Protein AF-A0A4Z0A046-F1 (afdb_monomer_lite)

Sequence (388 aa):
MSDFQRFACPCTEKLHTDLGEIISDEGADVFPNTCDDDARMTEAIEYPSRLNPKNFRLTLIIVPCTKHPDVKVRYVMCAVNLEQAIATRKESLRKAASDPSELAIHMSSLARFRHLFFLVTSRNEFLVYATSGLDRCLRTLQMDDYHKAMYMAEMGVYHHSSFHHFGAGLESISDMINAIQCLKDAIELLSEDSPTALASYLDRELASLLLCQFRSDPHKDVLENAAIARLRERVDLPMDLRCRSSSLEILTDILMSRFESNQSAIDLDDAIAYHEKVLRLLPDIEMDDDGTIKCTDTKSETTLDALTSYSTFLCTRFGQTGALKSTDLETAMYWAEFVTKRIPKDCSQRTKRRRENCLVNCLMQRYQADGPIEDIYRAYRTTTPHRV

Radius of gyration: 23.01 Å; chains: 1; bounding box: 54×42×71 Å

pLDDT: mean 82.74, std 14.36, range [28.92, 96.5]

Secondary structure (DSSP, 8-state):
--TTEEEE-HHHHHHHHTTEEEEEEEETT---TT--TT---SS----GGG--TTSEEEEEEE--BTTBTTPPPEEEEEEE-HHHHHHHHHHHHHHTTT-HHHHHHHHHHHHHHHHHHHHHH--HHHHHHHHHHHHHHHHH----HHHHHHHHHHHHHHHHHHHHHH-SSHHHHHHHHHHHHHHHHHHHT--TTS-HHHHHHHHHHHHHHHHHHHHH-TTS----HHHHHHHHHHHHS---HHHHHHHHHHHHHHHHHHHHHH--HHHHHHHHHHHHHHHTTSTT-EE-TT--EE-S----HHHHHHHHHHHHHHHHHHHHHGGGGHHHHHHHHHHHHHHHTT--TTS-HHHHHHHHHHHHHHHHHHHHHH--THHHHHHHHHHS----

Organism: NCBI:txid135208

Foldseek 3Di:
DPLQEAEDEPVQVCLPQVQFPWPDKFALQDPPPPPPQPDDDDDDVPDLPVADLQFHWHKYFYFAFPVGNPDGTIIIIGGHNLVSSLVVLVVQLVVCVPDLASNLSSLQSNLSSLLVVCSNPVDVVSLVSSLVSLVCSLVRDPDQLQVNLSSLQVNLSSLVSVLVSVDDDPVSVVSLVSSLVSLVSSLVSDDPPTGLASNLVSLLVNLVSLLVVCVVPVVPPSNPPVSLVSLVVSLPDDDRLVSNLSSLVSSLSSLVSCCVSPVDLVSLVVSLVSLLVNQVSDPQWDADPVGDIDHDDDLRLSNLVSLLVNLQSLLVSCVVPPPVCPVSLVSSLVSLVVSLVNPDPPDDPVSNVSSLVSNLSSLVSCCVRPVDPVSVVVNVVSPDDPPD

Structure (mmCIF, N/CA/C/O backbone):
data_AF-A0A4Z0A046-F1
#
_entry.id   AF-A0A4Z0A046-F1
#
loop_
_atom_site.group_PDB
_atom_site.id
_atom_site.type_symbol
_atom_site.label_atom_id
_atom_site.label_alt_id
_atom_site.label_comp_id
_atom_site.label_asym_id
_atom_site.label_entity_id
_atom_site.label_seq_id
_atom_site.pdbx_PDB_ins_code
_atom_site.Cartn_x
_atom_site.Cartn_y
_atom_site.Cartn_z
_atom_site.occupancy
_atom_site.B_iso_or_equiv
_atom_site.auth_seq_id
_atom_site.auth_comp_id
_atom_site.auth_asym_id
_atom_site.auth_atom_id
_atom_site.pdbx_PDB_model_num
ATOM 1 N N . MET A 1 1 ? 2.167 -3.234 -1.039 1.00 44.62 1 MET A N 1
ATOM 2 C CA . MET A 1 1 ? 3.112 -4.083 -1.807 1.00 44.62 1 MET A CA 1
ATOM 3 C C . MET A 1 1 ? 4.337 -4.334 -0.949 1.00 44.62 1 MET A C 1
ATOM 5 O O . MET A 1 1 ? 4.680 -3.445 -0.186 1.00 44.62 1 MET A O 1
ATOM 9 N N . SER A 1 2 ? 4.975 -5.504 -1.041 1.00 50.28 2 SER A N 1
ATOM 10 C CA . SER A 1 2 ? 6.318 -5.659 -0.467 1.00 50.28 2 SER A CA 1
ATOM 11 C C . SER A 1 2 ? 7.316 -4.826 -1.280 1.00 50.28 2 SER A C 1
ATOM 13 O O . SER A 1 2 ? 7.123 -4.647 -2.486 1.00 50.28 2 SER A O 1
ATOM 15 N N . ASP A 1 3 ? 8.398 -4.360 -0.653 1.00 53.28 3 ASP A N 1
ATOM 16 C CA . ASP A 1 3 ? 9.419 -3.476 -1.254 1.00 53.28 3 ASP A CA 1
ATOM 17 C C . ASP A 1 3 ? 10.100 -4.040 -2.523 1.00 53.28 3 ASP A C 1
ATOM 19 O O . ASP A 1 3 ? 10.854 -3.345 -3.215 1.00 53.28 3 ASP A O 1
ATOM 23 N N . PHE A 1 4 ? 9.826 -5.300 -2.877 1.00 65.44 4 PHE A N 1
ATOM 24 C CA . PHE A 1 4 ? 10.467 -6.055 -3.958 1.00 65.44 4 PHE A CA 1
ATOM 25 C C . PHE A 1 4 ? 9.563 -6.339 -5.163 1.00 65.44 4 PHE A C 1
ATOM 27 O O . PHE A 1 4 ? 10.043 -6.882 -6.158 1.00 65.44 4 PHE A O 1
ATOM 34 N N . GLN A 1 5 ? 8.283 -5.958 -5.118 1.00 76.38 5 GLN A N 1
ATOM 35 C CA . GLN A 1 5 ? 7.402 -6.061 -6.284 1.00 76.38 5 GLN A CA 1
ATOM 36 C C . GLN A 1 5 ? 7.777 -5.007 -7.335 1.00 76.38 5 GLN A C 1
ATOM 38 O O . GLN A 1 5 ? 8.021 -3.844 -7.005 1.00 76.38 5 GLN A O 1
ATOM 43 N N . ARG A 1 6 ? 7.873 -5.402 -8.610 1.00 84.12 6 ARG A N 1
ATOM 44 C CA . ARG A 1 6 ? 8.248 -4.498 -9.713 1.00 84.12 6 ARG A CA 1
ATOM 45 C C . ARG A 1 6 ? 7.290 -4.645 -10.884 1.00 84.12 6 ARG A C 1
ATOM 47 O O . ARG A 1 6 ? 7.017 -5.761 -11.317 1.00 84.12 6 ARG A O 1
ATOM 54 N N . PHE A 1 7 ? 6.834 -3.525 -11.440 1.00 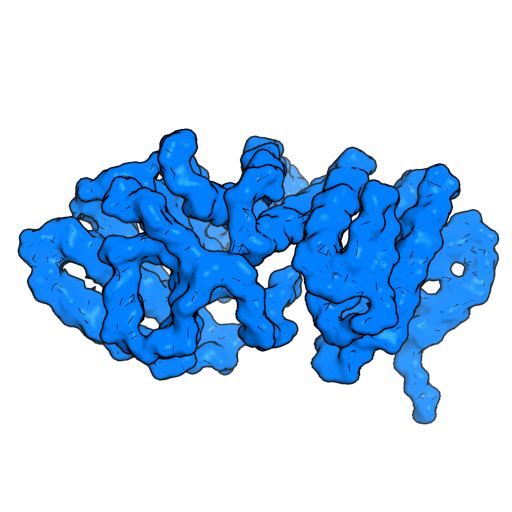86.44 7 PHE A N 1
ATOM 55 C CA . PHE A 1 7 ? 6.090 -3.554 -12.694 1.00 86.44 7 PHE A CA 1
ATOM 56 C C . PHE A 1 7 ? 6.999 -3.942 -13.852 1.00 86.44 7 PHE A C 1
ATOM 58 O O . PHE A 1 7 ? 8.120 -3.447 -14.011 1.00 86.44 7 PHE A O 1
ATOM 65 N N . ALA A 1 8 ? 6.486 -4.821 -14.693 1.00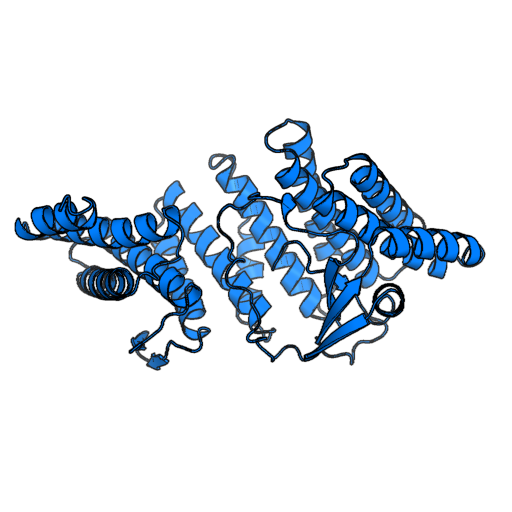 89.56 8 ALA A N 1
ATOM 66 C CA . ALA A 1 8 ? 7.029 -5.088 -16.006 1.00 89.56 8 ALA A CA 1
ATOM 67 C C . ALA A 1 8 ? 5.872 -5.148 -17.000 1.00 89.56 8 ALA A C 1
ATOM 69 O O . ALA A 1 8 ? 4.712 -5.315 -16.637 1.00 89.56 8 ALA A O 1
ATOM 70 N N . CYS A 1 9 ? 6.198 -4.997 -18.270 1.00 90.19 9 CYS A N 1
ATOM 71 C CA . CYS A 1 9 ? 5.269 -5.255 -19.358 1.00 90.19 9 CYS A CA 1
ATOM 72 C C . CYS A 1 9 ? 5.847 -6.381 -20.225 1.00 90.19 9 CYS A C 1
ATOM 74 O O . CYS A 1 9 ? 7.037 -6.700 -20.094 1.00 90.19 9 CYS A O 1
ATOM 76 N N . PRO A 1 10 ? 5.067 -6.962 -21.148 1.00 90.75 10 PRO A N 1
ATOM 77 C CA . PRO A 1 10 ? 5.555 -8.032 -22.019 1.00 90.75 10 PRO A CA 1
ATOM 78 C C . PRO A 1 10 ? 6.833 -7.669 -22.797 1.00 90.75 10 PRO A C 1
ATOM 80 O O . PRO A 1 10 ? 7.652 -8.539 -23.077 1.00 90.75 10 PRO A O 1
ATOM 83 N N . CYS A 1 11 ? 7.067 -6.377 -23.069 1.00 87.62 11 CYS A N 1
ATOM 84 C CA . CYS A 1 11 ? 8.289 -5.886 -23.716 1.00 87.62 11 CYS A CA 1
ATOM 85 C C . CYS A 1 11 ? 9.566 -6.124 -22.886 1.00 87.62 11 CYS A C 1
ATOM 87 O O . CYS A 1 11 ? 10.657 -6.205 -23.443 1.00 87.62 11 CYS A O 1
ATOM 89 N N . THR A 1 12 ? 9.455 -6.176 -21.555 1.00 87.94 12 THR A N 1
ATOM 90 C CA . THR A 1 12 ? 10.595 -6.253 -20.620 1.00 87.94 12 THR A CA 1
ATOM 91 C C . THR A 1 12 ? 10.644 -7.561 -19.839 1.00 87.94 12 THR A C 1
ATOM 93 O O . THR A 1 12 ? 11.659 -7.850 -19.207 1.00 87.94 12 THR A O 1
ATOM 96 N N . GLU A 1 13 ? 9.585 -8.366 -19.878 1.00 90.19 13 GLU A N 1
ATOM 97 C CA . GLU A 1 13 ? 9.432 -9.572 -19.065 1.00 90.19 13 GLU A CA 1
ATOM 98 C C . GLU A 1 13 ? 10.604 -10.550 -19.214 1.00 90.19 13 GLU A C 1
ATOM 100 O O . GLU A 1 13 ? 11.269 -10.864 -18.224 1.00 90.19 13 GLU A O 1
ATOM 105 N N . LYS A 1 14 ? 10.919 -10.956 -20.453 1.00 89.00 14 LYS A N 1
ATOM 106 C CA . LYS A 1 14 ? 11.977 -11.941 -20.742 1.00 89.00 14 LYS A CA 1
ATOM 107 C C . LYS A 1 14 ? 13.341 -11.543 -20.187 1.00 89.00 14 LYS A C 1
ATOM 109 O O . LYS A 1 14 ? 14.122 -12.382 -19.751 1.00 89.00 14 LYS A O 1
ATOM 114 N N . LEU A 1 15 ? 13.620 -10.241 -20.113 1.00 87.62 15 LEU A N 1
ATOM 115 C CA . LEU A 1 15 ? 14.879 -9.738 -19.559 1.00 87.62 15 LEU A CA 1
ATOM 116 C C . LEU A 1 15 ? 15.058 -10.051 -18.071 1.00 87.62 15 LEU A C 1
ATOM 118 O O . LEU A 1 15 ? 16.184 -9.966 -17.578 1.00 87.62 15 LEU A O 1
ATOM 122 N N . HIS A 1 16 ? 13.973 -10.398 -17.381 1.00 87.25 16 HIS A N 1
ATOM 123 C CA . HIS A 1 16 ? 13.956 -10.754 -15.972 1.00 87.25 16 HIS A CA 1
ATOM 124 C C . HIS A 1 16 ? 13.742 -12.253 -15.765 1.00 87.25 16 HIS A C 1
ATOM 126 O O . HIS A 1 16 ? 14.424 -12.845 -14.931 1.00 87.25 16 HIS A O 1
ATOM 132 N N . THR A 1 17 ? 12.830 -12.868 -16.522 1.00 86.38 17 THR A N 1
ATOM 133 C CA . THR A 1 17 ? 12.481 -14.287 -16.364 1.00 86.38 17 THR A CA 1
ATOM 134 C C . THR A 1 17 ? 13.554 -15.227 -16.906 1.00 86.38 17 THR A C 1
ATOM 136 O O . THR A 1 17 ? 13.755 -16.289 -16.335 1.00 86.38 17 THR A O 1
ATOM 139 N N . ASP A 1 18 ? 14.321 -14.828 -17.927 1.00 85.75 18 ASP A N 1
ATOM 140 C CA . ASP A 1 18 ? 15.366 -15.680 -18.527 1.00 85.75 18 ASP A CA 1
ATOM 141 C C . ASP A 1 18 ? 16.624 -15.822 -17.640 1.00 85.75 18 ASP A C 1
ATOM 143 O O . ASP A 1 18 ? 17.593 -16.483 -18.010 1.00 85.75 18 ASP A O 1
ATOM 147 N N . LEU A 1 19 ? 16.656 -15.144 -16.489 1.00 83.62 19 LEU A N 1
ATOM 148 C CA . LEU A 1 19 ? 17.800 -15.096 -15.574 1.00 83.62 19 LEU A CA 1
ATOM 149 C C . LEU A 1 19 ? 17.654 -16.015 -14.357 1.00 83.62 19 LEU A C 1
ATOM 151 O O . LEU A 1 19 ? 18.575 -16.081 -13.542 1.00 83.62 19 LEU A O 1
ATOM 155 N N . GLY A 1 20 ? 16.505 -16.668 -14.199 1.00 77.94 20 GLY A N 1
ATOM 156 C CA . GLY A 1 20 ? 16.154 -17.388 -12.984 1.00 77.94 20 GLY A CA 1
ATOM 157 C C . GLY A 1 20 ? 15.102 -18.463 -13.211 1.00 77.94 20 GLY A C 1
ATOM 158 O O . GLY A 1 20 ? 14.534 -18.584 -14.292 1.00 77.94 20 GLY A O 1
ATOM 159 N N . GLU A 1 21 ? 14.844 -19.249 -12.173 1.00 83.81 21 GLU A N 1
ATOM 160 C CA . GLU A 1 21 ? 13.770 -20.241 -12.191 1.00 83.81 21 GLU A CA 1
ATOM 161 C C . GLU A 1 21 ? 12.435 -19.552 -11.887 1.00 83.81 21 GLU A C 1
ATOM 163 O O . GLU A 1 21 ? 12.324 -18.800 -10.913 1.00 83.81 21 GLU A O 1
ATOM 168 N N . ILE A 1 22 ? 11.424 -19.790 -12.726 1.00 83.69 22 ILE A N 1
ATOM 169 C CA . ILE A 1 22 ? 10.056 -19.332 -12.469 1.00 83.69 22 ILE A CA 1
ATOM 170 C C . ILE A 1 22 ? 9.467 -20.241 -11.391 1.00 83.69 22 ILE A C 1
ATOM 172 O O . ILE A 1 22 ? 9.286 -21.434 -11.615 1.00 83.69 22 ILE A O 1
ATOM 176 N N . ILE A 1 23 ? 9.181 -19.667 -10.225 1.00 82.12 23 ILE A N 1
ATOM 177 C CA . ILE A 1 23 ? 8.591 -20.378 -9.087 1.00 82.12 23 ILE A CA 1
ATOM 178 C C . ILE A 1 23 ? 7.070 -20.458 -9.251 1.00 82.12 23 ILE A C 1
ATOM 180 O O . ILE A 1 23 ? 6.478 -21.506 -9.010 1.00 82.12 23 ILE A O 1
ATOM 184 N N . SER A 1 24 ? 6.437 -19.353 -9.651 1.00 82.69 24 SER A N 1
ATOM 185 C CA . SER A 1 24 ? 5.002 -19.296 -9.930 1.00 82.69 24 SER A CA 1
ATOM 186 C C . SER A 1 24 ? 4.676 -18.237 -10.985 1.00 82.69 24 SER A C 1
ATOM 188 O O . SER A 1 24 ? 5.403 -17.252 -11.144 1.00 82.69 24 SER A O 1
ATOM 190 N N . ASP A 1 25 ? 3.583 -18.466 -11.711 1.00 83.69 25 ASP A N 1
ATOM 191 C CA . ASP A 1 25 ? 2.996 -17.550 -12.692 1.00 83.69 25 ASP A CA 1
ATOM 192 C C . ASP A 1 25 ? 1.475 -17.620 -12.529 1.00 83.69 25 ASP A C 1
ATOM 194 O O . ASP A 1 25 ? 0.820 -18.560 -12.985 1.00 83.69 25 ASP A O 1
ATOM 198 N N . GLU A 1 26 ? 0.936 -16.682 -11.756 1.00 80.88 26 GLU A N 1
ATOM 199 C CA . GLU A 1 26 ? -0.449 -16.706 -11.289 1.00 80.88 26 GLU A CA 1
ATOM 200 C C . GLU A 1 26 ? -1.230 -15.502 -11.824 1.00 80.88 26 GLU A C 1
ATOM 202 O O . GLU A 1 26 ? -0.713 -14.387 -11.946 1.00 80.88 26 GLU A O 1
ATOM 207 N N . GLY A 1 27 ? -2.509 -15.723 -12.141 1.00 72.50 27 GLY A N 1
ATOM 208 C CA . GLY A 1 27 ? -3.427 -14.646 -12.504 1.00 72.50 27 GLY A CA 1
ATOM 209 C C . GLY A 1 27 ? -3.699 -13.705 -11.328 1.00 72.50 27 GLY A C 1
ATOM 210 O O . GLY A 1 27 ? -3.531 -14.079 -10.170 1.00 72.50 27 GLY A O 1
ATOM 211 N N . ALA A 1 28 ? -4.152 -12.486 -11.626 1.00 60.84 28 ALA A N 1
ATOM 212 C CA . ALA A 1 28 ? -4.350 -11.437 -10.623 1.00 60.84 28 ALA A CA 1
ATOM 213 C C . ALA A 1 28 ? -5.353 -11.766 -9.494 1.00 60.84 28 ALA A C 1
ATOM 215 O O . ALA A 1 28 ? -5.307 -11.133 -8.445 1.00 60.84 28 ALA A O 1
ATOM 216 N N . ASP A 1 29 ? -6.223 -12.762 -9.687 1.00 56.19 29 ASP A N 1
ATOM 217 C CA . ASP A 1 29 ? -7.267 -13.147 -8.725 1.00 56.19 29 ASP A CA 1
ATOM 218 C C . ASP A 1 29 ? -6.805 -14.188 -7.691 1.00 56.19 29 ASP A C 1
ATOM 220 O O . ASP A 1 29 ? -7.558 -14.545 -6.783 1.00 56.19 29 ASP A O 1
ATOM 224 N N . VAL A 1 30 ? -5.580 -14.706 -7.812 1.00 54.06 30 VAL A N 1
ATOM 225 C CA . VAL A 1 30 ? -5.045 -15.671 -6.850 1.00 54.06 30 VAL A CA 1
ATOM 226 C C . VAL A 1 30 ? -4.438 -14.896 -5.684 1.00 54.06 30 VAL A C 1
ATOM 228 O O . VAL A 1 30 ? -3.434 -14.204 -5.832 1.00 54.06 30 VAL A O 1
ATOM 231 N N . PHE A 1 31 ? -5.047 -15.009 -4.502 1.00 44.44 31 PHE A N 1
ATOM 232 C CA . PHE A 1 31 ? -4.350 -14.751 -3.244 1.00 44.44 31 PHE A CA 1
ATOM 233 C C . PHE A 1 31 ? -3.400 -15.932 -3.032 1.00 44.44 31 PHE A C 1
ATOM 235 O O . PHE A 1 31 ? -3.875 -17.018 -2.688 1.00 44.44 31 PHE A O 1
ATOM 242 N N . PRO A 1 32 ? -2.078 -15.800 -3.239 1.00 37.91 32 PRO A N 1
ATOM 243 C CA . PRO A 1 32 ? -1.196 -16.873 -2.838 1.00 37.91 32 PRO A CA 1
ATOM 244 C C . PRO A 1 32 ? -1.339 -17.032 -1.323 1.00 37.91 32 PRO A C 1
ATOM 246 O O . PRO A 1 32 ? -1.059 -16.102 -0.564 1.00 37.91 32 PRO A O 1
ATOM 249 N N . ASN A 1 33 ? -1.710 -18.236 -0.881 1.00 34.78 33 ASN A N 1
ATOM 250 C CA . ASN A 1 33 ? -1.645 -18.703 0.514 1.00 34.78 33 ASN A CA 1
ATOM 251 C C . ASN A 1 33 ? -0.205 -18.700 1.083 1.00 34.78 33 ASN A C 1
ATOM 253 O O . ASN A 1 33 ? 0.076 -19.334 2.094 1.00 34.78 33 ASN A O 1
ATOM 257 N N . THR A 1 34 ? 0.730 -18.023 0.416 1.00 31.69 34 THR A N 1
ATOM 258 C CA . THR A 1 34 ? 2.149 -17.925 0.747 1.00 31.69 34 THR A CA 1
ATOM 259 C C . THR A 1 34 ? 2.572 -16.470 0.937 1.00 31.69 34 THR A C 1
ATOM 261 O O . THR A 1 34 ? 3.706 -16.104 0.620 1.00 31.69 34 THR A O 1
ATOM 264 N N . CYS A 1 35 ? 1.679 -15.608 1.428 1.00 33.19 35 CYS A N 1
ATOM 265 C CA . CYS A 1 35 ? 2.169 -14.501 2.237 1.00 33.19 35 CYS A CA 1
ATOM 266 C C . CYS A 1 35 ? 2.773 -15.144 3.488 1.00 33.19 35 CYS A C 1
ATOM 268 O O . CYS A 1 35 ? 2.049 -15.450 4.425 1.00 33.19 35 CYS A O 1
ATOM 270 N N . ASP A 1 36 ? 4.088 -15.398 3.459 1.00 29.05 36 ASP A N 1
ATOM 271 C CA . ASP A 1 36 ? 4.880 -15.417 4.687 1.00 29.05 36 ASP A CA 1
ATOM 272 C C . ASP A 1 36 ? 4.387 -14.235 5.533 1.00 29.05 36 ASP A C 1
ATOM 274 O O . ASP A 1 36 ? 4.364 -13.094 5.055 1.00 29.05 36 ASP A O 1
ATOM 278 N N . ASP A 1 37 ? 3.934 -14.552 6.742 1.00 31.86 37 ASP A N 1
ATOM 279 C CA . ASP A 1 37 ? 3.227 -13.715 7.719 1.00 31.86 37 ASP A CA 1
ATOM 280 C C . ASP A 1 37 ? 3.975 -12.429 8.161 1.00 31.86 37 ASP A C 1
ATOM 282 O O . ASP A 1 37 ? 3.557 -11.759 9.094 1.00 31.86 37 ASP A O 1
ATOM 286 N N . ASP A 1 38 ? 5.048 -12.011 7.488 1.00 29.48 38 ASP A N 1
ATOM 287 C CA . ASP A 1 38 ? 5.955 -10.947 7.949 1.00 29.48 38 ASP A CA 1
ATOM 288 C C . ASP A 1 38 ? 5.791 -9.592 7.218 1.00 29.48 38 ASP A C 1
ATOM 290 O O . ASP A 1 38 ? 6.548 -8.657 7.477 1.00 29.48 38 ASP A O 1
ATOM 294 N N . ALA A 1 39 ? 4.834 -9.430 6.291 1.00 30.12 39 ALA A N 1
ATOM 295 C CA . ALA A 1 39 ? 4.781 -8.246 5.414 1.00 30.12 39 ALA A CA 1
ATOM 296 C C . ALA A 1 39 ? 3.439 -7.481 5.402 1.00 30.12 39 ALA A C 1
ATOM 298 O O . ALA A 1 39 ? 2.837 -7.277 4.345 1.00 30.12 39 ALA A O 1
ATOM 299 N N . ARG A 1 40 ? 3.002 -6.968 6.559 1.00 32.12 40 ARG A N 1
ATOM 300 C CA . ARG A 1 40 ? 2.247 -5.697 6.625 1.00 32.12 40 ARG A CA 1
ATOM 301 C C . ARG A 1 40 ? 3.110 -4.683 7.376 1.00 32.12 40 ARG A C 1
ATOM 303 O O . ARG A 1 40 ? 3.412 -4.859 8.545 1.00 32.12 40 ARG A O 1
ATOM 310 N N . MET A 1 41 ? 3.688 -3.706 6.675 1.00 37.19 41 MET A N 1
ATOM 311 C CA . MET A 1 41 ? 3.104 -2.363 6.506 1.00 37.19 41 MET A CA 1
ATOM 312 C C . MET A 1 41 ? 2.646 -1.743 7.835 1.00 37.19 41 MET A C 1
ATOM 314 O O . MET A 1 41 ? 1.490 -1.401 8.030 1.00 37.19 41 MET A O 1
ATOM 318 N N . THR A 1 42 ? 3.565 -1.626 8.787 1.00 28.92 42 THR A N 1
ATOM 319 C CA . THR A 1 42 ? 3.632 -0.497 9.726 1.00 28.92 42 THR A CA 1
ATOM 320 C C . THR A 1 42 ? 5.050 -0.476 10.283 1.00 28.92 42 THR A C 1
ATOM 322 O O . THR A 1 42 ? 5.410 -1.314 11.096 1.00 28.92 42 THR A O 1
ATOM 325 N N . GLU A 1 43 ? 5.869 0.459 9.794 1.00 35.34 43 GLU A N 1
ATOM 326 C CA . GLU A 1 43 ? 7.229 0.723 10.292 1.00 35.34 43 GLU A CA 1
ATOM 327 C C . GLU A 1 43 ? 8.158 -0.503 10.356 1.00 35.34 43 GLU A C 1
ATOM 329 O O . GLU A 1 43 ? 8.479 -1.002 11.431 1.00 35.34 43 GLU A O 1
ATOM 334 N N . ALA A 1 44 ? 8.662 -0.950 9.206 1.00 30.02 44 ALA A N 1
ATOM 335 C CA . ALA A 1 44 ? 9.766 -1.901 9.186 1.00 30.02 44 ALA A CA 1
ATOM 336 C C . ALA A 1 44 ? 10.730 -1.620 8.025 1.00 30.02 44 ALA A C 1
ATOM 338 O O . ALA A 1 44 ? 10.792 -2.345 7.044 1.00 30.02 44 ALA A O 1
ATOM 339 N N . ILE A 1 45 ? 11.617 -0.650 8.261 1.00 37.47 45 ILE A N 1
ATOM 340 C CA . ILE A 1 45 ? 13.042 -0.753 7.886 1.00 37.47 45 ILE A CA 1
ATOM 341 C C . ILE A 1 45 ? 13.719 -1.850 8.760 1.00 37.47 45 ILE A C 1
ATOM 343 O O . ILE A 1 45 ? 14.926 -1.852 8.993 1.00 37.47 45 ILE A O 1
ATOM 347 N N . GLU A 1 46 ? 12.960 -2.814 9.293 1.00 31.25 46 GLU A N 1
ATOM 348 C CA . GLU A 1 46 ? 13.496 -3.895 10.107 1.00 31.25 46 GLU A CA 1
ATOM 349 C C . GLU A 1 46 ? 14.059 -4.987 9.192 1.00 31.25 46 GLU A C 1
ATOM 351 O O . GLU A 1 46 ? 13.419 -5.969 8.832 1.00 31.25 46 GLU A O 1
ATOM 356 N N . TYR A 1 47 ? 15.339 -4.764 8.886 1.00 36.25 47 TYR A N 1
ATOM 357 C CA . TYR A 1 47 ? 16.373 -5.732 8.533 1.00 36.25 47 TYR A CA 1
ATOM 358 C C . TYR A 1 47 ? 16.399 -6.272 7.088 1.00 36.25 47 TYR A C 1
ATOM 360 O O . TYR A 1 47 ? 16.015 -7.414 6.829 1.00 36.25 47 TYR A O 1
ATOM 368 N N . PRO A 1 48 ? 17.081 -5.553 6.165 1.00 43.94 48 PRO A N 1
ATOM 369 C CA . PRO A 1 48 ? 17.600 -6.123 4.909 1.00 43.94 48 PRO A CA 1
ATOM 370 C C . PRO A 1 48 ? 18.525 -7.350 5.094 1.00 43.94 48 PRO A C 1
ATOM 372 O O . PRO A 1 48 ? 18.829 -8.051 4.131 1.00 43.94 48 PRO A O 1
ATOM 375 N N . SER A 1 49 ? 18.939 -7.679 6.325 1.00 41.69 49 SER A N 1
ATOM 376 C CA . SER A 1 49 ? 19.863 -8.775 6.649 1.00 41.69 49 SER A CA 1
ATOM 377 C C . SER A 1 49 ? 19.297 -10.199 6.506 1.00 41.69 49 SER A C 1
ATOM 379 O O . SER A 1 49 ? 20.038 -11.157 6.730 1.00 41.69 49 SER A O 1
ATOM 381 N N . ARG A 1 50 ? 18.030 -10.379 6.099 1.00 53.44 50 ARG A N 1
ATOM 382 C CA . ARG A 1 50 ? 17.460 -11.703 5.751 1.00 53.44 50 ARG A CA 1
ATOM 383 C C . ARG A 1 50 ? 17.449 -12.014 4.250 1.00 53.44 50 ARG A C 1
ATOM 385 O O . ARG A 1 50 ? 17.178 -13.154 3.875 1.00 53.44 50 ARG A O 1
ATOM 392 N N . LEU A 1 51 ? 17.740 -11.045 3.383 1.00 71.06 51 LEU A N 1
ATOM 393 C CA . LEU A 1 51 ? 17.663 -11.249 1.936 1.00 71.06 51 LEU A CA 1
ATOM 394 C C . LEU A 1 51 ? 18.987 -11.788 1.394 1.00 71.06 51 LEU A C 1
ATOM 396 O O . LEU A 1 51 ? 20.056 -11.228 1.625 1.00 71.06 51 LEU A O 1
ATOM 400 N N . ASN A 1 52 ? 18.922 -12.890 0.649 1.00 81.62 52 ASN A N 1
ATOM 401 C CA . ASN A 1 52 ? 20.098 -13.500 0.041 1.00 81.62 52 ASN A CA 1
ATOM 402 C C . ASN A 1 52 ? 20.221 -13.055 -1.426 1.00 81.62 52 ASN A C 1
ATOM 404 O O . ASN A 1 52 ? 19.383 -13.451 -2.239 1.00 81.62 52 ASN A O 1
ATOM 408 N N . PRO A 1 53 ? 21.277 -12.314 -1.819 1.00 84.88 53 PRO A N 1
ATOM 409 C CA . PRO A 1 53 ? 21.431 -11.846 -3.196 1.00 84.88 53 PRO A CA 1
ATOM 410 C C . PRO A 1 53 ? 21.628 -12.990 -4.202 1.00 84.88 53 PRO A C 1
ATOM 412 O O . PRO A 1 53 ? 21.432 -12.790 -5.397 1.00 84.88 53 PRO A O 1
ATOM 415 N N . LYS A 1 54 ? 22.009 -14.191 -3.744 1.00 86.56 54 LYS A N 1
ATOM 416 C CA . LYS A 1 54 ? 22.210 -15.370 -4.600 1.00 86.56 54 LYS A CA 1
ATOM 417 C C . LYS A 1 54 ? 20.930 -16.160 -4.869 1.00 86.56 54 LYS A C 1
ATOM 419 O O . LYS A 1 54 ? 20.908 -16.920 -5.829 1.00 86.56 54 LYS A O 1
ATOM 424 N N . ASN A 1 55 ? 19.908 -16.002 -4.030 1.00 85.31 55 ASN A N 1
ATOM 425 C CA . ASN A 1 55 ? 18.609 -16.659 -4.171 1.00 85.31 55 ASN A CA 1
ATOM 426 C C . ASN A 1 55 ? 17.498 -15.657 -3.840 1.00 85.31 55 ASN A C 1
ATOM 428 O O . ASN A 1 55 ? 16.764 -15.804 -2.862 1.00 85.31 55 ASN A O 1
ATOM 432 N N . PHE A 1 56 ? 17.460 -14.574 -4.612 1.00 86.25 56 PHE A N 1
ATOM 433 C CA . PHE A 1 56 ? 16.543 -13.472 -4.392 1.00 86.25 56 PHE A CA 1
ATOM 434 C C . PHE A 1 56 ? 15.211 -13.762 -5.086 1.00 86.25 56 PHE A C 1
ATOM 436 O O . PHE A 1 56 ? 15.184 -14.042 -6.284 1.00 86.25 56 PHE A O 1
ATOM 443 N N . ARG A 1 57 ? 14.101 -13.682 -4.347 1.00 86.62 57 ARG A N 1
ATOM 444 C CA . ARG A 1 57 ? 12.754 -13.829 -4.912 1.00 86.62 57 ARG A CA 1
ATOM 445 C C . ARG A 1 57 ? 12.279 -12.480 -5.441 1.00 86.62 57 ARG A C 1
ATOM 447 O O . ARG A 1 57 ? 12.017 -11.566 -4.665 1.00 86.62 57 ARG A O 1
ATOM 454 N N . LEU A 1 58 ? 12.178 -12.363 -6.759 1.00 86.12 58 LEU A N 1
ATOM 455 C CA . LEU A 1 58 ? 11.643 -11.193 -7.443 1.00 86.12 58 LEU A CA 1
ATOM 456 C C . LEU A 1 58 ? 10.213 -11.486 -7.896 1.00 86.12 58 LEU A C 1
ATOM 458 O O . LEU A 1 58 ? 9.976 -12.453 -8.614 1.00 86.12 58 LEU A O 1
ATOM 462 N N . THR A 1 59 ? 9.269 -10.631 -7.511 1.00 87.12 59 THR A N 1
ATOM 463 C CA . THR A 1 59 ? 7.893 -10.684 -8.013 1.00 87.12 59 THR A CA 1
ATOM 464 C C . THR A 1 59 ? 7.686 -9.585 -9.046 1.00 87.12 59 THR A C 1
ATOM 466 O O . THR A 1 59 ? 7.744 -8.394 -8.729 1.00 87.12 59 THR A O 1
ATOM 469 N N . LEU A 1 60 ? 7.431 -9.985 -10.286 1.00 88.12 60 LEU A N 1
ATOM 470 C CA . LEU A 1 60 ? 7.067 -9.097 -11.377 1.00 88.12 60 LEU A CA 1
ATOM 471 C C . LEU A 1 60 ? 5.551 -9.027 -11.495 1.00 88.12 60 LEU A C 1
ATOM 473 O O . LEU A 1 60 ? 4.879 -10.054 -11.551 1.00 88.12 60 LEU A O 1
ATOM 477 N N . ILE A 1 61 ? 5.030 -7.811 -11.576 1.00 87.81 61 ILE A N 1
ATOM 478 C CA . ILE A 1 61 ? 3.628 -7.551 -11.886 1.00 87.81 61 ILE A CA 1
ATOM 479 C C . ILE A 1 61 ? 3.583 -7.213 -13.365 1.00 87.81 61 ILE A C 1
ATOM 481 O O . ILE A 1 61 ? 3.979 -6.117 -13.771 1.00 87.81 61 ILE A O 1
ATOM 485 N N . ILE A 1 62 ? 3.177 -8.190 -14.169 1.00 90.62 62 ILE A N 1
ATOM 486 C CA . ILE A 1 62 ? 3.071 -8.024 -15.612 1.00 90.62 62 ILE A CA 1
ATOM 487 C C . ILE A 1 62 ? 1.778 -7.274 -15.888 1.00 90.62 62 ILE A C 1
ATOM 489 O O . ILE A 1 62 ? 0.696 -7.797 -15.637 1.00 90.62 62 ILE A O 1
ATOM 493 N N . VAL A 1 63 ? 1.898 -6.048 -16.390 1.00 89.00 63 VAL A N 1
ATOM 494 C CA . VAL A 1 63 ? 0.763 -5.206 -16.777 1.00 89.00 63 VAL A CA 1
ATOM 495 C C . VAL A 1 63 ? 0.661 -5.060 -18.291 1.00 89.00 63 VAL A C 1
ATOM 497 O O . VAL A 1 63 ? 1.687 -5.119 -18.981 1.00 89.00 63 VAL A O 1
ATOM 500 N N . PRO A 1 64 ? -0.557 -4.831 -18.818 1.00 89.31 64 PRO A N 1
ATOM 501 C CA . PRO A 1 64 ? -0.734 -4.409 -20.202 1.00 89.31 64 PRO A CA 1
ATOM 502 C C . PRO A 1 64 ? 0.092 -3.156 -20.508 1.00 89.31 64 PRO A C 1
ATOM 504 O O . PRO A 1 64 ? 0.392 -2.346 -19.629 1.00 89.31 64 PRO A O 1
ATOM 507 N N . CYS A 1 65 ? 0.450 -2.986 -21.775 1.00 89.62 65 CYS A N 1
ATOM 508 C CA . CYS A 1 65 ? 1.055 -1.755 -22.278 1.00 89.62 65 CYS A CA 1
ATOM 509 C C . CYS A 1 65 ? 0.466 -1.388 -23.637 1.00 89.62 65 CYS A C 1
ATOM 511 O O . CYS A 1 65 ? -0.249 -2.179 -24.246 1.00 89.62 65 CYS A O 1
ATOM 513 N N . THR A 1 66 ? 0.817 -0.211 -24.147 1.00 87.44 66 THR A N 1
ATOM 514 C CA . THR A 1 66 ? 0.416 0.287 -25.478 1.00 87.44 66 THR A CA 1
ATOM 515 C C . THR A 1 66 ? 0.686 -0.702 -26.619 1.00 87.44 66 THR A C 1
ATOM 517 O O . THR A 1 66 ? -0.068 -0.742 -27.585 1.00 87.44 66 THR A O 1
ATOM 520 N N . LYS A 1 67 ? 1.735 -1.531 -26.515 1.00 87.75 67 LYS A N 1
ATOM 521 C CA . LYS A 1 67 ? 2.088 -2.559 -27.516 1.00 87.75 67 LYS A CA 1
ATOM 522 C C . LYS A 1 67 ? 1.382 -3.901 -27.301 1.00 87.75 67 LYS A C 1
ATOM 524 O O . LYS A 1 67 ? 1.319 -4.711 -28.219 1.00 87.75 67 LYS A O 1
ATOM 529 N N . HIS A 1 68 ? 0.888 -4.145 -26.091 1.00 89.81 68 HIS A N 1
ATOM 530 C CA . HIS A 1 68 ? 0.267 -5.400 -25.675 1.00 89.81 68 HIS A CA 1
ATOM 531 C C . HIS A 1 68 ? -0.947 -5.112 -24.769 1.00 89.81 68 HIS A C 1
ATOM 533 O O . HIS A 1 68 ? -0.891 -5.397 -23.568 1.00 89.81 68 HIS A O 1
ATOM 539 N N . PRO A 1 69 ? -2.023 -4.509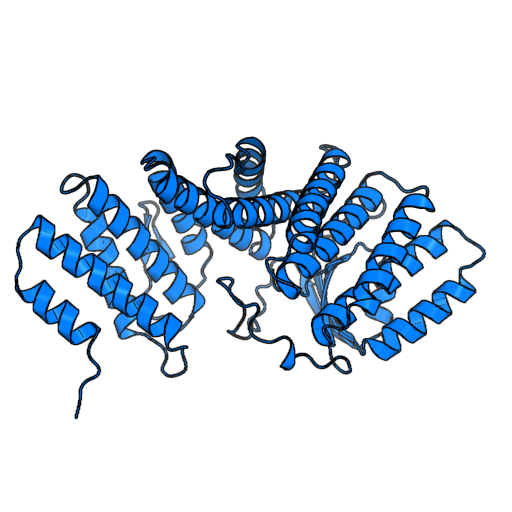 -25.313 1.00 86.56 69 PRO A N 1
ATOM 540 C CA . PRO A 1 69 ? -3.173 -4.070 -24.519 1.00 86.56 69 PRO A CA 1
ATOM 541 C C . PRO A 1 69 ? -4.019 -5.239 -23.997 1.00 86.56 69 PRO A C 1
ATOM 543 O O . PRO A 1 69 ? -4.605 -5.135 -22.925 1.00 86.56 69 PRO A O 1
ATOM 546 N N . ASP A 1 70 ? -4.031 -6.372 -24.706 1.00 87.50 70 ASP A N 1
ATOM 547 C CA . ASP A 1 70 ? -4.855 -7.544 -24.369 1.00 87.50 70 ASP A CA 1
ATOM 548 C C . ASP A 1 70 ? -4.284 -8.397 -23.222 1.00 87.50 70 ASP A C 1
ATOM 550 O O . ASP A 1 70 ? -4.889 -9.388 -22.799 1.00 87.50 70 ASP A O 1
ATOM 554 N N . VAL A 1 71 ? -3.093 -8.055 -22.721 1.00 87.94 71 VAL A N 1
ATOM 555 C CA . VAL A 1 71 ? -2.445 -8.813 -21.649 1.00 87.94 71 VAL A CA 1
ATOM 556 C C . VAL A 1 71 ? -3.133 -8.524 -20.323 1.00 87.94 71 VAL A C 1
ATOM 558 O O . VAL A 1 71 ? -3.164 -7.395 -19.841 1.00 87.94 71 VAL A O 1
ATOM 561 N N . LYS A 1 72 ? -3.656 -9.582 -19.703 1.00 86.00 72 LYS A N 1
ATOM 562 C CA . LYS A 1 72 ? -4.202 -9.511 -18.348 1.00 86.00 72 LYS A CA 1
ATOM 563 C C . LYS A 1 72 ? -3.082 -9.358 -17.327 1.00 86.00 72 LYS A C 1
ATOM 565 O O . LYS A 1 72 ? -1.991 -9.900 -17.506 1.00 86.00 72 LYS A O 1
ATOM 570 N N . VAL A 1 73 ? -3.392 -8.656 -16.238 1.00 85.31 73 VAL A N 1
ATOM 571 C CA . VAL A 1 73 ? -2.480 -8.538 -15.099 1.00 85.31 73 VAL A CA 1
ATOM 572 C C . VAL A 1 73 ? -2.184 -9.931 -14.542 1.00 85.31 73 VAL A C 1
ATOM 574 O O . VAL A 1 73 ? -3.102 -10.727 -14.325 1.00 85.31 73 VAL A O 1
ATOM 577 N N . ARG A 1 74 ? -0.903 -10.227 -14.327 1.00 87.62 74 ARG A N 1
ATOM 578 C CA . ARG A 1 74 ? -0.444 -11.472 -13.699 1.00 87.62 74 ARG A CA 1
ATOM 579 C C . ARG A 1 74 ? 0.832 -11.257 -12.903 1.00 87.62 74 ARG A C 1
ATOM 581 O O . ARG A 1 74 ? 1.580 -10.308 -13.152 1.00 87.62 74 ARG A O 1
ATOM 588 N N . TYR A 1 75 ? 1.071 -12.151 -11.958 1.00 85.88 75 TYR A N 1
ATOM 589 C CA . TYR A 1 75 ? 2.199 -12.104 -11.043 1.00 85.88 75 TYR A CA 1
ATOM 590 C C . TYR A 1 75 ? 3.161 -13.239 -11.369 1.00 85.88 75 TYR A C 1
ATOM 592 O O . TYR A 1 75 ? 2.801 -14.409 -11.277 1.00 85.88 75 TYR A O 1
ATOM 600 N N . VAL A 1 76 ? 4.398 -12.886 -11.712 1.00 88.19 76 VAL A N 1
ATOM 601 C CA . VAL A 1 76 ? 5.472 -13.848 -11.977 1.00 88.19 76 VAL A CA 1
ATOM 602 C C . VAL A 1 76 ? 6.480 -13.769 -10.850 1.00 88.19 76 VAL A C 1
ATOM 604 O O . VAL A 1 76 ? 7.111 -12.729 -10.653 1.00 88.19 76 VAL A O 1
ATOM 607 N N . MET A 1 77 ? 6.659 -14.860 -10.114 1.00 87.38 77 MET A N 1
ATOM 608 C CA . MET A 1 77 ? 7.706 -14.965 -9.106 1.00 87.38 77 MET A CA 1
ATOM 609 C C . MET A 1 77 ? 8.894 -15.735 -9.675 1.00 87.38 77 MET A C 1
ATOM 611 O O . MET A 1 77 ? 8.767 -16.902 -10.041 1.00 87.38 77 MET A O 1
ATOM 615 N N . CYS A 1 78 ? 10.063 -15.100 -9.714 1.00 86.81 78 CYS A N 1
ATOM 616 C CA . CYS A 1 78 ? 11.306 -15.716 -10.161 1.00 86.81 78 CYS A CA 1
ATOM 617 C C . CYS A 1 78 ? 12.372 -15.727 -9.057 1.00 86.81 78 CYS A C 1
ATOM 619 O O . CYS A 1 78 ? 12.545 -14.759 -8.313 1.00 86.81 78 CYS A O 1
ATOM 621 N N . ALA A 1 79 ? 13.101 -16.840 -8.957 1.00 87.88 79 ALA A N 1
ATOM 622 C CA . ALA A 1 79 ? 14.305 -16.956 -8.143 1.00 87.88 79 ALA A CA 1
ATOM 623 C C . ALA A 1 79 ? 15.511 -16.509 -8.970 1.00 87.88 79 ALA A C 1
ATOM 625 O O . ALA A 1 79 ? 15.880 -17.165 -9.942 1.00 87.88 79 ALA A O 1
ATOM 626 N N . VAL A 1 80 ? 16.127 -15.392 -8.590 1.00 89.50 80 VAL A N 1
ATOM 627 C CA . VAL A 1 80 ? 17.214 -14.770 -9.349 1.00 89.50 80 VAL A CA 1
ATOM 628 C C . VAL A 1 80 ? 18.457 -14.625 -8.477 1.00 89.50 80 VAL A C 1
ATOM 630 O O . VAL A 1 80 ? 18.398 -14.172 -7.334 1.00 89.50 80 VAL A O 1
ATOM 633 N N . ASN A 1 81 ? 19.620 -14.953 -9.040 1.00 92.94 81 ASN A N 1
ATOM 634 C CA . ASN A 1 81 ? 20.900 -14.534 -8.482 1.00 92.94 81 ASN A CA 1
ATOM 635 C C . ASN A 1 81 ? 21.226 -13.126 -9.000 1.00 92.94 81 ASN A C 1
ATOM 637 O O . ASN A 1 81 ? 21.515 -12.944 -10.184 1.00 92.94 81 ASN A O 1
ATOM 641 N N . LEU A 1 82 ? 21.180 -12.122 -8.123 1.00 92.06 82 LEU A N 1
ATOM 642 C CA . LEU A 1 82 ? 21.326 -10.716 -8.501 1.00 92.06 82 LEU A CA 1
ATOM 643 C C . LEU A 1 82 ? 22.707 -10.398 -9.095 1.00 92.06 82 LEU A C 1
ATOM 645 O O . LEU A 1 82 ? 22.801 -9.607 -10.031 1.00 92.06 82 LEU A O 1
ATOM 649 N N . GLU A 1 83 ? 23.781 -11.029 -8.613 1.00 93.94 83 GLU A N 1
ATOM 650 C CA . GLU A 1 83 ? 25.132 -10.813 -9.153 1.00 93.94 83 GLU A CA 1
ATOM 651 C C . GLU A 1 83 ? 25.237 -11.335 -10.590 1.00 93.94 83 GLU A C 1
ATOM 653 O O . GLU A 1 83 ? 25.725 -10.636 -11.486 1.00 93.94 83 GLU A O 1
ATOM 658 N N . GLN A 1 84 ? 24.719 -12.543 -10.826 1.00 93.50 84 GLN A N 1
ATOM 659 C CA . GLN A 1 84 ? 24.667 -13.149 -12.156 1.00 93.50 84 GLN A CA 1
ATOM 660 C C . GLN A 1 84 ? 23.735 -12.373 -13.090 1.00 93.50 84 GLN A C 1
ATOM 662 O O . GLN A 1 84 ? 24.085 -12.151 -14.250 1.00 93.50 84 GLN A O 1
ATOM 667 N N . ALA A 1 85 ? 22.592 -11.897 -12.592 1.00 93.25 85 ALA A N 1
ATOM 668 C CA . ALA A 1 85 ? 21.665 -11.059 -13.344 1.00 93.25 85 ALA A CA 1
ATOM 669 C C . ALA A 1 85 ? 22.331 -9.753 -13.799 1.00 93.25 85 ALA A C 1
ATOM 671 O O . ALA A 1 85 ? 22.290 -9.419 -14.986 1.00 93.25 85 ALA A O 1
ATOM 672 N N . ILE A 1 86 ? 23.030 -9.056 -12.895 1.00 95.06 86 ILE A N 1
ATOM 673 C CA . ILE A 1 86 ? 23.787 -7.838 -13.216 1.00 95.06 86 ILE A CA 1
ATOM 674 C C . ILE A 1 86 ? 24.880 -8.134 -14.249 1.00 95.06 86 ILE A C 1
ATOM 676 O O . ILE A 1 86 ? 25.026 -7.380 -15.214 1.00 95.06 86 ILE A O 1
ATOM 680 N N . ALA A 1 87 ? 25.652 -9.212 -14.078 1.00 94.00 87 ALA A N 1
ATOM 681 C CA . ALA A 1 87 ? 26.706 -9.589 -15.020 1.00 94.00 87 ALA A CA 1
ATOM 682 C C . ALA A 1 87 ? 26.140 -9.897 -16.417 1.00 94.00 87 ALA A C 1
ATOM 684 O O . ALA A 1 87 ? 26.629 -9.371 -17.419 1.00 94.00 87 ALA A O 1
ATOM 685 N N . THR A 1 88 ? 25.059 -10.673 -16.472 1.00 93.19 88 THR A N 1
ATOM 686 C CA . THR A 1 88 ? 24.394 -11.071 -17.717 1.00 93.19 88 THR A CA 1
ATOM 687 C C . THR A 1 88 ? 23.784 -9.870 -18.429 1.00 93.19 88 THR A C 1
ATOM 689 O O . THR A 1 88 ? 23.967 -9.712 -19.635 1.00 93.19 88 THR A O 1
ATOM 692 N N . ARG A 1 89 ? 23.108 -8.967 -17.705 1.00 91.88 89 ARG A N 1
ATOM 693 C CA . ARG A 1 89 ? 22.530 -7.760 -18.313 1.00 91.88 89 ARG A CA 1
ATOM 694 C C . ARG A 1 89 ? 23.595 -6.761 -18.760 1.00 91.88 89 ARG A C 1
ATOM 696 O O . ARG A 1 89 ? 23.415 -6.149 -19.807 1.00 91.88 89 ARG A O 1
ATOM 703 N N . LYS A 1 90 ? 24.729 -6.640 -18.053 1.00 92.25 90 LYS A N 1
ATOM 704 C CA . LYS A 1 90 ? 25.888 -5.864 -18.541 1.00 92.25 90 LYS A CA 1
ATOM 705 C C . LYS A 1 90 ? 26.396 -6.399 -19.878 1.00 92.25 90 LYS A C 1
ATOM 707 O O . LYS A 1 90 ? 26.694 -5.608 -20.764 1.00 92.25 90 LYS A O 1
ATOM 712 N N . GLU A 1 91 ? 26.492 -7.717 -20.024 1.00 91.25 91 GLU A N 1
ATOM 713 C CA . GLU A 1 91 ? 26.940 -8.336 -21.272 1.00 91.25 91 GLU A CA 1
ATOM 714 C C . GLU A 1 91 ? 25.914 -8.176 -22.398 1.00 91.25 91 GLU A C 1
ATOM 716 O O . GLU A 1 91 ? 26.266 -7.785 -23.508 1.00 91.25 91 GLU A O 1
ATOM 721 N N . SER A 1 92 ? 24.631 -8.384 -22.098 1.00 88.00 92 SER A N 1
ATOM 722 C CA . SER A 1 92 ? 23.537 -8.146 -23.043 1.00 88.00 92 SER A CA 1
ATOM 723 C C . SER A 1 92 ? 23.529 -6.703 -23.550 1.00 88.00 92 SER A C 1
ATOM 725 O O . SER A 1 92 ? 23.381 -6.469 -24.745 1.00 88.00 92 SER A O 1
ATOM 727 N N . LEU A 1 93 ? 23.765 -5.737 -22.658 1.00 87.38 93 LEU A N 1
ATOM 728 C CA . LEU A 1 93 ? 23.824 -4.320 -23.003 1.00 87.38 93 LEU A CA 1
ATOM 729 C C . LEU A 1 93 ? 24.987 -3.992 -23.952 1.00 87.38 93 LEU A C 1
ATOM 731 O O . LEU A 1 93 ? 24.835 -3.146 -24.827 1.00 87.38 93 LEU A O 1
ATOM 735 N N . ARG A 1 94 ? 26.140 -4.664 -23.814 1.00 86.81 94 ARG A N 1
ATOM 736 C CA . ARG A 1 94 ? 27.267 -4.501 -24.752 1.00 86.81 94 ARG A CA 1
ATOM 737 C C . ARG A 1 94 ? 26.927 -5.016 -26.148 1.00 86.81 94 ARG A C 1
ATOM 739 O O . ARG A 1 94 ? 27.381 -4.434 -27.126 1.00 86.81 94 ARG A O 1
ATOM 746 N N . LYS A 1 95 ? 26.143 -6.094 -26.237 1.00 85.50 95 LYS A N 1
ATOM 747 C CA . LYS A 1 95 ? 25.729 -6.703 -27.510 1.00 85.50 95 LYS A CA 1
ATOM 748 C C . LYS A 1 95 ? 24.647 -5.891 -28.221 1.00 85.50 95 LYS A C 1
ATOM 750 O O . LYS A 1 95 ? 24.715 -5.747 -29.433 1.00 85.50 95 LYS A O 1
ATOM 755 N N . ALA A 1 96 ? 23.717 -5.306 -27.469 1.00 81.06 96 ALA A N 1
ATOM 756 C CA . ALA A 1 96 ? 22.630 -4.468 -27.985 1.00 81.06 96 ALA A CA 1
ATOM 757 C C . ALA A 1 96 ? 23.069 -3.043 -28.395 1.00 81.06 96 ALA A C 1
ATOM 759 O O . ALA A 1 96 ? 22.233 -2.175 -28.624 1.00 81.06 96 ALA A O 1
ATOM 760 N N . ALA A 1 97 ? 24.377 -2.765 -28.478 1.00 72.38 97 ALA A N 1
ATOM 761 C CA . ALA A 1 97 ? 24.911 -1.418 -28.697 1.00 72.38 97 ALA A CA 1
ATOM 762 C C . ALA A 1 97 ? 24.500 -0.771 -30.036 1.00 72.38 97 ALA A C 1
ATOM 764 O O . ALA A 1 97 ? 24.696 0.432 -30.206 1.00 72.38 97 ALA A O 1
ATOM 765 N N . SER A 1 98 ? 23.958 -1.546 -30.979 1.00 75.62 98 SER A N 1
ATOM 766 C CA . SER A 1 98 ? 23.561 -1.080 -32.310 1.00 75.62 98 SER A CA 1
ATOM 767 C C . SER A 1 98 ? 22.141 -0.514 -32.400 1.00 75.62 98 SER A C 1
ATOM 769 O O . SER A 1 98 ? 21.899 0.282 -33.303 1.00 75.62 98 SER A O 1
ATOM 771 N N . ASP A 1 99 ? 21.218 -0.891 -31.506 1.00 81.06 99 ASP A N 1
ATOM 772 C CA . ASP A 1 99 ? 19.837 -0.384 -31.506 1.00 81.06 99 ASP A CA 1
ATOM 773 C C . ASP A 1 99 ? 19.561 0.448 -30.238 1.00 81.06 99 ASP A C 1
ATOM 775 O O . ASP A 1 99 ? 19.539 -0.102 -29.133 1.00 81.06 99 ASP A O 1
ATOM 779 N N . PRO A 1 100 ? 19.318 1.770 -30.365 1.00 77.38 100 PRO A N 1
ATOM 780 C CA . PRO A 1 100 ? 18.946 2.627 -29.241 1.00 77.38 100 PRO A CA 1
ATOM 781 C C . PRO A 1 100 ? 17.732 2.126 -28.446 1.00 77.38 100 PRO A C 1
ATOM 783 O O . PRO A 1 100 ? 17.677 2.342 -27.232 1.00 77.38 100 PRO A O 1
ATOM 786 N N . SER A 1 101 ? 16.778 1.453 -29.103 1.00 77.56 101 SER A N 1
ATOM 787 C CA . SER A 1 101 ? 15.579 0.927 -28.450 1.00 77.56 101 SER A CA 1
ATOM 788 C C . SER A 1 101 ? 15.893 -0.249 -27.536 1.00 77.56 101 SER A C 1
ATOM 790 O O . SER A 1 101 ? 15.583 -0.213 -26.343 1.00 77.56 101 SER A O 1
ATOM 792 N N . GLU A 1 102 ? 16.565 -1.273 -28.059 1.00 80.38 102 GLU A N 1
ATOM 793 C CA . GLU A 1 102 ? 17.024 -2.406 -27.252 1.00 80.38 102 GLU A CA 1
ATOM 794 C C . GLU A 1 102 ? 17.977 -1.965 -26.136 1.00 80.38 102 GLU A C 1
ATOM 796 O O . GLU A 1 102 ? 17.866 -2.432 -24.998 1.00 80.38 102 GLU A O 1
ATOM 801 N N . LEU A 1 103 ? 18.873 -1.015 -26.424 1.00 82.81 103 LEU A N 1
ATOM 802 C CA . LEU A 1 103 ? 19.821 -0.474 -25.456 1.00 82.81 103 LEU A CA 1
ATOM 803 C C . LEU A 1 103 ? 19.113 0.061 -24.204 1.00 82.81 103 LEU A C 1
ATOM 805 O O . LEU A 1 103 ? 19.512 -0.259 -23.085 1.00 82.81 103 LEU A O 1
ATOM 809 N N . ALA A 1 104 ? 18.056 0.851 -24.377 1.00 82.12 104 ALA A N 1
ATOM 810 C CA . ALA A 1 104 ? 17.317 1.449 -23.272 1.00 82.12 104 ALA A CA 1
ATOM 811 C C . ALA A 1 104 ? 16.582 0.399 -22.423 1.00 82.12 104 ALA A C 1
ATOM 813 O O . ALA A 1 104 ? 16.687 0.402 -21.193 1.00 82.12 104 ALA A O 1
ATOM 814 N N . ILE A 1 105 ? 15.925 -0.570 -23.066 1.00 83.12 105 ILE A N 1
ATOM 815 C CA . ILE A 1 105 ? 15.240 -1.665 -22.368 1.00 83.12 105 ILE A CA 1
ATOM 816 C C . ILE A 1 105 ? 16.267 -2.484 -21.557 1.00 83.12 105 ILE A C 1
ATOM 818 O O . ILE A 1 105 ? 16.053 -2.768 -20.375 1.00 83.12 105 ILE A O 1
ATOM 822 N N . HIS A 1 106 ? 17.447 -2.764 -22.118 1.00 87.38 106 HIS A N 1
ATOM 823 C CA . HIS A 1 106 ? 18.536 -3.404 -21.381 1.00 87.38 106 HIS A CA 1
ATOM 824 C C . HIS A 1 106 ? 19.080 -2.540 -20.231 1.00 87.38 106 HIS A C 1
ATOM 826 O O . HIS A 1 106 ? 19.313 -3.078 -19.144 1.00 87.38 106 HIS A O 1
ATOM 832 N N . MET A 1 107 ? 19.238 -1.224 -20.419 1.00 89.38 107 MET A N 1
ATOM 833 C CA . MET A 1 107 ? 19.650 -0.298 -19.354 1.00 89.38 107 MET A CA 1
ATOM 834 C C . MET A 1 107 ? 18.663 -0.300 -18.191 1.00 89.38 107 MET A C 1
ATOM 836 O O . MET A 1 107 ? 19.101 -0.380 -17.044 1.00 89.38 107 MET A O 1
ATOM 840 N N . SER A 1 108 ? 17.358 -0.275 -18.472 1.00 89.06 108 SER A N 1
ATOM 841 C CA . SER A 1 108 ? 16.323 -0.302 -17.436 1.00 89.06 108 SER A CA 1
ATOM 842 C C . SER A 1 108 ? 16.356 -1.596 -16.617 1.00 89.06 108 SER A C 1
ATOM 844 O O . SER A 1 108 ? 16.426 -1.545 -15.391 1.00 89.06 108 SER A O 1
ATOM 846 N N . SER A 1 109 ? 16.451 -2.762 -17.273 1.00 91.12 109 SER A N 1
ATOM 847 C CA . SER A 1 109 ? 16.571 -4.052 -16.574 1.00 91.12 109 SER A CA 1
ATOM 848 C C . SER A 1 109 ? 17.834 -4.122 -15.703 1.00 91.12 109 SER A C 1
ATOM 850 O O . SER A 1 109 ? 17.799 -4.595 -14.568 1.00 91.12 109 SER A O 1
ATOM 852 N N . LEU A 1 110 ? 18.961 -3.593 -16.195 1.00 93.88 110 LEU A N 1
ATOM 853 C CA . LEU A 1 110 ? 20.204 -3.523 -15.433 1.00 93.88 110 LEU A CA 1
ATOM 854 C C . LEU A 1 110 ? 20.085 -2.564 -14.240 1.00 93.88 110 LEU A C 1
ATOM 856 O O . LEU A 1 110 ? 20.597 -2.875 -13.163 1.00 93.88 110 LEU A O 1
ATOM 860 N N . ALA A 1 111 ? 19.434 -1.413 -14.420 1.00 94.56 111 ALA A N 1
ATOM 861 C CA . ALA A 1 111 ? 19.163 -0.467 -13.345 1.00 94.56 111 ALA A CA 1
ATOM 862 C C . ALA A 1 111 ? 18.329 -1.124 -12.238 1.00 94.56 111 ALA A C 1
ATOM 864 O O . ALA A 1 111 ? 18.702 -1.034 -11.070 1.00 94.56 111 ALA A O 1
ATOM 865 N N . ARG A 1 112 ? 17.300 -1.894 -12.606 1.00 93.00 112 ARG A N 1
ATOM 866 C CA . ARG A 1 112 ? 16.454 -2.622 -11.655 1.00 93.00 112 ARG A CA 1
ATOM 867 C C . ARG A 1 112 ? 17.238 -3.603 -10.803 1.00 93.00 112 ARG A C 1
ATOM 869 O O . ARG A 1 112 ? 17.130 -3.575 -9.580 1.00 93.00 112 ARG A O 1
ATOM 876 N N . PHE A 1 113 ? 18.061 -4.452 -11.421 1.00 93.56 113 PHE A N 1
ATOM 877 C CA . PHE A 1 113 ? 18.868 -5.411 -10.661 1.00 93.56 113 PHE A CA 1
ATOM 878 C C . PHE A 1 113 ? 19.882 -4.728 -9.748 1.00 93.56 113 PHE A C 1
ATOM 880 O O . PHE A 1 113 ? 20.118 -5.204 -8.642 1.00 93.56 113 PHE A O 1
ATOM 887 N N . ARG A 1 114 ? 20.453 -3.593 -10.169 1.00 94.94 114 ARG A N 1
ATOM 888 C CA . ARG A 1 114 ? 21.324 -2.784 -9.308 1.00 94.94 114 ARG A CA 1
ATOM 889 C C . ARG A 1 114 ? 20.558 -2.200 -8.124 1.00 94.94 114 ARG A C 1
ATOM 891 O O . ARG A 1 114 ? 21.050 -2.288 -7.008 1.00 94.94 114 ARG A O 1
ATOM 898 N N . HIS A 1 115 ? 19.351 -1.688 -8.341 1.00 92.69 115 HIS A N 1
ATOM 899 C CA . HIS A 1 115 ? 18.506 -1.194 -7.259 1.00 92.69 115 HIS A CA 1
ATOM 900 C C . HIS A 1 115 ? 18.125 -2.306 -6.267 1.00 92.69 115 HIS A C 1
ATOM 902 O O . HIS A 1 115 ? 18.267 -2.134 -5.061 1.00 92.69 115 HIS A O 1
ATOM 908 N N . LEU A 1 116 ? 17.723 -3.484 -6.755 1.00 90.00 116 LEU A N 1
ATOM 909 C CA . LEU A 1 116 ? 17.454 -4.646 -5.897 1.00 90.00 116 LEU A CA 1
ATOM 910 C C . LEU A 1 116 ? 18.705 -5.074 -5.117 1.00 90.00 116 LEU A C 1
ATOM 912 O O . LEU A 1 116 ? 18.625 -5.375 -3.932 1.00 90.00 116 LEU A O 1
ATOM 916 N N . PHE A 1 117 ? 19.879 -5.051 -5.751 1.00 91.31 117 PHE A N 1
ATOM 917 C CA . PHE A 1 117 ? 21.138 -5.357 -5.075 1.00 91.31 117 PHE A CA 1
ATOM 918 C C . PHE A 1 117 ? 21.493 -4.314 -4.010 1.00 91.31 117 PHE A C 1
ATOM 920 O O . PHE A 1 117 ? 22.003 -4.680 -2.953 1.00 91.31 117 PHE A O 1
ATOM 927 N N . PHE A 1 118 ? 21.188 -3.036 -4.248 1.00 90.12 118 PHE A N 1
ATOM 928 C CA . PHE A 1 118 ? 21.276 -1.987 -3.235 1.00 90.12 118 PHE A CA 1
ATOM 929 C C . PHE A 1 118 ? 20.372 -2.297 -2.035 1.00 90.12 118 PHE A C 1
ATOM 931 O O . PHE A 1 118 ? 20.877 -2.314 -0.918 1.00 90.12 118 PHE A O 1
ATOM 938 N N . LEU A 1 119 ? 19.095 -2.630 -2.252 1.00 85.50 119 LEU A N 1
ATOM 939 C CA . LEU A 1 119 ? 18.163 -2.950 -1.162 1.00 85.50 119 LEU A CA 1
ATOM 940 C C . LEU A 1 119 ? 18.655 -4.107 -0.280 1.00 85.50 119 LEU A C 1
ATOM 942 O O . LEU A 1 119 ? 18.467 -4.082 0.932 1.00 85.50 119 LEU A O 1
ATOM 946 N N . VAL A 1 120 ? 19.306 -5.107 -0.883 1.00 84.62 120 VAL A N 1
ATOM 947 C CA . VAL A 1 120 ? 19.830 -6.280 -0.165 1.00 84.62 120 VAL A CA 1
ATOM 948 C C . VAL A 1 120 ? 21.156 -5.991 0.543 1.00 84.62 120 VAL A C 1
ATOM 950 O O . VAL A 1 120 ? 21.424 -6.551 1.601 1.00 84.62 120 VAL A O 1
ATOM 953 N N . THR A 1 121 ? 22.021 -5.160 -0.043 1.00 86.56 121 THR A N 1
ATOM 954 C CA . THR A 1 121 ? 23.411 -5.002 0.429 1.00 86.56 121 THR A CA 1
ATOM 955 C C . THR A 1 121 ? 23.702 -3.674 1.114 1.00 86.56 121 THR A C 1
ATOM 957 O O . THR A 1 121 ? 24.800 -3.505 1.643 1.00 86.56 121 THR A O 1
ATOM 960 N N . SER A 1 122 ? 22.777 -2.715 1.060 1.00 84.94 122 SER A N 1
ATOM 961 C CA . SER A 1 122 ? 22.962 -1.335 1.531 1.00 84.94 122 SER A CA 1
ATOM 962 C C . SER A 1 122 ? 24.107 -0.577 0.845 1.00 84.94 122 SER A C 1
ATOM 964 O O . SER A 1 122 ? 24.553 0.471 1.311 1.00 84.94 122 SER A O 1
ATOM 966 N N . ARG A 1 123 ? 24.621 -1.085 -0.283 1.00 87.50 123 ARG A N 1
ATOM 967 C CA . ARG A 1 123 ? 25.746 -0.473 -1.000 1.00 87.50 123 ARG A CA 1
ATOM 968 C C . ARG A 1 123 ? 25.263 0.648 -1.919 1.00 87.50 123 ARG A C 1
ATOM 970 O O . ARG A 1 123 ? 24.802 0.386 -3.030 1.00 87.50 123 ARG A O 1
ATOM 977 N N . ASN A 1 124 ? 25.438 1.895 -1.477 1.00 87.00 124 ASN A N 1
ATOM 978 C CA . ASN A 1 124 ? 24.964 3.098 -2.179 1.00 87.00 124 ASN A CA 1
ATOM 979 C C . ASN A 1 124 ? 25.469 3.224 -3.635 1.00 87.00 124 ASN A C 1
ATOM 981 O O . ASN A 1 124 ? 24.762 3.721 -4.505 1.00 87.00 124 ASN A O 1
ATOM 985 N N . GLU A 1 125 ? 26.660 2.703 -3.953 1.00 91.56 125 GLU A N 1
ATOM 986 C CA . GLU A 1 125 ? 27.177 2.699 -5.334 1.00 91.56 125 GLU A CA 1
ATOM 987 C C . GLU A 1 125 ? 26.181 2.087 -6.339 1.00 91.56 125 GLU A C 1
ATOM 989 O O . GLU A 1 125 ? 26.057 2.560 -7.468 1.00 91.56 125 GLU A O 1
ATOM 994 N N . PHE A 1 126 ? 25.427 1.061 -5.926 1.00 92.75 126 PHE A N 1
ATOM 995 C CA . PHE A 1 126 ? 24.467 0.393 -6.795 1.00 92.75 126 PHE A CA 1
ATOM 996 C C . PHE A 1 126 ? 23.199 1.212 -6.999 1.00 92.75 126 PHE A C 1
ATOM 998 O O . PHE A 1 126 ? 22.643 1.162 -8.095 1.00 92.75 126 PHE A O 1
ATOM 1005 N N . LEU A 1 127 ? 22.788 2.002 -6.005 1.00 91.38 127 LEU A N 1
ATOM 1006 C CA . LEU A 1 127 ? 21.707 2.967 -6.162 1.00 91.38 127 LEU A CA 1
ATOM 1007 C C . LEU A 1 127 ? 22.107 4.048 -7.172 1.00 91.38 127 LEU A C 1
ATOM 1009 O O . LEU A 1 127 ? 21.373 4.279 -8.128 1.00 91.38 127 LEU A O 1
ATOM 1013 N N . VAL A 1 128 ? 23.312 4.614 -7.047 1.00 92.00 128 VAL A N 1
ATOM 1014 C CA . VAL A 1 128 ? 23.849 5.603 -8.004 1.00 92.00 128 VAL A CA 1
ATOM 1015 C C . VAL A 1 128 ? 23.923 5.027 -9.424 1.00 92.00 128 VAL A C 1
ATOM 1017 O O . VAL A 1 128 ? 23.564 5.683 -10.403 1.00 92.00 128 VAL A O 1
ATOM 1020 N N . TYR A 1 129 ? 24.355 3.772 -9.571 1.00 94.44 129 TYR A N 1
ATOM 1021 C CA . TYR A 1 129 ? 24.366 3.110 -10.877 1.00 94.44 129 TYR A CA 1
ATOM 1022 C C . TYR A 1 129 ? 22.968 2.789 -11.417 1.00 94.44 129 TYR A C 1
ATOM 1024 O O . TYR A 1 129 ? 22.811 2.673 -12.638 1.00 94.44 129 TYR A O 1
ATOM 1032 N N . ALA A 1 130 ? 21.982 2.580 -10.544 1.00 94.62 130 ALA A N 1
ATOM 1033 C CA . ALA A 1 130 ? 20.598 2.347 -10.930 1.00 94.62 130 ALA A CA 1
ATOM 1034 C C . ALA A 1 130 ? 19.947 3.644 -11.423 1.00 94.62 130 ALA A C 1
ATOM 1036 O O . ALA A 1 130 ? 19.450 3.675 -12.548 1.00 94.62 130 ALA A O 1
ATOM 1037 N N . THR A 1 131 ? 20.041 4.725 -10.645 1.00 93.06 131 THR A N 1
ATOM 1038 C CA . THR A 1 131 ? 19.497 6.043 -11.003 1.00 93.06 131 THR A CA 1
ATOM 1039 C C . THR A 1 131 ? 20.146 6.581 -12.275 1.00 93.06 131 THR A C 1
ATOM 1041 O O . THR A 1 131 ? 19.445 6.924 -13.220 1.00 93.06 131 THR A O 1
ATOM 1044 N N . SER A 1 132 ? 21.477 6.533 -12.390 1.00 92.25 132 SER A N 1
ATOM 1045 C CA . SER A 1 132 ? 22.175 6.955 -13.614 1.00 92.25 132 SER A CA 1
ATOM 1046 C C . SER A 1 132 ? 21.795 6.110 -14.839 1.00 92.25 132 SER A C 1
ATOM 1048 O O . SER A 1 132 ? 21.645 6.638 -15.942 1.00 92.25 132 SER A O 1
ATOM 1050 N N . GLY A 1 133 ? 21.623 4.795 -14.664 1.00 92.06 133 GLY A N 1
ATOM 1051 C CA . GLY A 1 133 ? 21.209 3.905 -15.750 1.00 92.06 133 GLY A CA 1
ATOM 1052 C C . GLY A 1 133 ? 19.801 4.213 -16.256 1.00 92.06 133 GLY A C 1
ATOM 1053 O O . GLY A 1 133 ? 19.570 4.219 -17.466 1.00 92.06 133 GLY A O 1
ATOM 1054 N N . LEU A 1 134 ? 18.880 4.500 -15.337 1.00 92.06 134 LEU A N 1
ATOM 1055 C CA . LEU A 1 134 ? 17.494 4.807 -15.665 1.00 92.06 134 LEU A CA 1
ATOM 1056 C C . LEU A 1 134 ? 17.323 6.234 -16.214 1.00 92.06 134 LEU A C 1
ATOM 1058 O O . LEU A 1 134 ? 16.590 6.415 -17.180 1.00 92.06 134 LEU A O 1
ATOM 1062 N N . ASP A 1 135 ? 18.069 7.220 -15.706 1.00 91.25 135 ASP A N 1
ATOM 1063 C CA . ASP A 1 135 ? 18.117 8.581 -16.269 1.00 91.25 135 ASP A CA 1
ATOM 1064 C C . ASP A 1 135 ? 18.620 8.542 -17.717 1.00 91.25 135 ASP A C 1
ATOM 1066 O O . ASP A 1 135 ? 18.005 9.108 -18.623 1.00 91.25 135 ASP A O 1
ATOM 1070 N N . ARG A 1 136 ? 19.683 7.771 -17.982 1.00 87.88 136 ARG A N 1
ATOM 1071 C CA . ARG A 1 136 ? 20.166 7.571 -19.349 1.00 87.88 136 ARG A CA 1
ATOM 1072 C C . ARG A 1 136 ? 19.120 6.887 -20.230 1.00 87.88 136 ARG A C 1
ATOM 1074 O O . ARG A 1 136 ? 18.968 7.294 -21.380 1.00 87.88 136 ARG A O 1
ATOM 1081 N N . CYS A 1 137 ? 18.396 5.892 -19.718 1.00 87.69 137 CYS A N 1
ATOM 1082 C CA . CYS A 1 137 ? 17.288 5.252 -20.435 1.00 87.69 137 CYS A CA 1
ATOM 1083 C C . CYS A 1 137 ? 16.220 6.281 -20.844 1.00 87.69 137 CYS A C 1
ATOM 1085 O O . CYS A 1 137 ? 15.876 6.366 -22.023 1.00 87.69 137 CYS A O 1
ATOM 1087 N N . LEU A 1 138 ? 15.778 7.118 -19.901 1.00 88.19 138 LEU A N 1
ATOM 1088 C CA . LEU A 1 138 ? 14.783 8.173 -20.124 1.00 88.19 138 LEU A CA 1
ATOM 1089 C C . LEU A 1 138 ? 15.247 9.243 -21.128 1.00 88.19 138 LEU A C 1
ATOM 1091 O O . LEU A 1 138 ? 14.428 9.763 -21.877 1.00 88.19 138 LEU A O 1
ATOM 1095 N N . ARG A 1 139 ? 16.549 9.559 -21.181 1.00 84.12 139 ARG A N 1
ATOM 1096 C CA . ARG A 1 139 ? 17.112 10.530 -22.143 1.00 84.12 139 ARG A CA 1
ATOM 1097 C C . ARG A 1 139 ? 17.361 9.961 -23.539 1.00 84.12 139 ARG A C 1
ATOM 1099 O O . ARG A 1 139 ? 17.380 10.716 -24.506 1.00 84.12 139 ARG A O 1
ATOM 1106 N N . THR A 1 140 ? 17.651 8.665 -23.638 1.00 72.75 140 THR A N 1
ATOM 1107 C CA . THR A 1 140 ? 18.139 8.046 -24.884 1.00 72.75 140 THR A CA 1
ATOM 1108 C C . THR A 1 140 ? 16.998 7.517 -25.748 1.00 72.75 140 THR A C 1
ATOM 1110 O O . THR A 1 140 ? 17.119 7.489 -26.972 1.00 72.75 140 THR A O 1
ATOM 1113 N N . LEU A 1 141 ? 15.901 7.075 -25.132 1.00 67.12 141 LEU A N 1
ATOM 1114 C CA . LEU A 1 141 ? 14.851 6.354 -25.836 1.00 67.12 141 LEU A CA 1
ATOM 1115 C C . LEU A 1 141 ? 13.751 7.287 -26.354 1.00 67.12 141 LEU A C 1
ATOM 1117 O O . LEU A 1 141 ? 13.112 7.998 -25.583 1.00 67.12 141 LEU A O 1
ATOM 1121 N N . GLN A 1 142 ? 13.467 7.201 -27.653 1.00 72.19 142 GLN A N 1
ATOM 1122 C CA . GLN A 1 142 ? 12.163 7.593 -28.188 1.00 72.19 142 GLN A CA 1
ATOM 1123 C C . GLN A 1 142 ? 11.177 6.475 -27.832 1.00 72.19 142 GLN A C 1
ATOM 1125 O O . GLN A 1 142 ? 11.188 5.408 -28.443 1.00 72.19 142 GLN A O 1
ATOM 1130 N N . MET A 1 143 ? 10.383 6.690 -26.790 1.00 78.44 143 MET A N 1
ATOM 1131 C CA . MET A 1 143 ? 9.326 5.779 -26.356 1.00 78.44 143 MET A CA 1
ATOM 1132 C C . MET A 1 143 ? 8.006 6.525 -26.267 1.00 78.44 143 MET A C 1
ATOM 1134 O O . MET A 1 143 ? 7.993 7.747 -26.137 1.00 78.44 143 MET A O 1
ATOM 1138 N N . ASP A 1 144 ? 6.911 5.774 -26.341 1.00 85.94 144 ASP A N 1
ATOM 1139 C CA . ASP A 1 144 ? 5.601 6.329 -26.030 1.00 85.94 144 ASP A CA 1
ATOM 1140 C C . ASP A 1 144 ? 5.523 6.781 -24.563 1.00 85.94 144 ASP A C 1
ATOM 1142 O O . ASP A 1 144 ? 6.308 6.361 -23.701 1.00 85.94 144 ASP A O 1
ATOM 1146 N N . ASP A 1 145 ? 4.553 7.649 -24.289 1.00 88.31 145 ASP A N 1
ATOM 1147 C CA . ASP A 1 145 ? 4.368 8.246 -22.969 1.00 88.31 145 ASP A CA 1
ATOM 1148 C C . ASP A 1 145 ? 4.059 7.195 -21.893 1.00 88.31 145 ASP A C 1
ATOM 1150 O O . ASP A 1 145 ? 4.457 7.360 -20.743 1.00 88.31 145 ASP A O 1
ATOM 1154 N N . TYR A 1 146 ? 3.463 6.056 -22.265 1.00 89.06 146 TYR A N 1
ATOM 1155 C CA . TYR A 1 146 ? 3.171 4.966 -21.335 1.00 89.06 146 TYR A CA 1
ATOM 1156 C C . TYR A 1 146 ? 4.442 4.292 -20.803 1.00 89.06 146 TYR A C 1
ATOM 1158 O O . TYR A 1 146 ? 4.618 4.143 -19.594 1.00 89.06 146 TYR A O 1
ATOM 1166 N N . HIS A 1 147 ? 5.366 3.895 -21.682 1.00 87.50 147 HIS A N 1
ATOM 1167 C CA . HIS A 1 147 ? 6.639 3.311 -21.250 1.00 87.50 147 HIS A CA 1
ATOM 1168 C C . HIS A 1 147 ? 7.505 4.353 -20.531 1.00 87.50 147 HIS A C 1
ATOM 1170 O O . HIS A 1 147 ? 8.202 4.016 -19.571 1.00 87.50 147 HIS A O 1
ATOM 1176 N N . LYS A 1 148 ? 7.421 5.627 -20.934 1.00 89.50 148 LYS A N 1
ATOM 1177 C CA . LYS A 1 148 ? 8.092 6.724 -20.232 1.00 89.50 148 LYS A CA 1
ATOM 1178 C C . LYS A 1 148 ? 7.564 6.878 -18.805 1.00 89.50 148 LYS A C 1
ATOM 1180 O O . LYS A 1 148 ? 8.372 6.938 -17.879 1.00 89.50 148 LYS A O 1
ATOM 1185 N N . ALA A 1 149 ? 6.244 6.839 -18.619 1.00 91.25 149 ALA A N 1
ATOM 1186 C CA . ALA A 1 149 ? 5.600 6.839 -17.309 1.00 91.25 149 ALA A CA 1
ATOM 1187 C C . ALA A 1 149 ? 6.046 5.643 -16.456 1.00 91.25 149 ALA A C 1
ATOM 1189 O O . ALA A 1 149 ? 6.393 5.821 -15.291 1.00 91.25 149 ALA A O 1
ATOM 1190 N N . MET A 1 150 ? 6.126 4.435 -17.032 1.00 89.25 150 MET A N 1
ATOM 1191 C CA . MET A 1 150 ? 6.629 3.251 -16.317 1.00 89.25 150 MET A CA 1
ATOM 1192 C C . MET A 1 150 ? 8.054 3.447 -15.781 1.00 89.25 150 MET A C 1
ATOM 1194 O O . MET A 1 150 ? 8.337 3.093 -14.637 1.00 89.25 150 MET A O 1
ATOM 1198 N N . TYR A 1 151 ? 8.960 4.012 -16.583 1.00 90.62 151 TYR A N 1
ATOM 1199 C CA . TYR A 1 151 ? 10.341 4.237 -16.153 1.00 90.62 151 TYR A CA 1
ATOM 1200 C C . TYR A 1 151 ? 10.490 5.422 -15.195 1.00 90.62 151 TYR A C 1
ATOM 1202 O O . TYR A 1 151 ? 11.322 5.363 -14.293 1.00 90.62 151 TYR A O 1
ATOM 1210 N N . MET A 1 152 ? 9.679 6.472 -15.335 1.00 91.81 152 MET A N 1
ATOM 1211 C CA . MET A 1 152 ? 9.611 7.546 -14.339 1.00 91.81 152 MET A CA 1
ATOM 1212 C C . MET A 1 152 ? 9.106 7.021 -12.994 1.00 91.81 152 MET A C 1
ATOM 1214 O O . MET A 1 152 ? 9.695 7.316 -11.958 1.00 91.81 152 MET A O 1
ATOM 1218 N N . ALA A 1 153 ? 8.097 6.151 -13.002 1.00 89.94 153 ALA A N 1
ATOM 1219 C CA . ALA A 1 153 ? 7.622 5.492 -11.794 1.00 89.94 153 ALA A CA 1
ATOM 1220 C C . ALA A 1 153 ? 8.707 4.637 -11.130 1.00 89.94 153 ALA A C 1
ATOM 1222 O O . ALA A 1 153 ? 8.887 4.679 -9.914 1.00 89.94 153 ALA A O 1
ATOM 1223 N N . GLU A 1 154 ? 9.479 3.899 -11.928 1.00 90.12 154 GLU A N 1
ATOM 1224 C CA . GLU A 1 154 ? 10.614 3.126 -11.428 1.00 90.12 154 GLU A CA 1
ATOM 1225 C C . GLU A 1 154 ? 11.714 4.022 -10.831 1.00 90.12 154 GLU A C 1
ATOM 1227 O O . GLU A 1 154 ? 12.287 3.672 -9.799 1.00 90.12 154 GLU A O 1
ATOM 1232 N N . MET A 1 155 ? 11.954 5.208 -11.401 1.00 92.25 155 MET A N 1
ATOM 1233 C CA . MET A 1 155 ? 12.846 6.209 -10.803 1.00 92.25 155 MET A CA 1
ATOM 1234 C C . MET A 1 155 ? 12.307 6.699 -9.454 1.00 92.25 155 MET A C 1
ATOM 1236 O O . MET A 1 155 ? 13.063 6.796 -8.486 1.00 92.25 155 MET A O 1
ATOM 1240 N N . GLY A 1 156 ? 10.994 6.930 -9.364 1.00 90.50 156 GLY A N 1
ATOM 1241 C CA . GLY A 1 156 ? 10.318 7.272 -8.115 1.00 90.50 156 GLY A CA 1
ATOM 1242 C C . GLY A 1 156 ? 10.543 6.222 -7.024 1.00 90.50 156 GLY A C 1
ATOM 1243 O O . GLY A 1 156 ? 10.885 6.571 -5.897 1.00 90.50 156 GLY A O 1
ATOM 1244 N N . VAL A 1 157 ? 10.470 4.932 -7.372 1.00 86.06 157 VAL A N 1
ATOM 1245 C CA . VAL A 1 157 ? 10.768 3.820 -6.449 1.00 86.06 157 VAL A CA 1
ATOM 1246 C C . VAL A 1 157 ? 12.218 3.855 -5.950 1.00 86.06 157 VAL A C 1
ATOM 1248 O O . VAL A 1 157 ? 12.466 3.527 -4.788 1.00 86.06 157 VAL A O 1
ATOM 1251 N N . TYR A 1 158 ? 13.184 4.252 -6.783 1.00 89.81 158 TYR A N 1
ATOM 1252 C CA . TYR A 1 158 ? 14.594 4.326 -6.375 1.00 89.81 158 TYR A CA 1
ATOM 1253 C C . TYR A 1 158 ? 14.824 5.444 -5.362 1.00 89.81 158 TYR A C 1
ATOM 1255 O O . TYR A 1 158 ? 15.460 5.221 -4.332 1.00 89.81 158 TYR A O 1
ATOM 1263 N N . HIS A 1 159 ? 14.262 6.623 -5.623 1.00 88.62 159 HIS A N 1
ATOM 1264 C CA . HIS A 1 159 ? 14.318 7.745 -4.692 1.00 88.62 159 HIS A CA 1
ATOM 1265 C C . HIS A 1 159 ? 13.571 7.445 -3.385 1.00 88.62 159 HIS A C 1
ATOM 1267 O O . HIS A 1 159 ? 14.096 7.691 -2.302 1.00 88.62 159 HIS A O 1
ATOM 1273 N N . HIS A 1 160 ? 12.396 6.816 -3.466 1.00 83.94 160 HIS A N 1
ATOM 1274 C CA . HIS A 1 160 ? 11.641 6.368 -2.295 1.00 83.94 160 HIS A CA 1
ATOM 1275 C C . HIS A 1 160 ? 12.454 5.385 -1.435 1.00 83.94 160 HIS A C 1
ATOM 1277 O O . HIS A 1 160 ? 12.537 5.527 -0.215 1.00 83.94 160 HIS A O 1
ATOM 1283 N N . SER A 1 161 ? 13.120 4.424 -2.078 1.00 81.50 161 SER A N 1
ATOM 1284 C CA . SER A 1 161 ? 13.989 3.463 -1.394 1.00 81.50 161 SER A CA 1
ATOM 1285 C C . SER A 1 161 ? 15.199 4.141 -0.752 1.00 81.50 161 SER A C 1
ATOM 1287 O O . SER A 1 161 ? 15.564 3.792 0.366 1.00 81.50 161 SER A O 1
ATOM 1289 N N . SER A 1 162 ? 15.797 5.132 -1.420 1.00 83.69 162 SER A N 1
ATOM 1290 C CA . SER A 1 162 ? 16.879 5.955 -0.862 1.00 83.69 162 SER A CA 1
ATOM 1291 C C . SER A 1 162 ? 16.445 6.665 0.423 1.00 83.69 162 SER A C 1
ATOM 1293 O O . SER A 1 162 ? 17.109 6.532 1.454 1.00 83.69 162 SER A O 1
ATOM 1295 N N . PHE A 1 163 ? 15.282 7.331 0.387 1.00 79.56 163 PHE A N 1
ATOM 1296 C CA . PHE A 1 163 ? 14.702 8.037 1.531 1.00 79.56 163 PHE A CA 1
ATOM 1297 C C . PHE A 1 163 ? 14.573 7.121 2.760 1.00 79.56 163 PHE A C 1
ATOM 1299 O O . PHE A 1 163 ? 15.075 7.437 3.844 1.00 79.56 163 PHE A O 1
ATOM 1306 N N . HIS A 1 164 ? 13.964 5.943 2.587 1.00 73.25 164 HIS A N 1
ATOM 1307 C CA . HIS A 1 164 ? 13.783 4.996 3.689 1.00 73.25 164 HIS A CA 1
ATOM 1308 C C . HIS A 1 164 ? 15.086 4.343 4.151 1.00 73.25 164 HIS A C 1
ATOM 1310 O O . HIS A 1 164 ? 15.241 4.069 5.339 1.00 73.25 164 HIS A O 1
ATOM 1316 N N . HIS A 1 165 ? 16.033 4.094 3.249 1.00 71.94 165 HIS A N 1
ATOM 1317 C CA . HIS A 1 165 ? 17.258 3.380 3.596 1.00 71.94 165 HIS A CA 1
ATOM 1318 C C . HIS A 1 165 ? 18.290 4.256 4.317 1.00 71.94 165 HIS A C 1
ATOM 1320 O O . HIS A 1 165 ? 19.027 3.759 5.168 1.00 71.94 165 HIS A O 1
ATOM 1326 N N . PHE A 1 166 ? 18.355 5.549 3.990 1.00 67.06 166 PHE A N 1
ATOM 1327 C CA . PHE A 1 166 ? 19.355 6.468 4.545 1.00 67.06 166 PHE A CA 1
ATOM 1328 C C . PHE A 1 166 ? 18.813 7.409 5.638 1.00 67.06 166 PHE A C 1
ATOM 1330 O O . PHE A 1 166 ? 19.602 8.078 6.306 1.00 67.06 166 PHE A O 1
ATOM 1337 N N . GLY A 1 167 ? 17.500 7.408 5.906 1.00 62.25 167 GLY A N 1
ATOM 1338 C CA . GLY A 1 167 ? 16.899 8.097 7.058 1.00 62.25 167 GLY A CA 1
ATOM 1339 C C . GLY A 1 167 ? 16.936 9.629 6.965 1.00 62.25 167 GLY A C 1
ATOM 1340 O O . GLY A 1 167 ? 17.187 10.175 5.906 1.00 62.25 167 GLY A O 1
ATOM 1341 N N . ALA A 1 168 ? 16.670 10.348 8.063 1.00 53.06 168 ALA A N 1
ATOM 1342 C CA . ALA A 1 168 ? 16.323 11.784 8.107 1.00 53.06 168 ALA A CA 1
ATOM 1343 C C . ALA A 1 168 ? 17.460 12.811 7.827 1.00 53.06 168 ALA A C 1
ATOM 1345 O O . ALA A 1 168 ? 17.534 13.858 8.473 1.00 53.06 168 ALA A O 1
ATOM 1346 N N . GLY A 1 169 ? 18.365 12.542 6.882 1.00 60.22 169 GLY A N 1
ATOM 1347 C CA . GLY A 1 169 ? 19.325 13.535 6.379 1.00 60.22 169 GLY A CA 1
ATOM 1348 C C . GLY A 1 169 ? 18.693 14.545 5.405 1.00 60.22 169 GLY A C 1
ATOM 1349 O O . GLY A 1 169 ? 17.644 14.284 4.822 1.00 60.22 169 GLY A O 1
ATOM 1350 N N . LEU A 1 170 ? 19.348 15.690 5.161 1.00 60.72 170 LEU A N 1
ATOM 1351 C CA . LEU A 1 170 ? 18.894 16.677 4.157 1.00 60.72 170 LEU A CA 1
ATOM 1352 C C . LEU A 1 170 ? 18.796 16.078 2.742 1.00 60.72 170 LEU A C 1
ATOM 1354 O O . LEU A 1 170 ? 17.882 16.409 1.989 1.00 60.72 170 LEU A O 1
ATOM 1358 N N . GLU A 1 171 ? 19.709 15.166 2.400 1.00 63.84 171 GLU A N 1
ATOM 1359 C CA . GLU A 1 171 ? 19.702 14.429 1.128 1.00 63.84 171 GLU A CA 1
ATOM 1360 C C . GLU A 1 171 ? 18.461 13.531 0.993 1.00 63.84 171 GLU A C 1
ATOM 1362 O O . GLU A 1 171 ? 17.896 13.409 -0.088 1.00 63.84 171 GLU A O 1
ATOM 1367 N N . SER A 1 172 ? 17.954 13.004 2.108 1.00 72.12 172 SER A N 1
ATOM 1368 C CA . SER A 1 172 ? 16.778 12.133 2.146 1.00 72.12 172 SER A CA 1
ATOM 1369 C C . SER A 1 172 ? 15.475 12.884 1.870 1.00 72.12 172 SER A C 1
ATOM 1371 O O . SER A 1 172 ? 14.612 12.407 1.138 1.00 72.12 172 SER A O 1
ATOM 1373 N N . ILE A 1 173 ? 15.352 14.120 2.366 1.00 76.50 173 ILE A N 1
ATOM 1374 C CA . ILE A 1 173 ? 14.209 14.984 2.032 1.00 76.50 173 ILE A CA 1
ATOM 1375 C C . ILE A 1 173 ? 14.197 15.291 0.527 1.00 76.50 173 ILE A C 1
ATOM 1377 O O . ILE A 1 173 ? 13.136 15.268 -0.094 1.00 76.50 173 ILE A O 1
ATOM 1381 N N . SER A 1 174 ? 15.370 15.538 -0.068 1.00 84.06 174 SER A N 1
ATOM 1382 C CA . SER A 1 174 ? 15.504 15.722 -1.519 1.00 84.06 174 SER A CA 1
ATOM 1383 C C . SER A 1 174 ? 15.060 14.473 -2.282 1.00 84.06 174 SER A C 1
ATOM 1385 O O . SER A 1 174 ? 14.290 14.580 -3.232 1.00 84.06 174 SER A O 1
ATOM 1387 N N . ASP A 1 175 ? 15.465 13.283 -1.833 1.00 84.94 175 ASP A N 1
ATOM 1388 C CA . ASP A 1 175 ? 15.021 12.024 -2.429 1.00 84.94 175 ASP A CA 1
ATOM 1389 C C . ASP A 1 175 ? 13.503 11.831 -2.334 1.00 84.94 175 ASP A C 1
ATOM 1391 O O . ASP A 1 175 ? 12.876 11.499 -3.334 1.00 84.94 175 ASP A O 1
ATOM 1395 N N . MET A 1 176 ? 12.865 12.122 -1.199 1.00 84.81 176 MET A N 1
ATOM 1396 C CA . MET A 1 176 ? 11.400 12.071 -1.111 1.00 84.81 176 MET A CA 1
A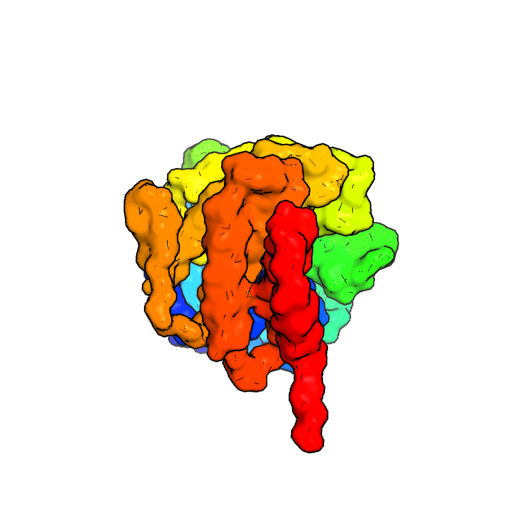TOM 1397 C C . MET A 1 176 ? 10.730 13.033 -2.108 1.00 84.81 176 MET A C 1
ATOM 1399 O O . MET A 1 176 ? 9.790 12.643 -2.802 1.00 84.81 176 MET A O 1
ATOM 1403 N N . ILE A 1 177 ? 11.221 14.273 -2.213 1.00 88.00 177 ILE A N 1
ATOM 1404 C CA . ILE A 1 177 ? 10.695 15.270 -3.161 1.00 88.00 177 ILE A CA 1
ATOM 1405 C C . ILE A 1 177 ? 10.855 14.773 -4.603 1.00 88.00 177 ILE A C 1
ATOM 1407 O O . ILE A 1 177 ? 9.907 14.838 -5.386 1.00 88.00 177 ILE A O 1
ATOM 1411 N N . ASN A 1 178 ? 12.022 14.223 -4.944 1.00 90.56 178 ASN A N 1
ATOM 1412 C CA . ASN A 1 178 ? 12.282 13.657 -6.266 1.00 90.56 178 ASN A CA 1
ATOM 1413 C C . ASN A 1 178 ? 11.377 12.453 -6.551 1.00 90.56 178 ASN A C 1
ATOM 1415 O O . ASN A 1 178 ? 10.878 12.322 -7.667 1.00 90.56 178 ASN A O 1
ATOM 1419 N N . ALA A 1 179 ? 11.123 11.599 -5.555 1.00 90.56 179 ALA A N 1
ATOM 1420 C CA . ALA A 1 179 ? 10.219 10.462 -5.686 1.00 90.56 179 ALA A CA 1
ATOM 1421 C C . ALA A 1 179 ? 8.788 10.915 -6.007 1.00 90.56 179 ALA A C 1
ATOM 1423 O O . ALA A 1 179 ? 8.183 10.417 -6.957 1.00 90.56 179 ALA A O 1
ATOM 1424 N N . ILE A 1 180 ? 8.279 11.903 -5.263 1.00 90.12 180 ILE A N 1
ATOM 1425 C CA . ILE A 1 180 ? 6.956 12.498 -5.488 1.00 90.12 180 ILE A CA 1
ATOM 1426 C C . ILE A 1 180 ? 6.879 13.117 -6.886 1.00 90.12 180 ILE A C 1
ATOM 1428 O O . ILE A 1 180 ? 5.919 12.855 -7.609 1.00 90.12 180 ILE A O 1
ATOM 1432 N N . GLN A 1 181 ? 7.890 13.892 -7.291 1.00 92.75 181 GLN A N 1
ATOM 1433 C CA . GLN A 1 181 ? 7.906 14.523 -8.610 1.00 92.75 181 GLN A CA 1
ATOM 1434 C C . GLN A 1 181 ? 7.922 13.483 -9.736 1.00 92.75 181 GLN A C 1
ATOM 1436 O O . GLN A 1 181 ? 7.133 13.591 -10.667 1.00 92.75 181 GLN A O 1
ATOM 1441 N N . CYS A 1 182 ? 8.736 12.429 -9.619 1.00 93.75 182 CYS A N 1
ATOM 1442 C CA . CYS A 1 182 ? 8.774 11.348 -10.604 1.00 93.75 182 CYS A CA 1
ATOM 1443 C C . CYS A 1 182 ? 7.408 10.667 -10.775 1.00 93.75 182 CYS A C 1
ATOM 1445 O O . CYS A 1 182 ? 7.028 10.331 -11.895 1.00 93.75 182 CYS A O 1
ATOM 1447 N N . LEU A 1 183 ? 6.663 10.455 -9.682 1.00 92.12 183 LEU A N 1
ATOM 1448 C CA . LEU A 1 183 ? 5.322 9.870 -9.754 1.00 92.12 183 LEU A CA 1
ATOM 1449 C C . LEU A 1 183 ? 4.299 10.834 -10.358 1.00 92.12 183 LEU A C 1
ATOM 1451 O O . LEU A 1 183 ? 3.460 10.392 -11.139 1.00 92.12 183 LEU A O 1
ATOM 1455 N N . LYS A 1 184 ? 4.376 12.132 -10.045 1.00 92.12 184 LYS A N 1
ATOM 1456 C CA . LYS A 1 184 ? 3.518 13.153 -10.664 1.00 92.12 184 LYS A CA 1
ATOM 1457 C C . LYS A 1 184 ? 3.758 13.250 -12.167 1.00 92.12 184 LYS A C 1
ATOM 1459 O O . LYS A 1 184 ? 2.807 13.120 -12.929 1.00 92.12 184 LYS A O 1
ATOM 1464 N N . ASP A 1 185 ? 5.018 13.355 -12.582 1.00 93.25 185 ASP A N 1
ATOM 1465 C CA . ASP A 1 185 ? 5.401 13.388 -13.996 1.00 93.25 185 ASP A CA 1
ATOM 1466 C C . ASP A 1 185 ? 4.936 12.113 -14.718 1.00 93.25 185 ASP A C 1
ATOM 1468 O O . ASP A 1 185 ? 4.409 12.170 -15.827 1.00 93.25 185 ASP A O 1
ATOM 1472 N N . ALA A 1 186 ? 5.075 10.945 -14.078 1.00 93.06 186 ALA A N 1
ATOM 1473 C CA . ALA A 1 186 ? 4.581 9.686 -14.628 1.00 93.06 186 ALA A CA 1
ATOM 1474 C C . ALA A 1 186 ? 3.054 9.683 -14.795 1.00 93.06 186 ALA A C 1
ATOM 1476 O O . ALA A 1 186 ? 2.557 9.200 -15.808 1.00 93.06 186 ALA A O 1
ATOM 1477 N N . ILE A 1 187 ? 2.310 10.219 -13.825 1.00 91.75 187 ILE A N 1
ATOM 1478 C CA . ILE A 1 187 ? 0.848 10.321 -13.882 1.00 91.75 187 ILE A CA 1
ATOM 1479 C C . ILE A 1 187 ? 0.400 11.264 -15.005 1.00 91.75 187 ILE A C 1
ATOM 1481 O O . ILE A 1 187 ? -0.550 10.935 -15.711 1.00 91.75 187 ILE A O 1
ATOM 1485 N N . GLU A 1 188 ? 1.075 12.399 -15.193 1.00 92.12 188 GLU A N 1
ATOM 1486 C CA . GLU A 1 188 ? 0.757 13.377 -16.246 1.00 92.12 188 GLU A CA 1
ATOM 1487 C C . GLU A 1 188 ? 0.960 12.823 -17.662 1.00 92.12 188 GLU A C 1
ATOM 1489 O O . GLU A 1 188 ? 0.279 13.240 -18.598 1.00 92.12 188 GLU A O 1
ATOM 1494 N N . LEU A 1 189 ? 1.865 11.856 -17.822 1.00 91.81 189 LEU A N 1
ATOM 1495 C CA . LEU A 1 189 ? 2.098 11.167 -19.092 1.00 91.81 189 LEU A CA 1
ATOM 1496 C C . LEU A 1 189 ? 1.013 10.135 -19.439 1.00 91.81 189 LEU A C 1
ATOM 1498 O O . LEU A 1 189 ? 0.920 9.708 -20.591 1.00 91.81 189 LEU A O 1
ATOM 1502 N N . LEU A 1 190 ? 0.201 9.697 -18.474 1.00 90.12 190 LEU A N 1
ATOM 1503 C CA . LEU A 1 190 ? -0.848 8.712 -18.728 1.00 90.12 190 LEU A CA 1
ATOM 1504 C C . LEU A 1 190 ? -2.120 9.391 -19.248 1.00 90.12 190 LEU A C 1
ATOM 1506 O O . LEU A 1 190 ? -2.789 10.131 -18.533 1.00 90.12 190 LEU A O 1
ATOM 1510 N N . SER A 1 191 ? -2.498 9.068 -20.487 1.00 82.75 191 SER A N 1
ATOM 1511 C CA . SER A 1 191 ? -3.814 9.415 -21.047 1.00 82.75 191 SER A CA 1
ATOM 1512 C C . SER A 1 191 ? -4.957 8.652 -20.359 1.00 82.75 191 SER A C 1
ATOM 1514 O O . SER A 1 191 ? -4.718 7.584 -19.788 1.00 82.75 191 SER A O 1
ATOM 1516 N N . GLU A 1 192 ? -6.198 9.142 -20.459 1.00 76.12 192 GLU A N 1
ATOM 1517 C CA . GLU A 1 192 ? -7.393 8.452 -19.929 1.00 76.12 192 GLU A CA 1
ATOM 1518 C C . GLU A 1 192 ? -7.603 7.057 -20.542 1.00 76.12 192 GLU A C 1
ATOM 1520 O O . GLU A 1 192 ? -8.059 6.148 -19.851 1.00 76.12 192 GLU A O 1
ATOM 1525 N N . ASP A 1 193 ? -7.185 6.864 -21.797 1.00 75.75 193 ASP A N 1
ATOM 1526 C CA . ASP A 1 193 ? -7.246 5.583 -22.513 1.00 75.75 193 ASP A CA 1
ATOM 1527 C C . ASP A 1 193 ? -6.124 4.606 -22.104 1.00 75.75 193 ASP A C 1
ATOM 1529 O O . ASP A 1 193 ? -6.061 3.469 -22.581 1.00 75.75 193 ASP A O 1
ATOM 1533 N N . SER A 1 194 ? -5.202 5.034 -21.234 1.00 77.88 194 SER A N 1
ATOM 1534 C CA . SER A 1 194 ? -4.095 4.190 -20.786 1.00 77.88 194 SER A CA 1
ATOM 1535 C C . SER A 1 194 ? -4.603 3.031 -19.925 1.00 77.88 194 SER A C 1
ATOM 1537 O O . SER A 1 194 ? -5.536 3.199 -19.134 1.00 77.88 194 SER A O 1
ATOM 1539 N N . PRO A 1 195 ? -3.944 1.861 -19.978 1.00 76.44 195 PRO A N 1
ATOM 1540 C CA . PRO A 1 195 ? -4.296 0.753 -19.107 1.00 76.44 195 PRO A CA 1
ATOM 1541 C C . PRO A 1 195 ? -4.331 1.146 -17.621 1.00 76.44 195 PRO A C 1
ATOM 1543 O O . PRO A 1 195 ? -3.369 1.682 -17.064 1.00 76.44 195 PRO A O 1
ATOM 1546 N N . THR A 1 196 ? -5.443 0.830 -16.959 1.00 77.75 196 THR A N 1
ATOM 1547 C CA . THR A 1 196 ? -5.776 1.324 -15.611 1.00 77.75 196 THR A CA 1
ATOM 1548 C C . THR A 1 196 ? -4.878 0.781 -14.500 1.00 77.75 196 THR A C 1
ATOM 1550 O O . THR A 1 196 ? -4.763 1.406 -13.441 1.00 77.75 196 THR A O 1
ATOM 1553 N N . ALA A 1 197 ? -4.225 -0.365 -14.722 1.00 78.94 197 ALA A N 1
ATOM 1554 C CA . ALA A 1 197 ? -3.402 -1.040 -13.718 1.00 78.94 197 ALA A CA 1
ATOM 1555 C C . ALA A 1 197 ? -2.200 -0.190 -13.278 1.00 78.94 197 ALA A C 1
ATOM 1557 O O . ALA A 1 197 ? -1.953 -0.047 -12.080 1.00 78.94 197 ALA A O 1
ATOM 1558 N N . LEU A 1 198 ? -1.48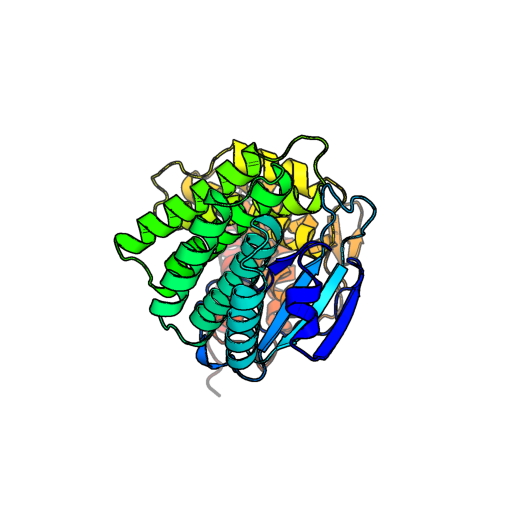5 0.415 -14.235 1.00 83.25 198 LEU A N 1
ATOM 1559 C CA . LEU A 1 198 ? -0.345 1.277 -13.928 1.00 83.25 198 LEU A CA 1
ATOM 1560 C C . LEU A 1 198 ? -0.806 2.548 -13.211 1.00 83.25 198 LEU A C 1
ATOM 1562 O O . LEU A 1 198 ? -0.267 2.873 -12.161 1.00 83.25 198 LEU A O 1
ATOM 1566 N N . ALA A 1 199 ? -1.843 3.218 -13.721 1.00 85.50 199 ALA A N 1
ATOM 1567 C CA . ALA A 1 199 ? -2.356 4.449 -13.120 1.00 85.50 199 ALA A CA 1
ATOM 1568 C C . ALA A 1 199 ? -2.790 4.249 -11.657 1.00 85.50 199 ALA A C 1
ATOM 1570 O O . ALA A 1 199 ? -2.397 5.020 -10.785 1.00 85.50 199 ALA A O 1
ATOM 1571 N N . SER A 1 200 ? -3.519 3.163 -11.372 1.00 83.56 200 SER A N 1
ATOM 1572 C CA . SER A 1 200 ? -3.958 2.822 -10.010 1.00 83.56 200 SER A CA 1
ATOM 1573 C C . SER A 1 200 ? -2.779 2.595 -9.062 1.00 83.56 200 SER A C 1
ATOM 1575 O O . SER A 1 200 ? -2.841 2.955 -7.888 1.00 83.56 200 SER A O 1
ATOM 1577 N N . TYR A 1 201 ? -1.688 2.010 -9.565 1.00 81.69 201 TYR A N 1
ATOM 1578 C CA . TYR A 1 201 ? -0.462 1.857 -8.794 1.00 81.69 201 TYR A CA 1
ATOM 1579 C C . TYR A 1 201 ? 0.226 3.197 -8.516 1.00 81.69 201 TYR A C 1
ATOM 1581 O O . TYR A 1 201 ? 0.610 3.434 -7.373 1.00 81.69 201 TYR A O 1
ATOM 1589 N N . LEU A 1 202 ? 0.359 4.067 -9.523 1.00 87.88 202 LEU A N 1
ATOM 1590 C CA . LEU A 1 202 ? 1.002 5.374 -9.352 1.00 87.88 202 LEU A CA 1
ATOM 1591 C C . LEU A 1 202 ? 0.244 6.249 -8.357 1.00 87.88 202 LEU A C 1
ATOM 1593 O O . LEU A 1 202 ? 0.866 6.822 -7.467 1.00 87.88 202 LEU A O 1
ATOM 1597 N N . ASP A 1 203 ? -1.086 6.301 -8.467 1.00 88.25 203 ASP A N 1
ATOM 1598 C CA . ASP A 1 203 ? -1.935 7.058 -7.542 1.00 88.25 203 ASP A CA 1
ATOM 1599 C C . ASP A 1 203 ? -1.759 6.545 -6.097 1.00 88.25 203 ASP A C 1
ATOM 1601 O O . ASP A 1 203 ? -1.636 7.335 -5.158 1.00 88.25 203 ASP A O 1
ATOM 1605 N N . ARG A 1 204 ? -1.665 5.220 -5.911 1.00 87.00 204 ARG A N 1
ATOM 1606 C CA . ARG A 1 204 ? -1.422 4.599 -4.600 1.00 87.00 204 ARG A CA 1
ATOM 1607 C C . ARG A 1 204 ? -0.031 4.920 -4.041 1.00 87.00 204 ARG A C 1
ATOM 1609 O O . ARG A 1 204 ? 0.085 5.242 -2.861 1.00 87.00 204 ARG A O 1
ATOM 1616 N N . GLU A 1 205 ? 1.024 4.794 -4.844 1.00 84.25 205 GLU A N 1
ATOM 1617 C CA . GLU A 1 205 ? 2.396 5.095 -4.405 1.00 84.25 205 GLU A CA 1
ATOM 1618 C C . GLU A 1 205 ? 2.578 6.581 -4.092 1.00 84.25 205 GLU A C 1
ATOM 1620 O O . GLU A 1 205 ? 3.186 6.926 -3.079 1.00 84.25 205 GLU A O 1
ATOM 1625 N N . LEU A 1 206 ? 1.988 7.463 -4.904 1.00 89.00 206 LEU A N 1
ATOM 1626 C CA . LEU A 1 206 ? 1.994 8.899 -4.648 1.00 89.00 206 LEU A CA 1
ATOM 1627 C C . LEU A 1 206 ? 1.314 9.201 -3.311 1.00 89.00 206 LEU A C 1
ATOM 1629 O O . LEU A 1 206 ? 1.886 9.899 -2.478 1.00 89.00 206 LEU A O 1
ATOM 1633 N N . ALA A 1 207 ? 0.138 8.622 -3.067 1.00 88.62 207 ALA A N 1
ATOM 1634 C CA . ALA A 1 207 ? -0.567 8.776 -1.800 1.00 88.62 207 ALA A CA 1
ATOM 1635 C C . ALA A 1 207 ? 0.256 8.265 -0.601 1.00 88.62 207 ALA A C 1
ATOM 1637 O O . ALA A 1 207 ? 0.300 8.923 0.438 1.00 88.62 207 ALA A O 1
ATOM 1638 N N . SER A 1 208 ? 0.963 7.139 -0.754 1.00 85.25 208 SER A N 1
ATOM 1639 C CA . SER A 1 208 ? 1.867 6.609 0.277 1.00 85.25 208 SER A CA 1
ATOM 1640 C C . SER A 1 208 ? 3.013 7.574 0.598 1.00 85.25 208 SER A C 1
ATOM 1642 O O . SER A 1 208 ? 3.308 7.813 1.767 1.00 85.25 208 SER A O 1
ATOM 1644 N N . LEU A 1 209 ? 3.654 8.155 -0.421 1.00 83.81 209 LEU A N 1
ATOM 1645 C CA . LEU A 1 209 ? 4.735 9.126 -0.229 1.00 83.81 209 LEU A CA 1
ATOM 1646 C C . LEU A 1 209 ? 4.245 10.422 0.420 1.00 83.81 209 LEU A C 1
ATOM 1648 O O . LEU A 1 209 ? 4.898 10.933 1.329 1.00 83.81 209 LEU A O 1
ATOM 1652 N N . LEU A 1 210 ? 3.085 10.929 -0.004 1.00 87.19 210 LEU A N 1
ATOM 1653 C CA . LEU A 1 210 ? 2.470 12.119 0.589 1.00 87.19 210 LEU A CA 1
ATOM 1654 C C . LEU A 1 210 ? 2.108 11.888 2.061 1.00 87.19 210 LEU A C 1
ATOM 1656 O O . LEU A 1 210 ? 2.314 12.774 2.889 1.00 87.19 210 LEU A O 1
ATOM 1660 N N . LEU A 1 211 ? 1.640 10.687 2.413 1.00 85.62 211 LEU A N 1
ATOM 1661 C CA . LEU A 1 211 ? 1.412 10.296 3.803 1.00 85.62 211 LEU A CA 1
ATOM 1662 C C . LEU A 1 211 ? 2.714 10.282 4.616 1.00 85.62 211 LEU A C 1
ATOM 1664 O O . LEU A 1 211 ? 2.750 10.829 5.718 1.00 85.62 211 LEU A O 1
ATOM 1668 N N . CYS A 1 212 ? 3.791 9.696 4.084 1.00 81.69 212 CYS A N 1
ATOM 1669 C CA . CYS A 1 212 ? 5.108 9.723 4.729 1.00 81.69 212 CYS A CA 1
ATOM 1670 C C . CYS A 1 212 ? 5.604 11.161 4.950 1.00 81.69 212 CYS A C 1
ATOM 1672 O O . CYS A 1 212 ? 6.113 11.486 6.027 1.00 81.69 212 CYS A O 1
ATOM 1674 N N . GLN A 1 213 ? 5.425 12.034 3.956 1.00 82.25 213 GLN A N 1
ATOM 1675 C CA . GLN A 1 213 ? 5.803 13.441 4.047 1.00 82.25 213 GLN A CA 1
ATOM 1676 C C . GLN A 1 213 ? 4.986 14.177 5.113 1.00 82.25 213 GLN A C 1
ATOM 1678 O O . GLN A 1 213 ? 5.559 14.876 5.946 1.00 82.25 213 GLN A O 1
ATOM 1683 N N . PHE A 1 214 ? 3.669 13.966 5.134 1.00 83.50 214 PHE A N 1
ATOM 1684 C CA . PHE A 1 214 ? 2.773 14.550 6.128 1.00 83.50 214 PHE A CA 1
ATOM 1685 C C . PHE A 1 214 ? 3.116 14.102 7.550 1.00 83.50 214 PHE A C 1
ATOM 1687 O O . PHE A 1 214 ? 3.223 14.928 8.447 1.00 83.50 214 PHE A O 1
ATOM 1694 N N . ARG A 1 215 ? 3.369 12.805 7.767 1.00 81.75 215 ARG A N 1
ATOM 1695 C CA . ARG A 1 215 ? 3.792 12.286 9.080 1.00 81.75 215 ARG A CA 1
ATOM 1696 C C . ARG A 1 215 ? 5.142 12.857 9.531 1.00 81.75 215 ARG A C 1
ATOM 1698 O O . ARG A 1 215 ? 5.376 12.974 10.729 1.00 81.75 215 ARG A O 1
ATOM 1705 N N . SER A 1 216 ? 6.017 13.211 8.588 1.00 77.31 216 SER A N 1
ATOM 1706 C CA . SER A 1 216 ? 7.325 13.813 8.884 1.00 77.31 216 SER A CA 1
ATOM 1707 C C . SER A 1 216 ? 7.226 15.294 9.264 1.00 77.31 216 SER A C 1
ATOM 1709 O O . SER A 1 216 ? 8.031 15.774 10.059 1.00 77.31 216 SER A O 1
ATOM 1711 N N . ASP A 1 217 ? 6.261 16.025 8.701 1.00 77.44 217 ASP A N 1
ATOM 1712 C CA . ASP A 1 217 ? 6.009 17.435 9.012 1.00 77.44 217 ASP A CA 1
ATOM 1713 C C . ASP A 1 217 ? 4.513 17.771 8.843 1.00 77.44 217 ASP A C 1
ATOM 1715 O O . ASP A 1 217 ? 4.106 18.263 7.785 1.00 77.44 217 ASP A O 1
ATOM 1719 N N . PRO A 1 218 ? 3.683 17.526 9.879 1.00 69.31 218 PRO A N 1
ATOM 1720 C CA . PRO A 1 218 ? 2.227 17.694 9.793 1.00 69.31 218 PRO A CA 1
ATOM 1721 C C . PRO A 1 218 ? 1.771 19.140 9.559 1.00 69.31 218 PRO A C 1
ATOM 1723 O O . PRO A 1 218 ? 0.621 19.382 9.204 1.00 69.31 218 PRO A O 1
ATOM 1726 N N . HIS A 1 219 ? 2.655 20.122 9.771 1.00 65.38 219 HIS A N 1
ATOM 1727 C CA . HIS A 1 219 ? 2.350 21.541 9.580 1.00 65.38 219 HIS A CA 1
ATOM 1728 C C . HIS A 1 219 ? 2.522 22.004 8.134 1.00 65.38 219 HIS A C 1
ATOM 1730 O O . HIS A 1 219 ? 2.054 23.088 7.776 1.00 65.38 219 HIS A O 1
ATOM 1736 N N . LYS A 1 220 ? 3.176 21.201 7.291 1.00 67.75 220 LYS A N 1
ATOM 1737 C CA . LYS A 1 220 ? 3.139 21.404 5.849 1.00 67.75 220 LYS A CA 1
ATOM 1738 C C . LYS A 1 220 ? 1.873 20.731 5.332 1.00 67.75 220 LYS A C 1
ATOM 1740 O O . LYS A 1 220 ? 1.759 19.510 5.384 1.00 67.75 220 LYS A O 1
ATOM 1745 N N . ASP A 1 221 ? 0.929 21.530 4.841 1.00 65.38 221 ASP A N 1
ATOM 1746 C CA . ASP A 1 221 ? -0.304 21.057 4.198 1.00 65.38 221 ASP A CA 1
ATOM 1747 C C . ASP A 1 221 ? 0.024 20.345 2.873 1.00 65.38 221 ASP A C 1
ATOM 1749 O O . ASP A 1 221 ? -0.015 20.914 1.786 1.00 65.38 221 ASP A O 1
ATOM 1753 N N . VAL A 1 222 ? 0.499 19.109 3.006 1.00 68.25 222 VAL A N 1
ATOM 1754 C CA . VAL A 1 222 ? 1.103 18.296 1.944 1.00 68.25 222 VAL A CA 1
ATOM 1755 C C . VAL A 1 222 ? 0.149 17.210 1.467 1.00 68.25 222 VAL A C 1
ATOM 1757 O O . VAL A 1 222 ? 0.337 16.646 0.392 1.00 68.25 222 VAL A O 1
ATOM 1760 N N . LEU A 1 223 ? -0.889 16.902 2.244 1.00 76.06 223 LEU A N 1
ATOM 1761 C CA . LEU A 1 223 ? -1.902 15.938 1.838 1.00 76.06 223 LEU A CA 1
ATOM 1762 C C . LEU A 1 223 ? -2.774 16.549 0.744 1.00 76.06 223 LEU A C 1
ATOM 1764 O O . LEU A 1 223 ? -3.842 17.105 0.989 1.00 76.06 223 LEU A O 1
ATOM 1768 N N . GLU A 1 224 ? -2.292 16.433 -0.490 1.00 72.44 224 GLU A N 1
ATOM 1769 C CA . GLU A 1 224 ? -2.954 16.956 -1.672 1.00 72.44 224 GLU A CA 1
ATOM 1770 C C . GLU A 1 224 ? -4.338 16.326 -1.819 1.00 72.44 224 GLU A C 1
ATOM 1772 O O . GLU A 1 224 ? -4.482 15.143 -2.138 1.00 72.44 224 GLU A O 1
ATOM 1777 N N . ASN A 1 225 ? -5.378 17.146 -1.644 1.00 78.38 225 ASN A N 1
ATOM 1778 C CA . ASN A 1 225 ? -6.766 16.718 -1.823 1.00 78.38 225 ASN A CA 1
ATOM 1779 C C . ASN A 1 225 ? -6.996 16.069 -3.198 1.00 78.38 225 ASN A C 1
ATOM 1781 O O . ASN A 1 225 ? -7.800 15.149 -3.304 1.00 78.38 225 ASN A O 1
ATOM 1785 N N . ALA A 1 226 ? -6.260 16.498 -4.230 1.00 77.12 226 ALA A N 1
ATOM 1786 C CA . ALA A 1 226 ? -6.311 15.897 -5.559 1.00 77.12 226 ALA A CA 1
ATOM 1787 C C . ALA A 1 226 ? -5.784 14.450 -5.579 1.00 77.12 226 ALA A C 1
ATOM 1789 O O . ALA A 1 226 ? -6.420 13.587 -6.177 1.00 77.12 226 ALA A O 1
ATOM 1790 N N . ALA A 1 227 ? -4.672 14.153 -4.896 1.00 80.44 227 ALA A N 1
ATOM 1791 C CA . ALA A 1 227 ? -4.137 12.792 -4.811 1.00 80.44 227 ALA A CA 1
ATOM 1792 C C . ALA A 1 227 ? -5.081 11.865 -4.026 1.00 80.44 227 ALA A C 1
ATOM 1794 O O . ALA A 1 227 ? -5.322 10.730 -4.434 1.00 80.44 227 ALA A O 1
ATOM 1795 N N . ILE A 1 228 ? -5.687 12.375 -2.947 1.00 83.19 228 ILE A N 1
ATOM 1796 C CA . ILE A 1 228 ? -6.698 11.644 -2.169 1.00 83.19 228 ILE A CA 1
ATOM 1797 C C . ILE A 1 228 ? -7.953 11.390 -3.011 1.00 83.19 228 ILE A C 1
ATOM 1799 O O . ILE A 1 228 ? -8.457 10.270 -3.024 1.00 83.19 228 ILE A O 1
ATOM 1803 N N . ALA A 1 229 ? -8.452 12.401 -3.728 1.00 86.56 229 ALA A N 1
ATOM 1804 C CA . ALA A 1 229 ? -9.617 12.271 -4.601 1.00 86.56 229 ALA A CA 1
ATOM 1805 C C . ALA A 1 229 ? -9.379 11.229 -5.700 1.00 86.56 229 ALA A C 1
ATOM 1807 O O . ALA A 1 229 ? -10.196 10.329 -5.874 1.00 86.56 229 ALA A O 1
ATOM 1808 N N . ARG A 1 230 ? -8.212 11.273 -6.353 1.00 85.50 230 ARG A N 1
ATOM 1809 C CA . ARG A 1 230 ? -7.814 10.260 -7.338 1.00 85.50 230 ARG A CA 1
ATOM 1810 C C . ARG A 1 230 ? -7.769 8.866 -6.722 1.00 85.50 230 ARG A C 1
ATOM 1812 O O . ARG A 1 230 ? -8.337 7.940 -7.286 1.00 85.50 230 ARG A O 1
ATOM 1819 N N . LEU A 1 231 ? -7.158 8.697 -5.546 1.00 87.56 231 LEU A N 1
ATOM 1820 C CA . LEU A 1 231 ? -7.116 7.390 -4.883 1.00 87.56 231 LEU A CA 1
ATOM 1821 C C . LEU A 1 231 ? -8.524 6.874 -4.528 1.00 87.56 231 LEU A C 1
ATOM 1823 O O . LEU A 1 231 ? -8.788 5.685 -4.704 1.00 87.56 231 LEU A O 1
ATOM 1827 N N . ARG A 1 232 ? -9.432 7.755 -4.082 1.00 90.25 232 ARG A N 1
ATOM 1828 C CA . ARG A 1 232 ? -10.848 7.432 -3.822 1.00 90.25 232 ARG A CA 1
ATOM 1829 C C . ARG A 1 232 ? -11.554 6.935 -5.082 1.00 90.25 232 ARG A C 1
ATOM 1831 O O . ARG A 1 232 ? -12.176 5.880 -5.051 1.00 90.25 232 ARG A O 1
ATOM 1838 N N . GLU A 1 233 ? -11.400 7.644 -6.196 1.00 87.75 233 GLU A N 1
ATOM 1839 C CA . GLU A 1 233 ? -11.957 7.223 -7.485 1.00 87.75 233 GLU A CA 1
ATOM 1840 C C . GLU A 1 233 ? -11.393 5.868 -7.920 1.00 87.75 233 GLU A C 1
ATOM 1842 O O . GLU A 1 233 ? -12.137 4.996 -8.368 1.00 87.75 233 GLU A O 1
ATOM 1847 N N . ARG A 1 234 ? -10.083 5.648 -7.737 1.00 84.94 234 ARG A N 1
ATOM 1848 C CA . ARG A 1 234 ? -9.445 4.381 -8.099 1.00 84.94 234 ARG A CA 1
ATOM 1849 C C . ARG A 1 234 ? -10.030 3.209 -7.326 1.00 84.94 234 ARG A C 1
ATOM 1851 O O . ARG A 1 234 ? -10.369 2.227 -7.970 1.00 84.94 234 ARG A O 1
ATOM 1858 N N . VAL A 1 235 ? -10.169 3.274 -5.997 1.00 86.12 235 VAL A N 1
ATOM 1859 C CA . VAL A 1 235 ? -10.615 2.112 -5.187 1.00 86.12 235 VAL A CA 1
ATOM 1860 C C . VAL A 1 235 ? -12.037 1.623 -5.488 1.00 86.12 235 VAL A C 1
ATOM 1862 O O . VAL A 1 235 ? -12.394 0.503 -5.093 1.00 86.12 235 VAL A O 1
ATOM 1865 N N . ASP A 1 236 ? -12.830 2.437 -6.182 1.00 83.62 236 ASP A N 1
ATOM 1866 C CA . ASP A 1 236 ? -14.172 2.088 -6.643 1.00 83.62 236 ASP A CA 1
ATOM 1867 C C . ASP A 1 236 ? -14.185 1.516 -8.080 1.00 83.62 236 ASP A C 1
ATOM 1869 O O . ASP A 1 236 ? -15.184 0.928 -8.495 1.00 83.62 236 ASP A O 1
ATOM 1873 N N . LEU A 1 237 ? -13.070 1.592 -8.820 1.00 82.44 237 LEU A N 1
ATOM 1874 C CA . LEU A 1 237 ? -12.904 0.934 -10.120 1.00 82.44 237 LEU A CA 1
ATOM 1875 C C . LEU A 1 237 ? -12.520 -0.552 -9.976 1.00 82.44 237 LEU A C 1
ATOM 1877 O O . LEU A 1 237 ? -11.882 -0.944 -8.993 1.00 82.44 237 LEU A O 1
ATOM 1881 N N . PRO A 1 238 ? -12.836 -1.396 -10.981 1.00 75.38 238 PRO A N 1
ATOM 1882 C CA . PRO A 1 238 ? -12.336 -2.766 -11.036 1.00 75.38 238 PRO A CA 1
ATOM 1883 C C . PRO A 1 238 ? -10.800 -2.799 -11.050 1.00 75.38 238 PRO A C 1
ATOM 1885 O O . PRO A 1 238 ? -10.161 -2.294 -11.974 1.00 75.38 238 PRO A O 1
ATOM 1888 N N . MET A 1 239 ? -10.210 -3.418 -10.031 1.00 76.31 239 MET A N 1
ATOM 1889 C CA . MET A 1 239 ? -8.775 -3.686 -9.924 1.00 76.31 239 MET A CA 1
ATOM 1890 C C . MET A 1 239 ? -8.547 -4.989 -9.156 1.00 76.31 239 MET A C 1
ATOM 1892 O O . MET A 1 239 ? -9.473 -5.509 -8.532 1.00 76.31 239 MET A O 1
ATOM 1896 N N . ASP A 1 240 ? -7.315 -5.497 -9.179 1.00 74.81 240 ASP A N 1
ATOM 1897 C CA . ASP A 1 240 ? -6.960 -6.690 -8.412 1.00 74.81 240 ASP A CA 1
ATOM 1898 C C . ASP A 1 240 ? -7.158 -6.478 -6.899 1.00 74.81 240 ASP A C 1
ATOM 1900 O O . ASP A 1 240 ? -6.996 -5.370 -6.371 1.00 74.81 240 ASP A O 1
ATOM 1904 N N . LEU A 1 241 ? -7.498 -7.559 -6.196 1.00 75.44 241 LEU A N 1
ATOM 1905 C CA . LEU A 1 241 ? -7.804 -7.523 -4.768 1.00 75.44 241 LEU A CA 1
ATOM 1906 C C . LEU A 1 241 ? -6.627 -7.009 -3.926 1.00 75.44 241 LEU A C 1
ATOM 1908 O O . LEU A 1 241 ? -6.846 -6.284 -2.953 1.00 75.44 241 LEU A O 1
ATOM 1912 N N . ARG A 1 242 ? -5.380 -7.324 -4.299 1.00 75.12 242 ARG A N 1
ATOM 1913 C CA . ARG A 1 242 ? -4.173 -6.875 -3.594 1.00 75.12 242 ARG A CA 1
ATOM 1914 C C . ARG A 1 242 ? -3.986 -5.368 -3.721 1.00 75.12 242 ARG A C 1
ATOM 1916 O O . ARG A 1 242 ? -3.776 -4.701 -2.704 1.00 75.12 242 ARG A O 1
ATOM 1923 N N . CYS A 1 243 ? -4.063 -4.822 -4.934 1.00 75.25 243 CYS A N 1
ATOM 1924 C CA . CYS A 1 243 ? -4.014 -3.382 -5.169 1.00 75.25 243 CYS A CA 1
ATOM 1925 C C . CYS A 1 243 ? -5.157 -2.680 -4.441 1.00 75.25 243 CYS A C 1
ATOM 1927 O O . CYS A 1 243 ? -4.904 -1.684 -3.764 1.00 75.25 243 CYS A O 1
ATOM 1929 N N . ARG A 1 244 ? -6.376 -3.230 -4.500 1.00 83.44 244 ARG A N 1
ATOM 1930 C CA . ARG A 1 244 ? -7.537 -2.652 -3.819 1.00 83.44 244 ARG A CA 1
ATOM 1931 C C . ARG A 1 244 ? -7.337 -2.587 -2.311 1.00 83.44 244 ARG A C 1
ATOM 1933 O O . ARG A 1 244 ? -7.505 -1.519 -1.730 1.00 83.44 244 ARG A O 1
ATOM 1940 N N . SER A 1 245 ? -6.922 -3.694 -1.694 1.00 83.88 245 SER A N 1
ATOM 1941 C CA . SER A 1 245 ? -6.649 -3.760 -0.255 1.00 83.88 245 SER A CA 1
ATOM 1942 C C . SER A 1 245 ? -5.587 -2.741 0.158 1.00 83.88 245 SER A C 1
ATOM 1944 O O . SER A 1 245 ? -5.817 -1.971 1.084 1.00 83.88 245 SER A O 1
ATOM 1946 N N . SER A 1 246 ? -4.451 -2.680 -0.550 1.00 81.94 246 SER A N 1
ATOM 1947 C CA . SER A 1 246 ? -3.380 -1.726 -0.222 1.00 81.94 246 SER A CA 1
ATOM 1948 C C . SER A 1 246 ? -3.813 -0.265 -0.403 1.00 81.94 246 SER A C 1
ATOM 1950 O O . SER A 1 246 ? -3.429 0.589 0.390 1.00 81.94 246 SER A O 1
ATOM 1952 N N . SER A 1 247 ? -4.601 0.046 -1.436 1.00 85.31 247 SER A N 1
ATOM 1953 C CA . SER A 1 247 ? -5.113 1.403 -1.663 1.00 85.31 247 SER A CA 1
ATOM 1954 C C . SER A 1 247 ? -6.113 1.835 -0.589 1.00 85.31 247 SER A C 1
ATOM 1956 O O . SER A 1 247 ? -6.060 2.976 -0.138 1.00 85.31 247 SER A O 1
ATOM 1958 N N . LEU A 1 248 ? -6.996 0.931 -0.151 1.00 90.81 248 LEU A N 1
ATOM 1959 C CA . LEU A 1 248 ? -7.947 1.196 0.931 1.00 90.81 248 LEU A CA 1
ATOM 1960 C C . LEU A 1 248 ? -7.244 1.412 2.277 1.00 90.81 248 LEU A C 1
ATOM 1962 O O . LEU A 1 248 ? -7.627 2.311 3.023 1.00 90.81 248 LEU A O 1
ATOM 1966 N N . GLU A 1 249 ? -6.200 0.635 2.572 1.00 87.00 249 GLU A N 1
ATOM 1967 C CA . GLU A 1 249 ? -5.380 0.816 3.776 1.00 87.00 249 GLU A CA 1
ATOM 1968 C C . GLU A 1 249 ? -4.682 2.181 3.778 1.00 87.00 249 GLU A C 1
ATOM 1970 O O . GLU A 1 249 ? -4.808 2.926 4.746 1.00 87.00 249 GLU A O 1
ATOM 1975 N N . ILE A 1 250 ? -4.030 2.564 2.673 1.00 87.94 250 ILE A N 1
ATOM 1976 C CA . ILE A 1 250 ? -3.378 3.881 2.551 1.00 87.94 250 ILE A CA 1
ATOM 1977 C C . ILE A 1 250 ? -4.395 5.016 2.698 1.00 87.94 250 ILE A C 1
ATOM 1979 O O . ILE A 1 250 ? -4.126 6.005 3.375 1.00 87.94 250 ILE A O 1
ATOM 1983 N N . LEU A 1 251 ? -5.574 4.879 2.090 1.00 91.81 251 LEU A N 1
ATOM 1984 C CA . LEU A 1 251 ? -6.626 5.882 2.200 1.00 91.81 251 LEU A CA 1
ATOM 1985 C C . LEU A 1 251 ? -7.136 6.021 3.641 1.00 91.81 251 LEU A C 1
ATOM 1987 O O . LEU A 1 251 ? -7.307 7.140 4.120 1.00 91.81 251 LEU A O 1
ATOM 1991 N N . THR A 1 252 ? -7.329 4.898 4.335 1.00 93.12 252 THR A N 1
ATOM 1992 C CA . THR A 1 252 ? -7.711 4.867 5.753 1.00 93.12 252 THR A CA 1
ATOM 1993 C C . THR A 1 252 ? -6.666 5.584 6.607 1.00 93.12 252 THR A C 1
ATOM 1995 O O . THR A 1 252 ? -7.004 6.469 7.390 1.00 93.12 252 THR A O 1
ATOM 1998 N N . ASP A 1 253 ? -5.388 5.272 6.397 1.00 89.75 253 ASP A N 1
ATOM 1999 C CA . ASP A 1 253 ? -4.265 5.880 7.108 1.00 89.75 253 ASP A CA 1
ATOM 2000 C C . ASP A 1 253 ? -4.152 7.392 6.868 1.00 89.75 253 ASP A C 1
ATOM 2002 O O . ASP A 1 253 ? -3.909 8.149 7.808 1.00 89.75 253 ASP A O 1
ATOM 2006 N N . ILE A 1 254 ? -4.346 7.847 5.626 1.00 89.62 254 ILE A N 1
ATOM 2007 C CA . ILE A 1 254 ? -4.346 9.275 5.280 1.00 89.62 254 ILE A CA 1
ATOM 2008 C C . ILE A 1 254 ? -5.459 10.008 6.021 1.00 89.62 254 ILE A C 1
ATOM 2010 O O . ILE A 1 254 ? -5.223 11.070 6.600 1.00 89.62 254 ILE A O 1
ATOM 2014 N N . LEU A 1 255 ? -6.670 9.454 6.003 1.00 92.06 255 LEU A N 1
ATOM 2015 C CA . LEU A 1 255 ? -7.829 10.069 6.639 1.00 92.06 255 LEU A CA 1
ATOM 2016 C C . LEU A 1 255 ? -7.675 10.105 8.161 1.00 92.06 255 LEU A C 1
ATOM 2018 O O . LEU A 1 255 ? -7.947 11.136 8.773 1.00 92.06 255 LEU A O 1
ATOM 2022 N N . MET A 1 256 ? -7.125 9.048 8.761 1.00 91.62 256 MET A N 1
ATOM 2023 C CA . MET A 1 256 ? -6.791 9.039 10.184 1.00 91.62 256 MET A CA 1
ATOM 2024 C C . MET A 1 256 ? -5.708 10.060 10.545 1.00 91.62 256 MET A C 1
ATOM 2026 O O . MET A 1 256 ? -5.872 10.795 11.513 1.00 91.62 256 MET A O 1
ATOM 2030 N N . SER A 1 257 ? -4.635 10.183 9.760 1.00 88.50 257 SER A N 1
ATOM 2031 C CA . SER A 1 257 ? -3.600 11.193 10.023 1.00 88.50 257 SER A CA 1
ATOM 2032 C C . SER A 1 257 ? -4.136 12.628 9.871 1.00 88.50 257 SER A C 1
ATOM 2034 O O . SER A 1 257 ? -3.796 13.505 10.668 1.00 88.50 257 SER A O 1
ATOM 2036 N N . ARG A 1 258 ? -5.031 12.884 8.905 1.00 88.31 258 ARG A N 1
ATOM 2037 C CA . ARG A 1 258 ? -5.736 14.178 8.797 1.00 88.31 258 ARG A CA 1
ATOM 2038 C C . ARG A 1 258 ? -6.630 14.442 9.990 1.00 88.31 258 ARG A C 1
ATOM 2040 O O . ARG A 1 258 ? -6.647 15.557 10.506 1.00 88.31 258 ARG A O 1
ATOM 2047 N N . PHE A 1 259 ? -7.364 13.424 10.418 1.00 90.12 259 PHE A N 1
ATOM 2048 C CA . PHE A 1 259 ? -8.201 13.490 11.597 1.00 90.12 259 PHE A CA 1
ATOM 2049 C C . PHE A 1 259 ? -7.384 13.857 12.841 1.00 90.12 259 PHE A C 1
ATOM 2051 O O . PHE A 1 259 ? -7.748 14.786 13.555 1.00 90.12 259 PHE A O 1
ATOM 2058 N N . GLU A 1 260 ? -6.257 13.190 13.077 1.00 88.69 260 GLU A N 1
ATOM 2059 C CA . GLU A 1 260 ? -5.388 13.464 14.225 1.00 88.69 260 GLU A CA 1
ATOM 2060 C C . GLU A 1 260 ? -4.890 14.915 14.226 1.00 88.69 260 GLU A C 1
ATOM 2062 O O . GLU A 1 260 ? -4.865 15.559 15.279 1.00 88.69 260 GLU A O 1
ATOM 2067 N N . SER A 1 261 ? -4.570 15.454 13.046 1.00 85.81 261 SER A N 1
ATOM 2068 C CA . SER A 1 261 ? -4.066 16.822 12.905 1.00 85.81 261 SER A CA 1
ATOM 2069 C C . SER A 1 261 ? -5.147 17.906 12.964 1.00 85.81 261 SER A C 1
ATOM 2071 O O . SER A 1 261 ? -4.917 18.963 13.547 1.00 85.81 261 SER A O 1
ATOM 2073 N N . ASN A 1 262 ? -6.306 17.680 12.342 1.00 86.00 262 ASN A N 1
ATOM 2074 C CA . ASN A 1 262 ? -7.334 18.709 12.135 1.00 86.00 262 ASN A CA 1
ATOM 2075 C C . ASN A 1 262 ? -8.594 18.493 12.985 1.00 86.00 262 ASN A C 1
ATOM 2077 O O . ASN A 1 262 ? -9.482 19.344 12.984 1.00 86.00 262 ASN A O 1
ATOM 2081 N N . GLN A 1 263 ? -8.700 17.356 13.678 1.00 86.69 263 GLN A N 1
ATOM 2082 C CA . GLN A 1 263 ? -9.876 16.920 14.444 1.00 86.69 263 GLN A CA 1
ATOM 2083 C C . GLN A 1 263 ? -11.172 16.898 13.610 1.00 86.69 263 GLN A C 1
ATOM 2085 O O . GLN A 1 263 ? -12.272 17.087 14.129 1.00 86.69 263 GLN A O 1
ATOM 2090 N N . SER A 1 264 ? -11.050 16.659 12.300 1.00 87.94 264 SER A N 1
ATOM 2091 C CA . SER A 1 264 ? -12.174 16.620 11.358 1.00 87.94 264 SER A CA 1
ATOM 2092 C C . SER A 1 264 ? -12.987 15.336 11.523 1.00 87.94 264 SER A C 1
ATOM 2094 O O . SER A 1 264 ? -12.579 14.275 11.057 1.00 87.94 264 SER A O 1
ATOM 2096 N N . ALA A 1 265 ? -14.170 15.426 12.136 1.00 89.12 265 ALA A N 1
ATOM 2097 C CA . ALA A 1 265 ? -15.056 14.272 12.324 1.00 89.12 265 ALA A CA 1
ATOM 2098 C C . ALA A 1 265 ? -15.420 13.560 11.003 1.00 89.12 265 ALA A C 1
ATOM 2100 O O . ALA A 1 265 ? -15.576 12.343 10.988 1.00 89.12 265 ALA A O 1
ATOM 2101 N N . ILE A 1 266 ? -15.493 14.306 9.893 1.00 91.00 266 ILE A N 1
ATOM 2102 C CA . ILE A 1 266 ? -15.754 13.752 8.555 1.00 91.00 266 ILE A CA 1
ATOM 2103 C C . ILE A 1 266 ? -14.604 12.841 8.113 1.00 91.00 266 ILE A C 1
ATOM 2105 O O . ILE A 1 266 ? -14.858 11.760 7.593 1.00 91.00 266 ILE A O 1
ATOM 2109 N N . ASP A 1 267 ? -13.350 13.239 8.358 1.00 91.50 267 ASP A N 1
ATOM 2110 C CA . ASP A 1 267 ? -12.194 12.413 7.990 1.00 91.50 267 ASP A CA 1
ATOM 2111 C C . ASP A 1 267 ? -12.185 11.097 8.799 1.00 91.50 267 ASP A C 1
ATOM 2113 O O . ASP A 1 267 ? -11.870 10.046 8.247 1.00 91.50 267 ASP A O 1
ATOM 2117 N N . LEU A 1 268 ? -12.604 11.117 10.073 1.00 93.62 268 LEU A N 1
ATOM 2118 C CA . LEU A 1 268 ? -12.740 9.903 10.893 1.00 93.62 268 LEU A CA 1
ATOM 2119 C C . LEU A 1 268 ? -13.885 8.993 10.430 1.00 93.62 268 LEU A C 1
ATOM 2121 O O . LEU A 1 268 ? -13.711 7.777 10.360 1.00 93.62 268 LEU A O 1
ATOM 2125 N N . ASP A 1 269 ? -15.052 9.563 10.120 1.00 94.31 269 ASP A N 1
ATOM 2126 C CA . ASP A 1 269 ? -16.187 8.794 9.602 1.00 94.31 269 ASP A CA 1
ATOM 2127 C C . ASP A 1 269 ? -15.844 8.143 8.250 1.00 94.31 269 ASP A C 1
ATOM 2129 O O . ASP A 1 269 ? -16.104 6.951 8.061 1.00 94.31 269 ASP A O 1
ATOM 2133 N N . ASP A 1 270 ? -15.174 8.875 7.352 1.00 93.25 270 ASP A N 1
ATOM 2134 C CA . ASP A 1 270 ? -14.679 8.332 6.085 1.00 93.25 270 ASP A CA 1
ATOM 2135 C C . ASP A 1 270 ? -13.624 7.236 6.320 1.00 93.25 270 ASP A C 1
ATOM 2137 O O . ASP A 1 270 ? -13.681 6.188 5.675 1.00 93.25 270 ASP A O 1
ATOM 2141 N N . ALA A 1 271 ? -12.675 7.432 7.246 1.00 94.56 271 ALA A N 1
ATOM 2142 C CA . ALA A 1 271 ? -11.657 6.428 7.569 1.00 94.56 271 ALA A CA 1
ATOM 2143 C C . ALA A 1 271 ? -12.288 5.105 8.022 1.00 94.56 271 ALA A C 1
ATOM 2145 O O . ALA A 1 271 ? -11.890 4.039 7.556 1.00 94.56 271 ALA A O 1
ATOM 2146 N N . ILE A 1 272 ? -13.314 5.164 8.876 1.00 94.81 272 ILE A N 1
ATOM 2147 C CA . ILE A 1 272 ? -14.060 3.982 9.323 1.00 94.81 272 ILE A CA 1
ATOM 2148 C C . ILE A 1 272 ? -14.761 3.308 8.140 1.00 94.81 272 ILE A C 1
ATOM 2150 O O . ILE A 1 272 ? -14.631 2.096 7.973 1.00 94.81 272 ILE A O 1
ATOM 2154 N N . ALA A 1 273 ? -15.430 4.075 7.275 1.00 94.19 273 ALA A N 1
ATOM 2155 C CA . ALA A 1 273 ? -16.121 3.531 6.106 1.00 94.19 273 ALA A CA 1
ATOM 2156 C C . ALA A 1 273 ? -15.164 2.840 5.112 1.00 94.19 273 ALA A C 1
ATOM 2158 O O . ALA A 1 273 ? -15.479 1.777 4.566 1.00 94.19 273 ALA A O 1
ATOM 2159 N N . TYR A 1 274 ? -13.974 3.405 4.878 1.00 94.12 274 TYR A N 1
ATOM 2160 C CA . TYR A 1 274 ? -12.950 2.763 4.047 1.00 94.12 274 TYR A CA 1
ATOM 2161 C C . TYR A 1 274 ? -12.318 1.552 4.737 1.00 94.12 274 TYR A C 1
ATOM 2163 O O . TYR A 1 274 ? -12.077 0.542 4.072 1.00 94.12 274 TYR A O 1
ATOM 2171 N N . HIS A 1 275 ? -12.130 1.587 6.056 1.00 94.25 275 HIS A N 1
ATOM 2172 C CA . HIS A 1 275 ? -11.634 0.437 6.809 1.00 94.25 275 HIS A CA 1
ATOM 2173 C C . HIS A 1 275 ? -12.632 -0.729 6.814 1.00 94.25 275 HIS A C 1
ATOM 2175 O O . HIS A 1 275 ? -12.238 -1.886 6.708 1.00 94.25 275 HIS A O 1
ATOM 2181 N N . GLU A 1 276 ? -13.936 -0.457 6.829 1.00 93.56 276 GLU A N 1
ATOM 2182 C CA . GLU A 1 276 ? -14.964 -1.485 6.617 1.00 93.56 276 GLU A CA 1
ATOM 2183 C C . GLU A 1 276 ? -14.859 -2.116 5.225 1.00 93.56 276 GLU A C 1
ATOM 2185 O O . GLU A 1 276 ? -15.018 -3.327 5.084 1.00 93.56 276 GLU A O 1
ATOM 2190 N N . LYS A 1 277 ? -14.525 -1.338 4.183 1.00 92.25 277 LYS A N 1
ATOM 2191 C CA . LYS A 1 277 ? -14.200 -1.914 2.866 1.00 92.25 277 LYS A CA 1
ATOM 2192 C C . LYS A 1 277 ? -12.962 -2.822 2.939 1.00 92.25 277 LYS A C 1
ATOM 2194 O O . LYS A 1 277 ? -12.964 -3.835 2.250 1.00 92.25 277 LYS A O 1
ATOM 2199 N N . VAL A 1 278 ? -11.949 -2.518 3.762 1.00 90.62 278 VAL A N 1
ATOM 2200 C CA . VAL A 1 278 ? -10.796 -3.420 3.996 1.00 90.62 278 VAL A CA 1
ATOM 2201 C C . VAL A 1 278 ? -11.252 -4.724 4.651 1.00 90.62 278 VAL A C 1
ATOM 2203 O O . VAL A 1 278 ? -10.875 -5.797 4.188 1.00 90.62 278 VAL A O 1
ATOM 2206 N N . LEU A 1 279 ? -12.093 -4.648 5.688 1.00 91.56 279 LEU A N 1
ATOM 2207 C CA . LEU A 1 279 ? -12.604 -5.828 6.392 1.00 91.56 279 LEU A CA 1
ATOM 2208 C C . LEU A 1 279 ? -13.398 -6.757 5.462 1.00 91.56 279 LEU A C 1
ATOM 2210 O O . LEU A 1 279 ? -13.188 -7.965 5.512 1.00 91.56 279 LEU A O 1
ATOM 2214 N N . ARG A 1 280 ? -14.214 -6.209 4.547 1.00 90.38 280 ARG A N 1
ATOM 2215 C CA . ARG A 1 280 ? -14.945 -6.990 3.524 1.00 90.38 280 ARG A CA 1
ATOM 2216 C C . ARG A 1 280 ? -14.044 -7.774 2.563 1.00 90.38 280 ARG A C 1
ATOM 2218 O O . ARG A 1 280 ? -14.531 -8.683 1.900 1.00 90.38 280 ARG A O 1
ATOM 2225 N N . LEU A 1 281 ? -12.768 -7.403 2.425 1.00 87.19 281 LEU A N 1
ATOM 2226 C CA . LEU A 1 281 ? -11.817 -8.106 1.554 1.00 87.19 281 LEU A CA 1
ATOM 2227 C C . LEU A 1 281 ? -11.111 -9.272 2.258 1.00 87.19 281 LEU A C 1
ATOM 2229 O O . LEU A 1 281 ? -10.382 -10.016 1.602 1.00 87.19 281 LEU A O 1
ATOM 2233 N N . LEU A 1 282 ? -11.278 -9.425 3.575 1.00 86.25 282 LEU A N 1
ATOM 2234 C CA . LEU A 1 282 ? -10.626 -10.484 4.335 1.00 86.25 282 LEU A CA 1
ATOM 2235 C C . LEU A 1 282 ? -11.438 -11.785 4.261 1.00 86.25 282 LEU A C 1
ATOM 2237 O O . LEU A 1 282 ? -12.638 -11.760 4.514 1.00 86.25 282 LEU A O 1
ATOM 2241 N N . PRO A 1 283 ? -10.796 -12.935 3.986 1.00 84.12 283 PRO A N 1
ATOM 2242 C CA . PRO A 1 283 ? -11.502 -14.200 3.764 1.00 84.12 283 PRO A CA 1
ATOM 2243 C C . PRO A 1 283 ? -12.221 -14.729 5.012 1.00 84.12 283 PRO A C 1
ATOM 2245 O O . PRO A 1 283 ? -13.202 -15.453 4.888 1.00 84.12 283 PRO A O 1
ATOM 2248 N N . ASP A 1 284 ? -11.746 -14.361 6.206 1.00 87.00 284 ASP A N 1
ATOM 2249 C CA . ASP A 1 284 ? -12.310 -14.811 7.486 1.00 87.00 284 ASP A CA 1
ATOM 2250 C C . ASP A 1 284 ? -13.428 -13.892 8.009 1.00 87.00 284 ASP A C 1
ATOM 2252 O O . ASP A 1 284 ? -13.919 -14.090 9.126 1.00 87.00 284 ASP A O 1
ATOM 2256 N N . ILE A 1 285 ? -13.767 -12.840 7.257 1.00 89.06 285 ILE A N 1
ATOM 2257 C CA . ILE A 1 285 ? -14.786 -11.866 7.628 1.00 89.06 285 ILE A CA 1
ATOM 2258 C C . ILE A 1 285 ? -15.964 -11.966 6.668 1.00 89.06 285 ILE A C 1
ATOM 2260 O O . ILE A 1 285 ? -15.850 -11.720 5.470 1.00 89.06 285 ILE A O 1
ATOM 2264 N N . GLU A 1 286 ? -17.128 -12.247 7.239 1.00 89.25 286 GLU A N 1
ATOM 2265 C CA . GLU A 1 286 ? -18.413 -12.069 6.578 1.00 89.25 286 GLU A CA 1
ATOM 2266 C C . GLU A 1 286 ? -19.026 -10.757 7.077 1.00 89.25 286 GLU A C 1
ATOM 2268 O O . GLU A 1 286 ? -19.011 -10.477 8.276 1.00 89.25 286 GLU A O 1
ATOM 2273 N N . MET A 1 287 ? -19.549 -9.928 6.175 1.00 88.12 287 MET A N 1
ATOM 2274 C CA . MET A 1 287 ? -20.268 -8.706 6.545 1.00 88.12 287 MET A CA 1
ATOM 2275 C C . MET A 1 287 ? -21.664 -8.726 5.939 1.00 88.12 287 MET A C 1
ATOM 2277 O O . MET A 1 287 ? -21.802 -8.915 4.731 1.00 88.12 287 MET A O 1
ATOM 2281 N N . ASP A 1 288 ? -22.673 -8.516 6.781 1.00 85.75 288 ASP A N 1
ATOM 2282 C CA . ASP A 1 288 ? -24.063 -8.367 6.349 1.00 85.75 288 ASP A CA 1
ATOM 2283 C C . ASP A 1 288 ? -24.289 -6.985 5.693 1.00 85.75 288 ASP A C 1
ATOM 2285 O O . ASP A 1 288 ? -23.482 -6.058 5.839 1.00 85.75 288 ASP A O 1
ATOM 2289 N N . ASP A 1 289 ? -25.414 -6.827 4.986 1.00 78.50 289 ASP A N 1
ATOM 2290 C CA . ASP A 1 289 ? -25.792 -5.577 4.300 1.00 78.50 289 ASP A CA 1
ATOM 2291 C C . ASP A 1 289 ? -25.944 -4.379 5.258 1.00 78.50 289 ASP A C 1
ATOM 2293 O O . ASP A 1 289 ? -25.799 -3.227 4.848 1.00 78.50 289 ASP A O 1
ATOM 2297 N N . ASP A 1 290 ? -26.217 -4.643 6.538 1.00 80.06 290 ASP A N 1
ATOM 2298 C CA . ASP A 1 290 ? -26.324 -3.637 7.599 1.00 80.06 290 ASP A CA 1
ATOM 2299 C C . ASP A 1 290 ? -24.966 -3.235 8.208 1.00 80.06 290 ASP A C 1
ATOM 2301 O O . ASP A 1 290 ? -24.914 -2.374 9.085 1.00 80.06 290 ASP A O 1
ATOM 2305 N N . GLY A 1 291 ? -23.865 -3.825 7.728 1.00 77.31 291 GLY A N 1
ATOM 2306 C CA . GLY A 1 291 ? -22.510 -3.571 8.213 1.00 77.31 291 GLY A CA 1
ATOM 2307 C C . GLY A 1 291 ? -22.081 -4.456 9.384 1.00 77.31 291 GLY A C 1
ATOM 2308 O O . GLY A 1 291 ? -20.956 -4.311 9.864 1.00 77.31 291 GLY A O 1
ATOM 2309 N N . THR A 1 292 ? -22.918 -5.397 9.832 1.00 85.81 292 THR A N 1
ATOM 2310 C CA . THR A 1 292 ? -22.566 -6.311 10.924 1.00 85.81 292 THR A CA 1
ATOM 2311 C C . THR A 1 292 ? -21.444 -7.254 10.501 1.00 85.81 292 THR A C 1
ATOM 2313 O O . THR A 1 292 ? -21.594 -8.054 9.578 1.00 85.81 292 THR A O 1
ATOM 2316 N N . ILE A 1 293 ? -20.317 -7.184 11.211 1.00 90.62 293 ILE A N 1
ATOM 2317 C CA . ILE A 1 293 ? -19.155 -8.051 10.998 1.00 90.62 293 ILE A CA 1
ATOM 2318 C C . ILE A 1 293 ? -19.374 -9.380 11.731 1.00 90.62 293 ILE A C 1
ATOM 2320 O O . ILE A 1 293 ? -19.660 -9.408 12.930 1.00 90.62 293 ILE A O 1
ATOM 2324 N N . LYS A 1 294 ? -19.175 -10.495 11.030 1.00 89.75 294 LYS A N 1
ATOM 2325 C CA . LYS A 1 294 ? -19.156 -11.854 11.571 1.00 89.75 294 LYS A CA 1
ATOM 2326 C C . LYS A 1 294 ? -17.780 -12.468 11.336 1.00 89.75 294 LYS A C 1
ATOM 2328 O O . LYS A 1 294 ? -17.307 -12.576 10.211 1.00 89.75 294 LYS A O 1
ATOM 2333 N N . CYS A 1 295 ? -17.141 -12.881 12.426 1.00 87.81 295 CYS A N 1
ATOM 2334 C CA . CYS A 1 295 ? -15.884 -13.624 12.412 1.00 87.81 295 CYS A CA 1
ATOM 2335 C C . CYS A 1 295 ? -15.874 -14.557 13.628 1.00 87.81 295 CYS A C 1
ATOM 2337 O O . CYS A 1 295 ? -15.896 -14.093 14.770 1.00 87.81 295 CYS A O 1
ATOM 2339 N N . THR A 1 296 ? -15.921 -15.874 13.411 1.00 75.69 296 THR A N 1
ATOM 2340 C CA . THR A 1 296 ? -16.129 -16.847 14.502 1.00 75.69 296 THR A CA 1
ATOM 2341 C C . THR A 1 296 ? -14.827 -17.412 15.061 1.00 75.69 296 THR A C 1
ATOM 2343 O O . THR A 1 296 ? -14.661 -17.496 16.282 1.00 75.69 296 THR A O 1
ATOM 2346 N N . ASP A 1 297 ? -13.883 -17.779 14.194 1.00 77.94 297 ASP A N 1
ATOM 2347 C CA . ASP A 1 297 ? -12.552 -18.215 14.607 1.00 77.94 297 ASP A CA 1
ATOM 2348 C C . ASP A 1 297 ? -11.526 -17.899 13.519 1.00 77.94 297 ASP A C 1
ATOM 2350 O O . ASP A 1 297 ? -11.617 -18.401 12.404 1.00 77.94 297 ASP A O 1
ATOM 2354 N N . THR A 1 298 ? -10.555 -17.051 13.848 1.00 82.00 298 THR A N 1
ATOM 2355 C CA . THR A 1 298 ? -9.437 -16.718 12.966 1.00 82.00 298 THR A CA 1
ATOM 2356 C C . THR A 1 298 ? -8.149 -16.680 13.772 1.00 82.00 298 THR A C 1
ATOM 2358 O O . THR A 1 298 ? -8.111 -16.217 14.917 1.00 82.00 298 THR A O 1
ATOM 2361 N N . LYS A 1 299 ? -7.080 -17.182 13.155 1.00 78.50 299 LYS A N 1
ATOM 2362 C CA . LYS A 1 299 ? -5.698 -17.011 13.617 1.00 78.50 299 LYS A CA 1
ATOM 2363 C C . LYS A 1 299 ? -4.896 -16.105 12.684 1.00 78.50 299 LYS A C 1
ATOM 2365 O O . LYS A 1 299 ? -3.714 -15.902 12.934 1.00 78.50 299 LYS A O 1
ATOM 2370 N N . SER A 1 300 ? -5.529 -15.585 11.630 1.00 84.62 300 SER A N 1
ATOM 2371 C CA . SER A 1 300 ? -4.894 -14.709 10.652 1.00 84.62 300 SER A CA 1
ATOM 2372 C C . SER A 1 300 ? -4.456 -13.419 11.332 1.00 84.62 300 SER A C 1
ATOM 2374 O O . SER A 1 300 ? -5.284 -12.666 11.853 1.00 84.62 300 SER A O 1
ATOM 2376 N N . GLU A 1 301 ? -3.150 -13.150 11.329 1.00 85.25 301 GLU A N 1
ATOM 2377 C CA . GLU A 1 301 ? -2.607 -11.940 11.946 1.00 85.25 301 GLU A CA 1
ATOM 2378 C C . GLU A 1 301 ? -3.167 -10.684 11.272 1.00 85.25 301 GLU A C 1
ATOM 2380 O O . GLU A 1 301 ? -3.542 -9.727 11.948 1.00 85.25 301 GLU A O 1
ATOM 2385 N N . THR A 1 302 ? -3.347 -10.749 9.952 1.00 84.00 302 THR A N 1
ATOM 2386 C CA . THR A 1 302 ? -3.931 -9.668 9.151 1.00 84.00 302 THR A CA 1
ATOM 2387 C C . THR A 1 302 ? -5.361 -9.328 9.572 1.00 84.00 302 THR A C 1
ATOM 2389 O O . THR A 1 302 ? -5.692 -8.151 9.718 1.00 84.00 302 THR A O 1
ATOM 2392 N N . THR A 1 303 ? -6.191 -10.341 9.841 1.00 88.25 303 THR A N 1
ATOM 2393 C CA . THR A 1 303 ? -7.567 -10.151 10.313 1.00 88.25 303 THR A CA 1
ATOM 2394 C C . THR A 1 303 ? -7.590 -9.569 11.720 1.00 88.25 303 THR A C 1
ATOM 2396 O O . THR A 1 303 ? -8.324 -8.618 11.990 1.00 88.25 303 THR A O 1
ATOM 2399 N N . LEU A 1 304 ? -6.745 -10.086 12.616 1.00 90.44 304 LEU A N 1
ATOM 2400 C CA . LEU A 1 304 ? -6.636 -9.576 13.983 1.00 90.44 304 LEU A CA 1
ATOM 2401 C C . LEU A 1 304 ? -6.166 -8.114 14.014 1.00 90.44 304 LEU A C 1
ATOM 2403 O O . LEU A 1 304 ? -6.677 -7.319 14.804 1.00 90.44 304 LEU A O 1
ATOM 2407 N N . ASP A 1 305 ? -5.235 -7.732 13.144 1.00 89.56 305 ASP A N 1
ATOM 2408 C CA . ASP A 1 305 ? -4.756 -6.353 13.039 1.00 89.56 305 ASP A CA 1
ATOM 2409 C C . ASP A 1 305 ? -5.808 -5.416 12.452 1.00 89.56 305 ASP A C 1
ATOM 2411 O O . ASP A 1 305 ? -6.014 -4.323 12.986 1.00 89.56 305 ASP A O 1
ATOM 2415 N N . ALA A 1 306 ? -6.527 -5.849 11.414 1.00 90.50 306 ALA A N 1
ATOM 2416 C CA . ALA A 1 306 ? -7.617 -5.069 10.845 1.00 90.50 306 ALA A CA 1
ATOM 2417 C C . ALA A 1 306 ? -8.734 -4.833 11.878 1.00 90.50 306 ALA A C 1
ATOM 2419 O O . ALA A 1 306 ? -9.187 -3.700 12.039 1.00 90.50 306 ALA A O 1
ATOM 2420 N N . LEU A 1 307 ? -9.124 -5.852 12.649 1.00 94.12 307 LEU A N 1
ATOM 2421 C CA . LEU A 1 307 ? -10.101 -5.704 13.736 1.00 94.12 307 LEU A CA 1
ATOM 2422 C C . LEU A 1 307 ? -9.587 -4.800 14.870 1.00 94.12 307 LEU A C 1
ATOM 2424 O O . LEU A 1 307 ? -10.362 -4.046 15.461 1.00 94.12 307 LEU A O 1
ATOM 2428 N N . THR A 1 308 ? -8.281 -4.819 15.151 1.00 94.81 308 THR A N 1
ATOM 2429 C CA . THR A 1 308 ? -7.656 -3.918 16.138 1.00 94.81 308 THR A CA 1
ATOM 2430 C C . THR A 1 308 ? -7.721 -2.460 15.684 1.00 94.81 308 THR A C 1
ATOM 2432 O O . THR A 1 308 ? -8.092 -1.585 16.470 1.00 94.81 308 THR A O 1
ATOM 2435 N N . SER A 1 309 ? -7.390 -2.180 14.417 1.00 94.25 309 SER A N 1
ATOM 2436 C CA . SER A 1 309 ? -7.528 -0.838 13.833 1.00 94.25 309 SER A CA 1
ATOM 2437 C C . SER A 1 309 ? -8.981 -0.367 13.866 1.00 94.25 309 SER A C 1
ATOM 2439 O O . SER A 1 309 ? -9.248 0.723 14.359 1.00 94.25 309 SER A O 1
ATOM 2441 N N . TYR A 1 310 ? -9.924 -1.221 13.455 1.00 95.81 310 TYR A N 1
ATOM 2442 C CA . TYR A 1 310 ? -11.355 -0.905 13.476 1.00 95.81 310 TYR A CA 1
ATOM 2443 C C . TYR A 1 310 ? -11.846 -0.530 14.878 1.00 95.81 310 TYR A C 1
ATOM 2445 O O . TYR A 1 310 ? -12.450 0.522 15.075 1.00 95.81 310 TYR A O 1
ATOM 2453 N N . SER A 1 311 ? -11.495 -1.348 15.875 1.00 96.50 311 SER A N 1
ATOM 2454 C CA . SER A 1 311 ? -11.821 -1.097 17.284 1.00 96.50 311 SER A CA 1
ATOM 2455 C C . SER A 1 311 ? -11.242 0.232 17.769 1.00 96.50 311 SER A C 1
ATOM 2457 O O . SER A 1 311 ? -11.899 0.985 18.482 1.00 96.50 311 SER A O 1
ATOM 2459 N N . THR A 1 312 ? -10.019 0.553 17.345 1.00 95.38 312 THR A N 1
ATOM 2460 C CA . THR A 1 312 ? -9.363 1.819 17.687 1.00 95.38 312 THR A CA 1
ATOM 2461 C C . THR A 1 312 ? -10.108 3.006 17.083 1.00 95.38 312 THR A C 1
ATOM 2463 O O . THR A 1 312 ? -10.356 3.979 17.787 1.00 95.38 312 THR A O 1
ATOM 2466 N N . PHE A 1 313 ? -10.518 2.929 15.816 1.00 94.94 313 PHE A N 1
ATOM 2467 C CA . PHE A 1 313 ? -11.231 4.019 15.146 1.00 94.94 313 PHE A CA 1
ATOM 2468 C C . PHE A 1 313 ? -12.607 4.275 15.763 1.00 94.94 313 PHE A C 1
ATOM 2470 O O . PHE A 1 313 ? -12.944 5.423 16.051 1.00 94.94 313 PHE A O 1
ATOM 2477 N N . LEU A 1 314 ? -13.368 3.214 16.048 1.00 95.38 314 LEU A N 1
ATOM 2478 C CA . LEU A 1 314 ? -14.659 3.318 16.729 1.00 95.38 314 LEU A CA 1
ATOM 2479 C C . LEU A 1 314 ? -14.519 3.897 18.144 1.00 95.38 314 LEU A C 1
ATOM 2481 O O . LEU A 1 314 ? -15.270 4.791 18.527 1.00 95.38 314 LEU A O 1
ATOM 2485 N N . CYS A 1 315 ? -13.515 3.449 18.902 1.00 94.88 315 CYS A N 1
ATOM 2486 C CA . CYS A 1 315 ? -13.211 3.978 20.231 1.00 94.88 315 CYS A CA 1
ATOM 2487 C C . CYS A 1 315 ? -12.859 5.476 20.186 1.00 94.88 315 CYS A C 1
ATOM 2489 O O . CYS A 1 315 ? -13.365 6.265 20.985 1.00 94.88 315 CYS A O 1
ATOM 2491 N N . THR A 1 316 ? -12.057 5.892 19.204 1.00 93.44 316 THR A N 1
ATOM 2492 C CA . THR A 1 316 ? -11.724 7.303 18.965 1.00 93.44 316 THR A CA 1
ATOM 2493 C C . THR A 1 316 ? -12.961 8.125 18.606 1.00 93.44 316 THR A C 1
ATOM 2495 O O . THR A 1 316 ? -13.152 9.221 19.136 1.00 93.44 316 THR A O 1
ATOM 2498 N N . ARG A 1 317 ? -13.843 7.593 17.752 1.00 93.56 317 ARG A N 1
ATOM 2499 C CA . ARG A 1 317 ? -15.080 8.271 17.347 1.00 93.56 317 ARG A CA 1
ATOM 2500 C C . ARG A 1 317 ? -16.058 8.438 18.502 1.00 93.56 317 ARG A C 1
ATOM 2502 O O . ARG A 1 317 ? -16.652 9.511 18.655 1.00 93.56 317 ARG A O 1
ATOM 2509 N N . PHE A 1 318 ? -16.175 7.419 19.348 1.00 93.50 318 PHE A N 1
ATOM 2510 C CA . PHE A 1 318 ? -16.903 7.522 20.604 1.00 93.50 318 PHE A CA 1
ATOM 2511 C C . PHE A 1 318 ? -16.301 8.608 21.501 1.00 93.50 318 PHE A C 1
ATOM 2513 O O . PHE A 1 318 ? -17.033 9.464 21.982 1.00 93.50 318 PHE A O 1
ATOM 2520 N N . GLY A 1 319 ? -14.976 8.650 21.665 1.00 89.94 319 GLY A N 1
ATOM 2521 C CA . GLY A 1 319 ? -14.313 9.678 22.476 1.00 89.94 319 GLY A CA 1
ATOM 2522 C C . GLY A 1 319 ? -14.615 11.115 22.024 1.00 89.94 319 GLY A C 1
ATOM 2523 O O . GLY A 1 319 ? -14.697 12.015 22.856 1.00 89.94 319 GLY A O 1
ATOM 2524 N N . GLN A 1 320 ? -14.835 11.339 20.724 1.00 87.19 320 GLN A N 1
ATOM 2525 C CA . GLN A 1 320 ? -15.213 12.653 20.196 1.00 87.19 320 GLN A CA 1
ATOM 2526 C C . GLN A 1 320 ? -16.699 12.998 20.334 1.00 87.19 320 GLN A C 1
ATOM 2528 O O . GLN A 1 320 ? -17.046 14.156 20.560 1.00 87.19 320 GLN A O 1
ATOM 2533 N N . THR A 1 321 ? -17.581 12.020 20.131 1.00 85.44 321 THR A N 1
ATOM 2534 C CA . THR A 1 321 ? -19.038 12.244 20.055 1.00 85.44 321 THR A CA 1
ATOM 2535 C C . THR A 1 321 ? -19.773 11.914 21.357 1.00 85.44 321 THR A C 1
ATOM 2537 O O . THR A 1 321 ? -20.925 12.313 21.543 1.00 85.44 321 THR A O 1
ATOM 2540 N N . GLY A 1 322 ? -19.107 11.217 22.276 1.00 80.69 322 GLY A N 1
ATOM 2541 C CA . GLY A 1 322 ? -19.644 10.727 23.537 1.00 80.69 322 GLY A CA 1
ATOM 2542 C C . GLY A 1 322 ? -20.827 9.777 23.347 1.00 80.69 322 GLY A C 1
ATOM 2543 O O . GLY A 1 322 ? -20.871 8.950 22.435 1.00 80.69 322 GLY A O 1
ATOM 2544 N N . ALA A 1 323 ? -21.836 9.936 24.207 1.00 67.88 323 ALA A N 1
ATOM 2545 C CA . ALA A 1 323 ? -23.012 9.068 24.280 1.00 67.88 323 ALA A CA 1
ATOM 2546 C C . ALA A 1 323 ? -23.880 9.025 23.002 1.00 67.88 323 ALA A C 1
ATOM 2548 O O . ALA A 1 323 ? -24.744 8.159 22.892 1.00 67.88 323 ALA A O 1
ATOM 2549 N N . LEU A 1 324 ? -23.664 9.919 22.028 1.00 68.00 324 LEU A N 1
ATOM 2550 C CA . LEU A 1 324 ? -24.394 9.914 20.752 1.00 68.00 324 LEU A CA 1
ATOM 2551 C C . LEU A 1 324 ? -24.101 8.673 19.895 1.00 68.00 324 LEU A C 1
ATOM 2553 O O . LEU A 1 324 ? -24.915 8.331 19.039 1.00 68.00 324 LEU A O 1
ATOM 2557 N N . LYS A 1 325 ? -22.965 7.998 20.119 1.00 72.94 325 LYS A N 1
ATOM 2558 C CA . LYS A 1 325 ? -22.572 6.775 19.404 1.00 72.94 325 LYS A CA 1
ATOM 2559 C C . LYS A 1 325 ? -22.200 5.644 20.372 1.00 72.94 325 LYS A C 1
ATOM 2561 O O . LYS A 1 325 ? -21.143 5.036 20.244 1.00 72.94 325 LYS A O 1
ATOM 2566 N N . SER A 1 326 ? -23.060 5.336 21.349 1.00 75.94 326 SER A N 1
ATOM 2567 C CA . SER A 1 326 ? -22.810 4.255 22.329 1.00 75.94 326 SER A CA 1
ATOM 2568 C C . SER A 1 326 ? -22.525 2.889 21.681 1.00 75.94 326 SER A C 1
ATOM 2570 O O . SER A 1 326 ? -21.706 2.124 22.188 1.00 75.94 326 SER A O 1
ATOM 2572 N N . THR A 1 327 ? -23.122 2.619 20.517 1.00 87.44 327 THR A N 1
ATOM 2573 C CA . THR A 1 327 ? -22.898 1.402 19.720 1.00 87.44 327 THR A CA 1
ATOM 2574 C C . THR A 1 327 ? -21.459 1.257 19.223 1.00 87.44 327 THR A C 1
ATOM 2576 O O . THR A 1 327 ? -20.978 0.133 19.072 1.00 87.44 327 THR A O 1
ATOM 2579 N N . ASP A 1 328 ? -20.747 2.367 18.990 1.00 91.31 328 ASP A N 1
ATOM 2580 C CA . ASP A 1 328 ? -19.345 2.333 18.560 1.00 91.31 328 ASP A CA 1
ATOM 2581 C C . ASP A 1 328 ? -18.463 1.747 19.652 1.00 91.31 328 ASP A C 1
ATOM 2583 O O . ASP A 1 328 ? -17.631 0.885 19.377 1.00 91.31 328 ASP A O 1
ATOM 2587 N N . LEU A 1 329 ? -18.657 2.192 20.896 1.00 92.38 329 LEU A N 1
ATOM 2588 C CA . LEU A 1 329 ? -17.860 1.718 22.018 1.00 92.38 329 LEU A CA 1
ATOM 2589 C C . LEU A 1 329 ? -18.138 0.245 22.309 1.00 92.38 329 LEU A C 1
ATOM 2591 O O . LEU A 1 329 ? -17.200 -0.519 22.525 1.00 92.38 329 LEU A O 1
ATOM 2595 N N . GLU A 1 330 ? -19.405 -0.170 22.272 1.00 92.38 330 GLU A N 1
ATOM 2596 C CA . GLU A 1 330 ? -19.783 -1.577 22.434 1.00 92.38 330 GLU A CA 1
ATOM 2597 C C . GLU A 1 330 ? -19.119 -2.460 21.369 1.00 92.38 330 GLU A C 1
ATOM 2599 O O . GLU A 1 330 ? -18.504 -3.480 21.696 1.00 92.38 330 GLU A O 1
ATOM 2604 N N . THR A 1 331 ? -19.162 -2.028 20.106 1.00 93.75 331 THR A N 1
ATOM 2605 C CA . THR A 1 331 ? -18.551 -2.743 18.976 1.00 93.75 331 THR A CA 1
ATOM 2606 C C . THR A 1 331 ? -17.023 -2.765 19.081 1.00 93.75 331 THR A C 1
ATOM 2608 O O . THR A 1 331 ? -16.403 -3.816 18.897 1.00 93.75 331 THR A O 1
ATOM 2611 N N . ALA A 1 332 ? -16.402 -1.639 19.439 1.00 95.56 332 ALA A N 1
ATOM 2612 C CA . ALA A 1 332 ? -14.962 -1.537 19.662 1.00 95.56 332 ALA A CA 1
ATOM 2613 C C . ALA A 1 332 ? -14.492 -2.479 20.776 1.00 95.56 332 ALA A C 1
ATOM 2615 O O . ALA A 1 332 ? -13.509 -3.201 20.619 1.00 95.56 332 ALA A O 1
ATOM 2616 N N . MET A 1 333 ? -15.218 -2.509 21.895 1.00 94.81 333 MET A N 1
ATOM 2617 C CA . MET A 1 333 ? -14.916 -3.393 23.016 1.00 94.81 333 MET A CA 1
ATOM 2618 C C . MET A 1 333 ? -15.060 -4.862 22.635 1.00 94.81 333 MET A C 1
ATOM 2620 O O . MET A 1 333 ? -14.182 -5.658 22.969 1.00 94.81 333 MET A O 1
ATOM 2624 N N . TYR A 1 334 ? -16.132 -5.222 21.925 1.00 95.12 334 TYR A N 1
ATOM 2625 C CA . TYR A 1 334 ? -16.353 -6.591 21.468 1.00 95.12 334 TYR A CA 1
ATOM 2626 C C . TYR A 1 334 ? -15.160 -7.105 20.652 1.00 95.12 334 TYR A C 1
ATOM 2628 O O . TYR A 1 334 ? -14.594 -8.156 20.970 1.00 95.12 334 TYR A O 1
ATOM 2636 N N . TRP A 1 335 ? -14.726 -6.342 19.647 1.00 95.69 335 TRP A N 1
ATOM 2637 C CA . TRP A 1 335 ? -13.620 -6.742 18.779 1.00 95.69 335 TRP A CA 1
ATOM 2638 C C . TRP A 1 335 ? -12.258 -6.675 19.476 1.00 95.69 335 TRP A C 1
ATOM 2640 O O . TRP A 1 335 ? -11.448 -7.590 19.312 1.00 95.69 335 TRP A O 1
ATOM 2650 N N . ALA A 1 336 ? -12.015 -5.681 20.331 1.00 95.31 336 ALA A N 1
ATOM 2651 C CA . ALA A 1 336 ? -10.791 -5.621 21.126 1.00 95.31 336 ALA A CA 1
ATOM 2652 C C . ALA A 1 336 ? -10.669 -6.820 22.091 1.00 95.31 336 ALA A C 1
ATOM 2654 O O . ALA A 1 336 ? -9.593 -7.409 22.241 1.00 95.31 336 ALA A O 1
ATOM 2655 N N . GLU A 1 337 ? -11.772 -7.257 22.708 1.00 94.50 337 GLU A N 1
ATOM 2656 C CA . GLU A 1 337 ? -11.807 -8.486 23.509 1.00 94.50 337 GLU A CA 1
ATOM 2657 C C . GLU A 1 337 ? -11.623 -9.749 22.662 1.00 94.50 337 GLU A C 1
ATOM 2659 O O . GLU A 1 337 ? -10.933 -10.686 23.072 1.00 94.50 337 GLU A O 1
ATOM 2664 N N . PHE A 1 338 ? -12.253 -9.797 21.488 1.00 93.94 338 PHE A N 1
ATOM 2665 C CA . PHE A 1 338 ? -12.128 -10.917 20.562 1.00 93.94 338 PHE A CA 1
ATOM 2666 C C . PHE A 1 338 ? -10.667 -11.134 20.148 1.00 93.94 338 PHE A C 1
ATOM 2668 O O . PHE A 1 338 ? -10.182 -12.270 20.183 1.00 93.94 338 PHE A O 1
ATOM 2675 N N . VAL A 1 339 ? -9.968 -10.047 19.805 1.00 93.50 339 VAL A N 1
ATOM 2676 C CA . VAL A 1 339 ? -8.573 -10.071 19.357 1.00 93.50 339 VAL A CA 1
ATOM 2677 C C . VAL A 1 339 ? -7.618 -10.412 20.501 1.00 93.50 339 VAL A C 1
ATOM 2679 O O . VAL A 1 339 ? -6.739 -11.258 20.333 1.00 93.50 339 VAL A O 1
ATOM 2682 N N . THR A 1 340 ? -7.792 -9.813 21.683 1.00 91.88 340 THR A N 1
ATOM 2683 C CA . THR A 1 340 ? -6.910 -10.068 22.841 1.00 91.88 340 THR A CA 1
ATOM 2684 C C . THR A 1 340 ? -6.955 -11.521 23.321 1.00 91.88 340 THR A C 1
ATOM 2686 O O . THR A 1 340 ? -5.932 -12.061 23.741 1.00 91.88 340 THR A O 1
ATOM 2689 N N . LYS A 1 341 ? -8.098 -12.206 23.182 1.00 91.00 341 LYS A N 1
ATOM 2690 C CA . LYS A 1 341 ? -8.236 -13.644 23.487 1.00 91.00 341 LYS A CA 1
ATOM 2691 C C . LYS A 1 341 ? -7.534 -14.561 22.474 1.00 91.00 341 LYS A C 1
ATOM 2693 O O . LYS A 1 341 ? -7.327 -15.734 22.775 1.00 91.00 341 LYS A O 1
ATOM 2698 N N . ARG A 1 342 ? -7.177 -14.051 21.289 1.00 90.62 342 ARG A N 1
ATOM 2699 C CA . ARG A 1 342 ? -6.627 -14.824 20.157 1.00 90.62 342 ARG A CA 1
ATOM 2700 C C . ARG A 1 342 ? -5.228 -14.385 19.729 1.00 90.62 342 ARG A C 1
ATOM 2702 O O . ARG A 1 342 ? -4.789 -14.726 18.637 1.00 90.62 342 ARG A O 1
ATOM 2709 N N . ILE A 1 343 ? -4.506 -13.657 20.581 1.00 84.50 343 ILE A N 1
ATOM 2710 C CA . ILE A 1 343 ? -3.128 -13.243 20.297 1.00 84.50 343 ILE A CA 1
ATOM 2711 C C . ILE A 1 343 ? -2.253 -14.496 20.059 1.00 84.50 343 ILE A C 1
ATOM 2713 O O . ILE A 1 343 ? -2.121 -15.317 20.973 1.00 84.50 343 ILE A O 1
ATOM 2717 N N . PRO A 1 344 ? -1.649 -14.664 18.863 1.00 83.31 344 PRO A N 1
ATOM 2718 C CA . PRO A 1 344 ? -0.755 -15.783 18.583 1.00 83.31 344 PRO A CA 1
ATOM 2719 C C . PRO A 1 344 ? 0.444 -15.790 19.535 1.00 83.31 344 PRO A C 1
ATOM 2721 O O . PRO A 1 344 ? 0.963 -14.737 19.904 1.00 83.31 344 PRO A O 1
ATOM 2724 N N . LYS A 1 345 ? 0.914 -16.980 19.927 1.00 79.31 345 LYS A N 1
ATOM 2725 C CA . LYS A 1 345 ? 2.045 -17.113 20.866 1.00 79.31 345 LYS A CA 1
ATOM 2726 C C . LYS A 1 345 ? 3.347 -16.533 20.317 1.00 79.31 345 LYS A C 1
ATOM 2728 O O . LYS A 1 345 ? 4.126 -15.988 21.094 1.00 79.31 345 LYS A O 1
ATOM 2733 N N . ASP A 1 346 ? 3.534 -16.626 19.006 1.00 81.31 346 ASP A N 1
ATOM 2734 C CA . ASP A 1 346 ? 4.759 -16.216 18.322 1.00 81.31 346 ASP A CA 1
ATOM 2735 C C . ASP A 1 346 ? 4.713 -14.756 17.832 1.00 81.31 346 ASP A C 1
ATOM 2737 O O . ASP A 1 346 ? 5.663 -14.290 17.210 1.00 81.31 346 ASP A O 1
ATOM 2741 N N . CYS A 1 347 ? 3.637 -14.008 18.123 1.00 79.00 347 CYS A N 1
ATOM 2742 C CA . CYS A 1 347 ? 3.523 -12.620 17.673 1.00 79.00 347 CYS A CA 1
ATOM 2743 C C . CYS A 1 347 ? 4.539 -11.695 18.365 1.00 79.00 347 CYS A C 1
ATOM 2745 O O . CYS A 1 347 ? 4.965 -11.912 19.508 1.00 79.00 347 CYS A O 1
ATOM 2747 N N . SER A 1 348 ? 4.900 -10.608 17.679 1.00 83.44 348 SER A N 1
ATOM 2748 C CA . SER A 1 348 ? 5.834 -9.625 18.223 1.00 83.44 348 SER A CA 1
ATOM 2749 C C . SER A 1 348 ? 5.288 -8.978 19.507 1.00 83.44 348 SER A C 1
ATOM 2751 O O . SER A 1 348 ? 4.086 -8.734 19.661 1.00 83.44 348 SER A O 1
ATOM 2753 N N . GLN A 1 349 ? 6.181 -8.613 20.435 1.00 83.25 349 GLN A N 1
ATOM 2754 C CA . GLN A 1 349 ? 5.783 -7.895 21.657 1.00 83.25 349 GLN A CA 1
ATOM 2755 C C . GLN A 1 349 ? 5.103 -6.554 21.348 1.00 83.25 349 GLN A C 1
ATOM 2757 O O . GLN A 1 349 ? 4.242 -6.107 22.105 1.00 83.25 349 GLN A O 1
ATOM 2762 N N . ARG A 1 350 ? 5.468 -5.917 20.230 1.00 82.69 350 ARG A N 1
ATOM 2763 C CA . ARG A 1 350 ? 4.844 -4.679 19.758 1.00 82.69 350 ARG A CA 1
ATOM 2764 C C . ARG A 1 350 ? 3.391 -4.928 19.347 1.00 82.69 350 ARG A C 1
ATOM 2766 O O . ARG A 1 350 ? 2.508 -4.219 19.827 1.00 82.69 350 ARG A O 1
ATOM 2773 N N . THR A 1 351 ? 3.141 -5.953 18.532 1.00 84.69 351 THR A N 1
ATOM 2774 C CA . THR A 1 351 ? 1.793 -6.343 18.085 1.00 84.69 351 THR A CA 1
ATOM 2775 C C . THR A 1 351 ? 0.920 -6.734 19.272 1.00 84.69 351 THR A C 1
ATOM 2777 O O . THR A 1 351 ? -0.204 -6.247 19.407 1.00 84.69 351 THR A O 1
ATOM 2780 N N . LYS A 1 352 ? 1.462 -7.538 20.194 1.00 87.06 352 LYS A N 1
ATOM 2781 C CA . LYS A 1 352 ? 0.778 -7.910 21.435 1.00 87.06 352 LYS A CA 1
ATOM 2782 C C . LYS A 1 352 ? 0.339 -6.678 22.234 1.00 87.06 352 LYS A C 1
ATOM 2784 O O . LYS A 1 352 ? -0.846 -6.534 22.529 1.00 87.06 352 LYS A O 1
ATOM 2789 N N . ARG A 1 353 ? 1.267 -5.753 22.508 1.00 88.88 353 ARG A N 1
ATOM 2790 C CA . ARG A 1 353 ? 0.969 -4.510 23.240 1.00 88.88 353 ARG A CA 1
ATOM 2791 C C . ARG A 1 353 ? -0.053 -3.640 22.524 1.00 88.88 353 ARG A C 1
ATOM 2793 O O . ARG A 1 353 ? -0.910 -3.063 23.179 1.00 88.88 353 ARG A O 1
ATOM 2800 N N . ARG A 1 354 ? 0.015 -3.536 21.194 1.00 90.75 354 ARG A N 1
ATOM 2801 C CA . ARG A 1 354 ? -0.959 -2.772 20.399 1.00 90.75 354 ARG A CA 1
ATOM 2802 C C . ARG A 1 354 ? -2.383 -3.294 20.616 1.00 90.75 354 ARG A C 1
ATOM 2804 O O . ARG A 1 354 ? -3.287 -2.500 20.860 1.00 90.75 354 ARG A O 1
ATOM 2811 N N . ARG A 1 355 ? -2.568 -4.616 20.579 1.00 91.56 355 ARG A N 1
ATOM 2812 C CA . ARG A 1 355 ? -3.869 -5.276 20.789 1.00 91.56 355 ARG A CA 1
ATOM 2813 C C . ARG A 1 355 ? -4.383 -5.096 22.217 1.00 91.56 355 ARG A C 1
ATOM 2815 O O . ARG A 1 355 ? -5.542 -4.746 22.414 1.00 91.56 355 ARG A O 1
ATOM 2822 N N . GLU A 1 356 ? -3.511 -5.273 23.207 1.00 93.19 356 GLU A N 1
ATOM 2823 C CA . GLU A 1 356 ? -3.833 -5.052 24.624 1.00 93.19 356 GLU A CA 1
ATOM 2824 C C . GLU A 1 356 ? -4.209 -3.587 24.901 1.00 93.19 356 GLU A C 1
ATOM 2826 O O . GLU A 1 356 ? -5.230 -3.319 25.534 1.00 93.19 356 GLU A O 1
ATOM 2831 N N . ASN A 1 357 ? -3.444 -2.633 24.362 1.00 93.38 357 ASN A N 1
ATOM 2832 C CA . ASN A 1 357 ? -3.714 -1.202 24.504 1.00 93.38 357 ASN A CA 1
ATOM 2833 C C . ASN A 1 357 ? -5.039 -0.790 23.857 1.00 93.38 357 ASN A C 1
ATOM 2835 O O . ASN A 1 357 ? -5.720 0.082 24.384 1.00 93.38 357 ASN A O 1
ATOM 2839 N N . CYS A 1 358 ? -5.428 -1.421 22.746 1.00 95.12 358 CYS A N 1
ATOM 2840 C CA . CYS A 1 358 ? -6.727 -1.177 22.126 1.00 95.12 358 CYS A CA 1
ATOM 2841 C C . CYS A 1 358 ? -7.876 -1.485 23.103 1.00 95.12 358 CYS A C 1
ATOM 2843 O O . CYS A 1 358 ? -8.734 -0.631 23.335 1.00 95.12 358 CYS A O 1
ATOM 2845 N N . LEU A 1 359 ? -7.844 -2.656 23.755 1.00 96.19 359 LEU A N 1
ATOM 2846 C CA . LEU A 1 359 ? -8.840 -3.021 24.767 1.00 96.19 359 LEU A CA 1
ATOM 2847 C C . LEU A 1 359 ? -8.797 -2.076 25.972 1.00 96.19 359 LEU A C 1
ATOM 2849 O O . LEU A 1 359 ? -9.840 -1.625 26.439 1.00 96.19 359 LEU A O 1
ATOM 2853 N N . VAL A 1 360 ? -7.599 -1.747 26.455 1.00 95.50 360 VAL A N 1
ATOM 2854 C CA . VAL A 1 360 ? -7.408 -0.808 27.570 1.00 95.50 360 VAL A CA 1
ATOM 2855 C C . VAL A 1 360 ? -8.020 0.551 27.253 1.00 95.50 360 VAL A C 1
ATOM 2857 O O . VAL A 1 360 ? -8.761 1.079 28.075 1.00 95.50 360 VAL A O 1
ATOM 2860 N N . ASN A 1 361 ? -7.779 1.096 26.062 1.00 94.44 361 ASN A N 1
ATOM 2861 C CA . ASN A 1 361 ? -8.342 2.380 25.652 1.00 94.44 361 ASN A CA 1
ATOM 2862 C C . ASN A 1 361 ? -9.873 2.337 25.632 1.00 94.44 361 ASN A C 1
ATOM 2864 O O . ASN A 1 361 ? -10.503 3.253 26.152 1.00 94.44 361 ASN A O 1
ATOM 2868 N N . CYS A 1 362 ? -10.476 1.258 25.122 1.00 94.81 362 CYS A N 1
ATOM 2869 C CA . CYS A 1 362 ? -11.933 1.098 25.144 1.00 94.81 362 CYS A CA 1
ATOM 2870 C C . CYS A 1 362 ? -12.488 1.027 26.578 1.00 94.81 362 CYS A C 1
ATOM 2872 O O . CYS A 1 362 ? -13.468 1.695 26.896 1.00 94.81 362 CYS A O 1
ATOM 2874 N N . LEU A 1 363 ? -11.835 0.271 27.470 1.00 94.31 363 LEU A N 1
ATOM 2875 C CA . LEU A 1 363 ? -12.213 0.193 28.887 1.00 94.31 363 LEU A CA 1
ATOM 2876 C C . LEU A 1 363 ? -12.110 1.558 29.579 1.00 94.31 363 LEU A C 1
ATOM 2878 O O . LEU A 1 363 ? -12.996 1.932 30.343 1.00 94.31 363 LEU A O 1
ATOM 2882 N N . MET A 1 364 ? -11.056 2.323 29.289 1.00 93.88 364 MET A N 1
ATOM 2883 C CA . MET A 1 364 ? -10.879 3.662 29.848 1.00 93.88 364 MET A CA 1
ATOM 2884 C C . MET A 1 364 ? -11.928 4.648 29.328 1.00 93.88 364 MET A C 1
ATOM 2886 O O . MET A 1 364 ? -12.435 5.440 30.118 1.00 93.88 364 MET A O 1
ATOM 2890 N N . GLN A 1 365 ? -12.297 4.577 28.045 1.00 92.00 365 GLN A N 1
ATOM 2891 C CA . GLN A 1 365 ? -13.382 5.390 27.484 1.00 92.00 365 GLN A CA 1
ATOM 2892 C C . GLN A 1 365 ? -14.731 5.054 28.131 1.00 92.00 365 GLN A C 1
ATOM 2894 O O . GLN A 1 365 ? -15.461 5.960 28.529 1.00 92.00 365 GLN A O 1
ATOM 2899 N N . ARG A 1 366 ? -15.039 3.765 28.336 1.00 91.75 366 ARG A N 1
ATOM 2900 C CA . ARG A 1 366 ? -16.268 3.360 29.037 1.00 91.75 366 ARG A CA 1
ATOM 2901 C C . ARG A 1 366 ? -16.280 3.812 30.491 1.00 91.75 366 ARG A C 1
ATOM 2903 O O . ARG A 1 366 ? -17.287 4.325 30.968 1.00 91.75 366 ARG A O 1
ATOM 2910 N N . TYR A 1 367 ? -15.152 3.679 31.185 1.00 91.69 367 TYR A N 1
ATOM 2911 C CA . TYR A 1 367 ? -15.005 4.202 32.539 1.00 91.69 367 TYR A CA 1
ATOM 2912 C C . TYR A 1 367 ? -15.273 5.712 32.602 1.00 91.69 367 TYR A C 1
ATOM 2914 O O . TYR A 1 367 ? -15.970 6.173 33.501 1.00 91.69 367 TYR A O 1
ATOM 2922 N N . GLN A 1 368 ? -14.744 6.480 31.648 1.00 89.69 368 GLN A N 1
ATOM 2923 C CA . GLN A 1 368 ? -14.957 7.926 31.585 1.00 89.69 368 GLN A CA 1
ATOM 2924 C C . GLN A 1 368 ? -16.416 8.299 31.297 1.00 89.69 368 GLN A C 1
ATOM 2926 O O . GLN A 1 368 ? -16.893 9.292 31.844 1.00 89.69 368 GLN A O 1
ATOM 2931 N N . ALA A 1 369 ? -17.116 7.517 30.472 1.00 87.31 369 ALA A N 1
ATOM 2932 C CA . ALA A 1 369 ? -18.511 7.765 30.121 1.00 87.31 369 ALA A CA 1
ATOM 2933 C C . ALA A 1 369 ? -19.495 7.363 31.235 1.00 87.31 369 ALA A C 1
ATOM 2935 O O . ALA A 1 369 ? -20.358 8.159 31.603 1.00 87.31 369 ALA A O 1
ATOM 2936 N N . ASP A 1 370 ? -19.338 6.160 31.797 1.00 86.81 370 ASP A N 1
ATOM 2937 C CA . ASP A 1 370 ? -20.356 5.518 32.644 1.00 86.81 370 ASP A CA 1
ATOM 2938 C C . ASP A 1 370 ? -19.909 5.301 34.106 1.00 86.81 370 ASP A C 1
ATOM 2940 O O . ASP A 1 370 ? -20.703 4.907 34.962 1.00 86.81 370 ASP A O 1
ATOM 2944 N N . GLY A 1 371 ? -18.625 5.510 34.421 1.00 86.75 371 GLY A N 1
ATOM 2945 C CA . GLY A 1 371 ? -18.047 5.292 35.752 1.00 86.75 371 GLY A CA 1
ATOM 2946 C C . GLY A 1 371 ? -17.857 3.845 36.267 1.00 86.75 371 GLY A C 1
ATOM 2947 O O . GLY A 1 371 ? -17.661 3.703 37.480 1.00 86.75 371 GLY A O 1
ATOM 2948 N N . PRO A 1 372 ? -17.888 2.748 35.473 1.00 91.81 372 PRO A N 1
ATOM 2949 C CA . PRO A 1 372 ? -17.701 1.396 36.007 1.00 91.81 372 PRO A CA 1
ATOM 2950 C C . PRO A 1 372 ? -16.258 1.146 36.472 1.00 91.81 372 PRO A C 1
ATOM 2952 O O . PRO A 1 372 ? -15.364 0.872 35.676 1.00 91.81 372 PRO A O 1
ATOM 2955 N N . ILE A 1 373 ? -16.025 1.161 37.788 1.00 91.75 373 ILE A N 1
ATOM 2956 C CA . ILE A 1 373 ? -14.680 0.976 38.368 1.00 91.75 373 ILE A CA 1
ATOM 2957 C C . ILE A 1 373 ? -14.014 -0.364 37.996 1.00 91.75 373 ILE A C 1
ATOM 2959 O O . ILE A 1 373 ? -12.787 -0.453 37.968 1.00 91.75 373 ILE A O 1
ATOM 2963 N N . GLU A 1 374 ? -14.799 -1.397 37.659 1.00 92.25 374 GLU A N 1
ATOM 2964 C CA . GLU A 1 374 ? -14.267 -2.692 37.208 1.00 92.25 374 GLU A CA 1
ATOM 2965 C C . GLU A 1 374 ? -13.414 -2.563 35.939 1.00 92.25 374 GLU A C 1
ATOM 2967 O O . GLU A 1 374 ? -12.465 -3.326 35.756 1.00 92.25 374 GLU A O 1
ATOM 2972 N N . ASP A 1 375 ? -13.673 -1.563 35.096 1.00 91.31 375 ASP A N 1
ATOM 2973 C CA . ASP A 1 375 ? -12.901 -1.350 33.873 1.00 91.31 375 ASP A CA 1
ATOM 2974 C C . ASP A 1 375 ? -11.458 -0.935 34.149 1.00 91.31 375 ASP A C 1
ATOM 2976 O O . ASP A 1 375 ? -10.555 -1.377 33.438 1.00 91.31 375 ASP A O 1
ATOM 2980 N N . ILE A 1 376 ? -11.207 -0.209 35.244 1.00 90.31 376 ILE A N 1
ATOM 2981 C CA . ILE A 1 376 ? -9.845 0.099 35.699 1.00 90.31 376 ILE A CA 1
ATOM 2982 C C . ILE A 1 376 ? -9.124 -1.190 36.102 1.00 90.31 376 ILE A C 1
ATOM 2984 O O . ILE A 1 376 ? -7.977 -1.420 35.706 1.00 90.31 376 ILE A O 1
ATOM 2988 N N . TYR A 1 377 ? -9.786 -2.065 36.866 1.00 91.69 377 TYR A N 1
ATOM 2989 C CA . TYR A 1 377 ? -9.185 -3.332 37.283 1.00 91.69 377 TYR A CA 1
ATOM 2990 C C . TYR A 1 377 ? -8.905 -4.246 36.089 1.00 91.69 377 TYR A C 1
ATOM 2992 O O . TYR A 1 377 ? -7.855 -4.891 36.040 1.00 91.69 377 TYR A O 1
ATOM 3000 N N . ARG A 1 378 ? -9.803 -4.284 35.102 1.00 92.25 378 ARG A N 1
ATOM 3001 C CA . ARG A 1 378 ? -9.610 -5.043 33.861 1.00 92.25 378 ARG A CA 1
ATOM 3002 C C . ARG A 1 378 ? -8.472 -4.476 33.011 1.00 92.25 378 ARG A C 1
ATOM 3004 O O . ARG A 1 378 ? -7.636 -5.251 32.544 1.00 92.25 378 ARG A O 1
ATOM 3011 N N . ALA A 1 379 ? -8.384 -3.155 32.864 1.00 90.31 379 ALA A N 1
ATOM 3012 C CA . ALA A 1 379 ? -7.289 -2.493 32.156 1.00 90.31 379 ALA A CA 1
ATOM 3013 C C . ALA A 1 379 ? -5.926 -2.803 32.803 1.00 90.31 379 ALA A C 1
ATOM 3015 O O . ALA A 1 379 ? -4.967 -3.162 32.115 1.00 90.31 379 ALA A O 1
ATOM 3016 N N . TYR A 1 380 ? -5.854 -2.764 34.138 1.00 89.56 380 TYR A N 1
ATOM 3017 C CA . TYR A 1 380 ? -4.648 -3.131 34.882 1.00 89.56 380 TYR A CA 1
ATOM 3018 C C . TYR A 1 380 ? -4.246 -4.599 34.665 1.00 89.56 380 TYR A C 1
ATOM 3020 O O . TYR A 1 380 ? -3.081 -4.891 34.391 1.00 89.56 380 TYR A O 1
ATOM 3028 N N . ARG A 1 381 ? -5.203 -5.537 34.730 1.00 88.88 381 ARG A N 1
ATOM 3029 C CA . ARG A 1 381 ? -4.937 -6.968 34.480 1.00 88.88 381 ARG A CA 1
ATOM 3030 C C . ARG A 1 381 ? -4.477 -7.243 33.046 1.00 88.88 381 ARG A C 1
ATOM 3032 O O . ARG A 1 381 ? -3.695 -8.157 32.836 1.00 88.88 381 ARG A O 1
ATOM 3039 N N . THR A 1 382 ? -4.947 -6.458 32.078 1.00 85.69 382 THR A N 1
ATOM 3040 C CA . THR A 1 382 ? -4.594 -6.625 30.658 1.00 85.69 382 THR A CA 1
ATOM 3041 C C . THR A 1 382 ? -3.152 -6.192 30.370 1.00 85.69 382 THR A C 1
ATOM 3043 O O . THR A 1 382 ? -2.496 -6.779 29.521 1.00 85.69 382 THR A O 1
ATOM 3046 N N . THR A 1 383 ? -2.637 -5.192 31.092 1.00 79.50 383 THR A N 1
ATOM 3047 C CA . THR A 1 383 ? -1.297 -4.616 30.858 1.00 79.50 383 THR A CA 1
ATOM 3048 C C . THR A 1 383 ? -0.201 -5.196 31.748 1.00 79.50 383 THR A C 1
ATOM 3050 O O . THR A 1 383 ? 0.987 -5.030 31.458 1.00 79.50 383 THR A O 1
ATOM 3053 N N . THR A 1 384 ? -0.564 -5.877 32.838 1.00 75.00 384 THR A N 1
ATOM 3054 C CA . THR A 1 384 ? 0.406 -6.462 33.767 1.00 75.00 384 THR A CA 1
ATOM 3055 C C . THR A 1 384 ? 0.635 -7.942 33.461 1.00 75.00 384 THR A C 1
ATOM 3057 O O . THR A 1 384 ? -0.308 -8.731 33.483 1.00 75.00 384 THR A O 1
ATOM 3060 N N . PRO A 1 385 ? 1.883 -8.376 33.194 1.00 58.78 385 PRO A N 1
ATOM 3061 C CA . PRO A 1 385 ? 2.163 -9.798 33.084 1.00 58.78 385 PRO A CA 1
ATOM 3062 C C . PRO A 1 385 ? 1.905 -10.438 34.448 1.00 58.78 385 PRO A C 1
ATOM 3064 O O . PRO A 1 385 ? 2.441 -9.974 35.458 1.00 58.78 385 PRO A O 1
ATOM 3067 N N . HIS A 1 386 ? 1.089 -11.496 34.485 1.00 52.28 386 HIS A N 1
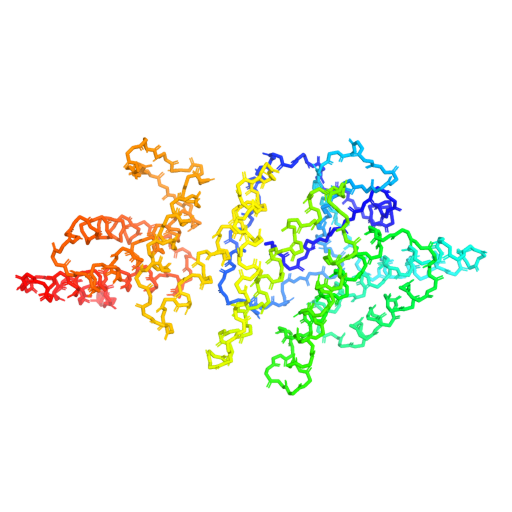ATOM 3068 C CA . HIS A 1 386 ? 0.918 -12.313 35.682 1.00 52.28 386 HIS A CA 1
ATOM 3069 C C . HIS A 1 386 ? 2.302 -12.757 36.177 1.00 52.28 386 HIS A C 1
ATOM 3071 O O . HIS A 1 386 ? 2.935 -13.627 35.581 1.00 52.28 386 HIS A O 1
ATOM 3077 N N . ARG A 1 387 ? 2.791 -12.133 37.255 1.00 37.16 387 ARG A N 1
ATOM 3078 C CA . ARG A 1 387 ? 3.866 -12.698 38.067 1.00 37.16 387 ARG A CA 1
ATOM 3079 C C . ARG A 1 387 ? 3.259 -13.914 38.758 1.00 37.16 387 ARG A C 1
ATOM 3081 O O . ARG A 1 387 ? 2.475 -13.743 39.688 1.00 37.16 387 ARG A O 1
ATOM 3088 N N . VAL A 1 388 ? 3.544 -15.096 38.217 1.00 34.69 388 VAL A N 1
ATOM 3089 C CA . VAL A 1 388 ? 3.336 -16.375 38.907 1.00 34.69 388 VAL A CA 1
ATOM 3090 C C . VAL A 1 388 ? 4.435 -16.544 39.942 1.00 34.69 388 VAL A C 1
ATOM 3092 O O . VAL A 1 388 ? 5.601 -16.239 39.593 1.00 34.69 388 VAL A O 1
#